Protein AF-0000000080472955 (afdb_homodimer)

Structure (mmCIF, N/CA/C/O backbone):
data_AF-0000000080472955-model_v1
#
loop_
_entity.id
_entity.type
_entity.pdbx_description
1 polymer 'At2g35280-like TPR domain-containing protein'
#
loop_
_atom_site.group_PDB
_atom_site.id
_atom_site.type_symbol
_atom_site.label_atom_id
_atom_site.label_alt_id
_atom_site.label_comp_id
_atom_site.label_asym_id
_atom_site.label_entity_id
_atom_site.label_seq_id
_atom_site.pdbx_PDB_ins_code
_atom_site.Cartn_x
_atom_site.Cartn_y
_atom_site.Cartn_z
_atom_site.occupancy
_atom_site.B_iso_or_equiv
_atom_site.auth_seq_id
_atom_site.auth_comp_id
_atom_site.auth_asym_id
_atom_site.auth_atom_id
_atom_site.pdbx_PDB_model_num
ATOM 1 N N . MET A 1 1 ? -59.938 2.602 -6.531 1 22.22 1 MET A N 1
ATOM 2 C CA . MET A 1 1 ? -59.25 1.801 -5.516 1 22.22 1 MET A CA 1
ATOM 3 C C . MET A 1 1 ? -57.75 1.883 -5.684 1 22.22 1 MET A C 1
ATOM 5 O O . MET A 1 1 ? -57.188 1.378 -6.664 1 22.22 1 MET A O 1
ATOM 9 N N . VAL A 1 2 ? -57.125 3.02 -5.195 1 25.3 2 VAL A N 1
ATOM 10 C CA . VAL A 1 2 ? -55.938 3.811 -5.48 1 25.3 2 VAL A CA 1
ATOM 11 C C . VAL A 1 2 ? -54.688 3.072 -4.992 1 25.3 2 VAL A C 1
ATOM 13 O O . VAL A 1 2 ? -54.688 2.561 -3.869 1 25.3 2 VAL A O 1
ATOM 16 N N . SER A 1 3 ? -53.812 2.537 -5.934 1 25.03 3 SER A N 1
ATOM 17 C CA . SER A 1 3 ? -52.625 1.684 -5.945 1 25.03 3 SER A CA 1
ATOM 18 C C . SER A 1 3 ? -51.5 2.299 -5.125 1 25.03 3 SER A C 1
ATOM 20 O O . SER A 1 3 ? -51.031 3.4 -5.426 1 25.03 3 SER A O 1
ATOM 22 N N . ASP A 1 4 ? -51.469 2.078 -3.82 1 21.84 4 ASP A N 1
ATOM 23 C CA . ASP A 1 4 ? -50.594 2.543 -2.766 1 21.84 4 ASP A CA 1
ATOM 24 C C . ASP A 1 4 ? -49.156 2.059 -3.004 1 21.84 4 ASP A C 1
ATOM 26 O O . ASP A 1 4 ? -48.875 0.86 -2.922 1 21.84 4 ASP A O 1
ATOM 30 N N . ILE A 1 5 ? -48.469 2.613 -4.02 1 27.52 5 ILE A N 1
ATOM 31 C CA . ILE A 1 5 ? -47.094 2.367 -4.359 1 27.52 5 ILE A CA 1
ATOM 32 C C . ILE A 1 5 ? -46.188 2.596 -3.129 1 27.52 5 ILE A C 1
ATOM 34 O O . ILE A 1 5 ? -46.188 3.697 -2.576 1 27.52 5 ILE A O 1
ATOM 38 N N . SER A 1 6 ? -46 1.542 -2.293 1 23.86 6 SER A N 1
ATOM 39 C CA . SER A 1 6 ? -45.188 1.556 -1.084 1 23.86 6 SER A CA 1
ATOM 40 C C . SER A 1 6 ? -43.781 2.02 -1.384 1 23.86 6 SER A C 1
ATOM 42 O O . SER A 1 6 ? -43.125 1.499 -2.291 1 23.86 6 SER A O 1
ATOM 44 N N . GLU A 1 7 ? -43.469 3.287 -1.11 1 24.2 7 GLU A N 1
ATOM 45 C CA . GLU A 1 7 ? -42.188 4.016 -1.17 1 24.2 7 GLU A CA 1
ATOM 46 C C . GLU A 1 7 ? -41.125 3.311 -0.354 1 24.2 7 GLU A C 1
ATOM 48 O O . GLU A 1 7 ? -41.25 3.193 0.867 1 24.2 7 GLU A O 1
ATOM 53 N N . HIS A 1 8 ? -40.594 2.188 -0.872 1 24.88 8 HIS A N 1
ATOM 54 C CA . HIS A 1 8 ? -39.438 1.525 -0.236 1 24.88 8 HIS A CA 1
ATOM 55 C C . HIS A 1 8 ? -38.344 2.52 0.077 1 24.88 8 HIS A C 1
ATOM 57 O O . HIS A 1 8 ? -37.844 3.219 -0.817 1 24.88 8 HIS A O 1
ATOM 63 N N . ASN A 1 9 ? -38.344 3.105 1.271 1 22.77 9 ASN A N 1
ATOM 64 C CA . ASN A 1 9 ? -37.344 3.943 1.899 1 22.77 9 ASN A CA 1
ATOM 65 C C . ASN A 1 9 ? -35.969 3.279 1.867 1 22.77 9 ASN A C 1
ATOM 67 O O . ASN A 1 9 ? -35.781 2.209 2.447 1 22.77 9 ASN A O 1
ATOM 71 N N . TYR A 1 10 ? -35.188 3.389 0.762 1 23.72 10 TYR A N 1
ATOM 72 C CA . TYR A 1 10 ? -33.781 3.096 0.653 1 23.72 10 TYR A CA 1
ATOM 73 C C . TYR A 1 10 ? -33 3.656 1.847 1 23.72 10 TYR A C 1
ATOM 75 O O . TYR A 1 10 ? -32.938 4.871 2.039 1 23.72 10 TYR A O 1
ATOM 83 N N . ASP A 1 11 ? -33.062 3.012 2.975 1 24.59 11 ASP A N 1
ATOM 84 C CA . ASP A 1 11 ? -32.188 3.33 4.086 1 24.59 11 ASP A CA 1
ATOM 85 C C . ASP A 1 11 ? -30.719 3.312 3.641 1 24.59 11 ASP A C 1
ATOM 87 O O . ASP A 1 11 ? -30.203 2.268 3.246 1 24.59 11 ASP A O 1
ATOM 91 N N . SER A 1 12 ? -30.266 4.316 2.936 1 26.75 12 SER A N 1
ATOM 92 C CA . SER A 1 12 ? -28.859 4.684 2.752 1 26.75 12 SER A CA 1
ATOM 93 C C . SER A 1 12 ? -28.062 4.48 4.035 1 26.75 12 SER A C 1
ATOM 95 O O . SER A 1 12 ? -28.281 5.184 5.023 1 26.75 12 SER A O 1
ATOM 97 N N . ASP A 1 13 ? -27.734 3.232 4.336 1 26.95 13 ASP A N 1
ATOM 98 C CA . ASP A 1 13 ? -26.828 2.994 5.453 1 26.95 13 ASP A CA 1
ATOM 99 C C . ASP A 1 13 ? -25.625 3.922 5.379 1 26.95 13 ASP A C 1
ATOM 101 O O . ASP A 1 13 ? -24.812 3.836 4.445 1 26.95 13 ASP A O 1
ATOM 105 N N . GLU A 1 14 ? -25.578 5.16 5.875 1 29.14 14 GLU A N 1
ATOM 106 C CA . GLU A 1 14 ? -24.656 6.223 6.27 1 29.14 14 GLU A CA 1
ATOM 107 C C . GLU A 1 14 ? -23.469 5.664 7.043 1 29.14 14 GLU A C 1
ATOM 109 O O . GLU A 1 14 ? -22.922 6.328 7.934 1 29.14 14 GLU A O 1
ATOM 114 N N . SER A 1 15 ? -23.266 4.305 7.137 1 29.3 15 SER A N 1
ATOM 115 C CA . SER A 1 15 ? -22.125 3.934 7.973 1 29.3 15 SER A CA 1
ATOM 116 C C . SER A 1 15 ? -20.812 4.422 7.367 1 29.3 15 SER A C 1
ATOM 118 O O . SER A 1 15 ? -19.75 3.879 7.66 1 29.3 15 SER A O 1
ATOM 120 N N . ILE A 1 16 ? -20.672 5.098 6.336 1 33.34 16 ILE A N 1
ATOM 121 C CA . ILE A 1 16 ? -19.359 5.527 5.836 1 33.34 16 ILE A CA 1
ATOM 122 C C . ILE A 1 16 ? -18.703 6.449 6.855 1 33.34 16 ILE A C 1
ATOM 124 O O . ILE A 1 16 ? -17.578 6.906 6.645 1 33.34 16 ILE A O 1
ATOM 128 N N . GLY A 1 17 ? -19.406 7.066 7.762 1 34.06 17 GLY A N 1
ATOM 129 C CA . GLY A 1 17 ? -18.812 8.078 8.633 1 34.06 17 GLY A CA 1
ATOM 130 C C . GLY A 1 17 ? -17.812 7.516 9.609 1 34.06 17 GLY A C 1
ATOM 131 O O . GLY A 1 17 ? -17.016 8.258 10.18 1 34.06 17 GLY A O 1
ATOM 132 N N . SER A 1 18 ? -18.109 6.469 10.438 1 35.78 18 SER A N 1
ATOM 133 C CA . SER A 1 18 ? -17.391 6.016 11.625 1 35.78 18 SER A CA 1
ATOM 134 C C . SER A 1 18 ? -16.047 5.402 11.258 1 35.78 18 SER A C 1
ATOM 136 O O . SER A 1 18 ? -15.312 4.945 12.133 1 35.78 18 SER A O 1
ATOM 138 N N . SER A 1 19 ? -15.727 5.016 10.133 1 39.69 19 SER A N 1
ATOM 139 C CA . SER A 1 19 ? -14.547 4.219 9.836 1 39.69 19 SER A CA 1
ATOM 140 C C . SER A 1 19 ? -13.273 5.051 9.969 1 39.69 19 SER A C 1
ATOM 142 O O . SER A 1 19 ? -12.164 4.504 9.977 1 39.69 19 SER A O 1
ATOM 144 N N . GLU A 1 20 ? -13.273 6.285 9.82 1 42.06 20 GLU A N 1
ATOM 145 C CA . GLU A 1 20 ? -12.047 7.066 9.867 1 42.06 20 GLU A CA 1
ATOM 146 C C . GLU A 1 20 ? -11.523 7.199 11.297 1 42.06 20 GLU A C 1
ATOM 148 O O . GLU A 1 20 ? -10.336 7.414 11.508 1 42.06 20 GLU A O 1
ATOM 153 N N . GLU A 1 21 ? -12.375 7.344 12.305 1 43.38 21 GLU A N 1
ATOM 154 C CA . GLU A 1 21 ? -11.953 7.574 13.688 1 43.38 21 GLU A CA 1
ATOM 155 C C . GLU A 1 21 ? -11.039 6.453 14.18 1 43.38 21 GLU A C 1
ATOM 157 O O . GLU A 1 21 ? -10.086 6.703 14.906 1 43.38 21 GLU A O 1
ATOM 162 N N . ASN A 1 22 ? -11.453 5.191 13.914 1 48.28 22 ASN A N 1
ATOM 163 C CA . ASN A 1 22 ? -10.742 4.035 14.445 1 48.28 22 ASN A CA 1
ATOM 164 C C . ASN A 1 22 ? -9.453 3.766 13.672 1 48.28 22 ASN A C 1
ATOM 166 O O . ASN A 1 22 ? -8.805 2.736 13.875 1 48.28 22 ASN A O 1
ATOM 170 N N . SER A 1 23 ? -9.172 4.547 12.805 1 54.56 23 SER A N 1
ATOM 171 C CA . SER A 1 23 ? -8.117 4.352 11.812 1 54.56 23 SER A CA 1
ATOM 172 C C . SER A 1 23 ? -6.754 4.742 12.375 1 54.56 23 SER A C 1
ATOM 174 O O . SER A 1 23 ? -5.719 4.34 11.844 1 54.56 23 SER A O 1
ATOM 176 N N . TYR A 1 24 ? -6.777 5.449 13.602 1 61.19 24 TYR A N 1
ATOM 177 C CA . TYR A 1 24 ? -5.516 6.02 14.055 1 61.19 24 TYR A CA 1
ATOM 178 C C . TYR A 1 24 ? -4.613 4.945 14.656 1 61.19 24 TYR A C 1
ATOM 180 O O . TYR A 1 24 ? -3.395 5.121 14.727 1 61.19 24 TYR A O 1
ATOM 188 N N . ASN A 1 25 ? -5.25 3.852 14.836 1 76.94 25 ASN A N 1
ATOM 189 C CA . ASN A 1 25 ? -4.391 2.879 15.5 1 76.94 25 ASN A CA 1
ATOM 190 C C . ASN A 1 25 ? -4.516 1.495 14.875 1 76.94 25 ASN A C 1
ATOM 192 O O . ASN A 1 25 ? -4.715 0.503 15.578 1 76.94 25 ASN A O 1
ATOM 196 N N . ILE A 1 26 ? -4.379 1.589 13.727 1 84.75 26 ILE A N 1
ATOM 197 C CA . ILE A 1 26 ? -4.398 0.276 13.086 1 84.75 26 ILE A CA 1
ATOM 198 C C . ILE A 1 26 ? -3.082 -0.448 13.352 1 84.75 26 ILE A C 1
ATOM 200 O O . ILE A 1 26 ? -2.006 0.079 13.055 1 84.75 26 ILE A O 1
ATOM 204 N N . PRO A 1 27 ? -3.203 -1.595 14.047 1 92.62 27 PRO A N 1
ATOM 205 C CA . PRO A 1 27 ? -1.973 -2.371 14.211 1 92.62 27 PRO A CA 1
ATOM 206 C C . PRO A 1 27 ? -1.264 -2.643 12.891 1 92.62 27 PRO A C 1
ATOM 208 O O . PRO A 1 27 ? -1.918 -2.891 11.875 1 92.62 27 PRO A O 1
ATOM 211 N N . PRO A 1 28 ? -0.036 -2.584 12.93 1 93.75 28 PRO A N 1
ATOM 212 C CA . PRO A 1 28 ? 0.725 -2.777 11.688 1 93.75 28 PRO A CA 1
ATOM 213 C C . PRO A 1 28 ? 0.425 -4.113 11.016 1 93.75 28 PRO A C 1
ATOM 215 O O . PRO A 1 28 ? 0.367 -4.191 9.789 1 93.75 28 PRO A O 1
ATOM 218 N N . THR A 1 29 ? 0.297 -5.141 11.805 1 96.12 29 THR A N 1
ATOM 219 C CA . THR A 1 29 ? 0.043 -6.461 11.242 1 96.12 29 THR A CA 1
ATOM 220 C C . THR A 1 29 ? -1.243 -6.461 10.422 1 96.12 29 THR A C 1
ATOM 222 O O . THR A 1 29 ? -1.298 -7.059 9.344 1 96.12 29 THR A O 1
ATOM 225 N N . ILE A 1 30 ? -2.207 -5.789 10.922 1 96.06 30 ILE A N 1
ATOM 226 C CA . ILE A 1 30 ? -3.482 -5.707 10.219 1 96.06 30 ILE A CA 1
ATOM 227 C C . ILE A 1 30 ? -3.332 -4.824 8.984 1 96.06 30 ILE A C 1
ATOM 229 O O . ILE A 1 30 ? -3.855 -5.148 7.914 1 96.06 30 ILE A O 1
ATOM 233 N N . PHE A 1 31 ? -2.707 -3.723 9.062 1 96.25 31 PHE A N 1
ATOM 234 C CA . PHE A 1 31 ? -2.48 -2.809 7.949 1 96.25 31 PHE A CA 1
ATOM 235 C C . PHE A 1 31 ? -1.788 -3.521 6.793 1 96.25 31 PHE A C 1
ATOM 237 O O . PHE A 1 31 ? -2.289 -3.521 5.668 1 96.25 31 PHE A O 1
ATOM 244 N N . PHE A 1 32 ? -0.744 -4.238 7.098 1 97.69 32 PHE A N 1
ATOM 245 C CA . PHE A 1 32 ? 0.062 -4.852 6.047 1 97.69 32 PHE A CA 1
ATOM 246 C C . PHE A 1 32 ? -0.627 -6.09 5.488 1 97.69 32 PHE A C 1
ATOM 248 O O . PHE A 1 32 ? -0.492 -6.402 4.305 1 97.69 32 PHE A O 1
ATOM 255 N N . LYS A 1 33 ? -1.335 -6.742 6.352 1 97.69 33 LYS A N 1
ATOM 256 C CA . LYS A 1 33 ? -2.096 -7.895 5.879 1 97.69 33 LYS A CA 1
ATOM 257 C C . LYS A 1 33 ? -3.1 -7.492 4.805 1 97.69 33 LYS A C 1
ATOM 259 O O . LYS A 1 33 ? -3.369 -8.258 3.881 1 97.69 33 LYS A O 1
ATOM 264 N N . ASN A 1 34 ? -3.547 -6.23 4.926 1 95.38 34 ASN A N 1
ATOM 265 C CA . ASN A 1 34 ? -4.66 -5.82 4.078 1 95.38 34 ASN A CA 1
ATOM 266 C C . ASN A 1 34 ? -4.207 -4.863 2.982 1 95.38 34 ASN A C 1
ATOM 268 O O . ASN A 1 34 ? -5.035 -4.324 2.242 1 95.38 34 ASN A O 1
ATOM 272 N N . GLN A 1 35 ? -3 -4.684 2.869 1 96.5 35 GLN A N 1
ATOM 273 C CA . GLN A 1 35 ? -2.496 -3.789 1.83 1 96.5 35 GLN A CA 1
ATOM 274 C C . GLN A 1 35 ? -2.863 -4.301 0.44 1 96.5 35 GLN A C 1
ATOM 276 O O . GLN A 1 35 ? -2.773 -5.5 0.171 1 96.5 35 GLN A O 1
ATOM 281 N N . ASN A 1 36 ? -3.332 -3.334 -0.323 1 94.81 36 ASN A N 1
ATOM 282 C CA . ASN A 1 36 ? -3.58 -3.652 -1.726 1 94.81 36 ASN A CA 1
ATOM 283 C C . ASN A 1 36 ? -2.277 -3.775 -2.512 1 94.81 36 ASN A C 1
ATOM 285 O O . ASN A 1 36 ? -1.5 -2.822 -2.586 1 94.81 36 ASN A O 1
ATOM 289 N N . LEU A 1 37 ? -2.102 -4.891 -3.139 1 97 37 LEU A N 1
ATOM 290 C CA . LEU A 1 37 ? -0.868 -5.133 -3.879 1 97 37 LEU A CA 1
ATOM 291 C C . LEU A 1 37 ? -1.167 -5.477 -5.336 1 97 37 LEU A C 1
ATOM 293 O O . LEU A 1 37 ? -0.352 -6.113 -6.008 1 97 37 LEU A O 1
ATOM 297 N N . SER A 1 38 ? -2.295 -5.039 -5.848 1 95.62 38 SER A N 1
ATOM 298 C CA . SER A 1 38 ? -2.775 -5.449 -7.164 1 95.62 38 SER A CA 1
ATOM 299 C C . SER A 1 38 ? -1.784 -5.066 -8.258 1 95.62 38 SER A C 1
ATOM 301 O O . SER A 1 38 ? -1.569 -5.828 -9.203 1 95.62 38 SER A O 1
ATOM 303 N N . TYR A 1 39 ? -1.241 -3.895 -8.141 1 95.81 39 TYR A N 1
ATOM 304 C CA . TYR A 1 39 ? -0.254 -3.455 -9.125 1 95.81 39 TYR A CA 1
ATOM 305 C C . TYR A 1 39 ? 0.936 -4.406 -9.164 1 95.81 39 TYR A C 1
ATOM 307 O O . TYR A 1 39 ? 1.429 -4.75 -10.242 1 95.81 39 TYR A O 1
ATOM 315 N N . PHE A 1 40 ? 1.362 -4.867 -8.016 1 97 40 PHE A N 1
ATOM 316 C CA . PHE A 1 40 ? 2.553 -5.703 -7.93 1 97 40 PHE A CA 1
ATOM 317 C C . PHE A 1 40 ? 2.238 -7.137 -8.328 1 97 40 PHE A C 1
ATOM 319 O O . PHE A 1 40 ? 3.129 -7.879 -8.758 1 97 40 PHE A O 1
ATOM 326 N N . VAL A 1 41 ? 1.03 -7.523 -8.148 1 97.56 41 VAL A N 1
ATOM 327 C CA . VAL A 1 41 ? 0.593 -8.82 -8.648 1 97.56 41 VAL A CA 1
ATOM 328 C C . VAL A 1 41 ? 0.802 -8.891 -10.156 1 97.56 41 VAL A C 1
ATOM 330 O O . VAL A 1 41 ? 1.25 -9.914 -10.68 1 97.56 41 VAL A O 1
ATOM 333 N N . ALA A 1 42 ? 0.556 -7.809 -10.773 1 96.62 42 ALA A N 1
ATOM 334 C CA . ALA A 1 42 ? 0.726 -7.734 -12.227 1 96.62 42 ALA A CA 1
ATOM 335 C C . ALA A 1 42 ? 2.193 -7.547 -12.594 1 96.62 42 ALA A C 1
ATOM 337 O O . ALA A 1 42 ? 2.623 -7.945 -13.68 1 96.62 42 ALA A O 1
ATOM 338 N N . GLU A 1 43 ? 2.951 -6.93 -11.672 1 95.62 43 GLU A N 1
ATOM 339 C CA . GLU A 1 43 ? 4.359 -6.621 -11.906 1 95.62 43 GLU A CA 1
ATOM 340 C C . GLU A 1 43 ? 5.227 -7.074 -10.742 1 95.62 43 GLU A C 1
ATOM 342 O O . GLU A 1 43 ? 5.879 -6.258 -10.086 1 95.62 43 GLU A O 1
ATOM 347 N N . PRO A 1 44 ? 5.383 -8.398 -10.609 1 97.25 44 PRO A N 1
ATOM 348 C CA . PRO A 1 44 ? 6.082 -8.914 -9.43 1 97.25 44 PRO A CA 1
ATOM 349 C C . PRO A 1 44 ? 7.531 -8.445 -9.344 1 97.25 44 PRO A C 1
ATOM 351 O O . PRO A 1 44 ? 8.047 -8.211 -8.25 1 97.25 44 PRO A O 1
ATOM 354 N N . LEU A 1 45 ? 8.156 -8.25 -10.43 1 96.88 45 LEU A N 1
ATOM 355 C CA . LEU A 1 45 ? 9.562 -7.859 -10.422 1 96.88 45 LEU A CA 1
ATOM 356 C C . LEU A 1 45 ? 9.742 -6.453 -9.867 1 96.88 45 LEU A C 1
ATOM 358 O O . LEU A 1 45 ? 10.766 -6.145 -9.25 1 96.88 45 LEU A O 1
ATOM 362 N N . ARG A 1 46 ? 8.789 -5.621 -10.039 1 95.06 46 ARG A N 1
ATOM 363 C CA . ARG A 1 46 ? 8.852 -4.277 -9.469 1 95.06 46 ARG A CA 1
ATOM 364 C C . ARG A 1 46 ? 8.883 -4.332 -7.945 1 95.06 46 ARG A C 1
ATOM 366 O O . ARG A 1 46 ? 9.578 -3.539 -7.305 1 95.06 46 ARG A O 1
ATOM 373 N N . MET A 1 47 ? 8.109 -5.219 -7.434 1 95.5 47 MET A N 1
ATOM 374 C CA . MET A 1 47 ? 8.117 -5.367 -5.98 1 95.5 47 MET A CA 1
ATOM 375 C C . MET A 1 47 ? 9.469 -5.891 -5.496 1 95.5 47 MET A C 1
ATOM 377 O O . MET A 1 47 ? 9.992 -5.414 -4.492 1 95.5 47 MET A O 1
ATOM 381 N N . LEU A 1 48 ? 9.961 -6.832 -6.195 1 94.38 48 LEU A N 1
ATOM 382 C CA . LEU A 1 48 ? 11.25 -7.426 -5.852 1 94.38 48 LEU A CA 1
ATOM 383 C C . LEU A 1 48 ? 12.344 -6.367 -5.832 1 94.38 48 LEU A C 1
ATOM 385 O O . LEU A 1 48 ? 13.133 -6.297 -4.887 1 94.38 48 LEU A O 1
ATOM 389 N N . TYR A 1 49 ? 12.375 -5.484 -6.785 1 94.19 49 TYR A N 1
ATOM 390 C CA . TYR A 1 49 ? 13.531 -4.613 -6.984 1 94.19 49 TYR A CA 1
ATOM 391 C C . TYR A 1 49 ? 13.367 -3.303 -6.227 1 94.19 49 TYR A C 1
ATOM 393 O O . TYR A 1 49 ? 14.344 -2.699 -5.789 1 94.19 49 TYR A O 1
ATOM 401 N N . ASN A 1 50 ? 12.164 -2.877 -6.02 1 93.75 50 ASN A N 1
ATOM 402 C CA . ASN A 1 50 ? 11.992 -1.505 -5.559 1 93.75 50 ASN A CA 1
ATOM 403 C C . ASN A 1 50 ? 11.258 -1.454 -4.219 1 93.75 50 ASN A C 1
ATOM 405 O O . ASN A 1 50 ? 11.344 -0.459 -3.498 1 93.75 50 ASN A O 1
ATOM 409 N N . PHE A 1 51 ? 10.594 -2.537 -3.879 1 96.38 51 PHE A N 1
ATOM 410 C CA . PHE A 1 51 ? 9.695 -2.436 -2.736 1 96.38 51 PHE A CA 1
ATOM 411 C C . PHE A 1 51 ? 9.852 -3.641 -1.815 1 96.38 51 PHE A C 1
ATOM 413 O O . PHE A 1 51 ? 8.859 -4.172 -1.305 1 96.38 51 PHE A O 1
ATOM 420 N N . ASN A 1 52 ? 11.039 -4.004 -1.651 1 95.19 52 ASN A N 1
ATOM 421 C CA . ASN A 1 52 ? 11.328 -5.227 -0.91 1 95.19 52 ASN A CA 1
ATOM 422 C C . ASN A 1 52 ? 10.891 -5.117 0.546 1 95.19 52 ASN A C 1
ATOM 424 O O . ASN A 1 52 ? 10.414 -6.094 1.13 1 95.19 52 ASN A O 1
ATOM 428 N N . ASP A 1 53 ? 11.047 -3.967 1.201 1 95.38 53 ASP A N 1
ATOM 429 C CA . ASP A 1 53 ? 10.633 -3.791 2.59 1 95.38 53 ASP A CA 1
ATOM 430 C C . ASP A 1 53 ? 9.125 -3.939 2.736 1 95.38 53 ASP A C 1
ATOM 432 O O . ASP A 1 53 ? 8.641 -4.57 3.68 1 95.38 53 ASP A O 1
ATOM 436 N N . LEU A 1 54 ? 8.461 -3.332 1.817 1 97.06 54 LEU A N 1
ATOM 437 C CA . LEU A 1 54 ? 7.012 -3.48 1.825 1 97.06 54 LEU A CA 1
ATOM 438 C C . LEU A 1 54 ? 6.613 -4.945 1.669 1 97.06 54 LEU A C 1
ATOM 440 O O . LEU A 1 54 ? 5.754 -5.438 2.4 1 97.06 54 LEU A O 1
ATOM 444 N N . LYS A 1 55 ? 7.207 -5.602 0.76 1 97.75 55 LYS A N 1
ATOM 445 C CA . LYS A 1 55 ? 6.938 -7.02 0.533 1 97.75 55 LYS A CA 1
ATOM 446 C C . LYS A 1 55 ? 7.148 -7.832 1.808 1 97.75 55 LYS A C 1
ATOM 448 O O . LYS A 1 55 ? 6.281 -8.617 2.203 1 97.75 55 LYS A O 1
ATOM 453 N N . ASN A 1 56 ? 8.242 -7.578 2.418 1 97.69 56 ASN A N 1
ATOM 454 C CA . ASN A 1 56 ? 8.602 -8.352 3.602 1 97.69 56 ASN A CA 1
ATOM 455 C C . ASN A 1 56 ? 7.613 -8.125 4.742 1 97.69 56 ASN A C 1
ATOM 457 O O . ASN A 1 56 ? 7.219 -9.07 5.43 1 97.69 56 ASN A O 1
ATOM 461 N N . GLU A 1 57 ? 7.246 -6.898 4.953 1 97.81 57 GLU A N 1
ATOM 462 C CA . GLU A 1 57 ? 6.258 -6.617 5.988 1 97.81 57 GLU A CA 1
ATOM 463 C C . GLU A 1 57 ? 4.926 -7.297 5.684 1 97.81 57 GLU A C 1
ATOM 465 O O . GLU A 1 57 ? 4.266 -7.816 6.586 1 97.81 57 GLU A O 1
ATOM 470 N N . CYS A 1 58 ? 4.562 -7.277 4.438 1 98.5 58 CYS A N 1
ATOM 471 C CA . CYS A 1 58 ? 3.316 -7.906 4.023 1 98.5 58 CYS A CA 1
ATOM 472 C C . CYS A 1 58 ? 3.389 -9.422 4.188 1 98.5 58 CYS A C 1
ATOM 474 O O . CYS A 1 58 ? 2.404 -10.055 4.57 1 98.5 58 CYS A O 1
ATOM 476 N N . LEU A 1 59 ? 4.523 -10 3.918 1 98.69 59 LEU A N 1
ATOM 477 C CA . LEU A 1 59 ? 4.707 -11.43 4.105 1 98.69 59 LEU A CA 1
ATOM 478 C C . LEU A 1 59 ? 4.582 -11.805 5.578 1 98.69 59 LEU A C 1
ATOM 480 O O . LEU A 1 59 ? 3.859 -12.75 5.926 1 98.69 59 LEU A O 1
ATOM 484 N N . VAL A 1 60 ? 5.254 -11.039 6.414 1 98.25 60 VAL A N 1
ATOM 485 C CA . VAL A 1 60 ? 5.227 -11.289 7.852 1 98.25 60 VAL A CA 1
ATOM 486 C C . VAL A 1 60 ? 3.793 -11.188 8.367 1 98.25 60 VAL A C 1
ATOM 488 O O . VAL A 1 60 ? 3.387 -11.953 9.242 1 98.25 60 VAL A O 1
ATOM 491 N N . ALA A 1 61 ? 3.027 -10.328 7.777 1 98.25 61 ALA A N 1
ATOM 492 C CA . ALA A 1 61 ? 1.651 -10.086 8.211 1 98.25 61 ALA A CA 1
ATOM 493 C C . ALA A 1 61 ? 0.706 -11.133 7.621 1 98.25 61 ALA A C 1
ATOM 495 O O . ALA A 1 61 ? -0.473 -11.18 7.98 1 98.25 61 ALA A O 1
ATOM 496 N N . GLY A 1 62 ? 1.173 -11.953 6.664 1 98.44 62 GLY A N 1
ATOM 497 C CA . GLY A 1 62 ? 0.355 -13.008 6.078 1 98.44 62 GLY A CA 1
ATOM 498 C C . GLY A 1 62 ? -0.521 -12.516 4.941 1 98.44 62 GLY A C 1
ATOM 499 O O . GLY A 1 62 ? -1.625 -13.016 4.738 1 98.44 62 GLY A O 1
ATOM 500 N N . ASN A 1 63 ? -0.125 -11.438 4.266 1 98.62 63 ASN A N 1
ATOM 501 C CA . ASN A 1 63 ? -0.851 -10.945 3.1 1 98.62 63 ASN A CA 1
ATOM 502 C C . ASN A 1 63 ? -0.847 -11.969 1.968 1 98.62 63 ASN A C 1
ATOM 504 O O . ASN A 1 63 ? 0.211 -12.305 1.432 1 98.62 63 ASN A O 1
ATOM 508 N N . PRO A 1 64 ? -1.97 -12.383 1.564 1 98.69 64 PRO A N 1
ATOM 509 C CA . PRO A 1 64 ? -1.993 -13.469 0.581 1 98.69 64 PRO A CA 1
ATOM 510 C C . PRO A 1 64 ? -1.441 -13.047 -0.779 1 98.69 64 PRO A C 1
ATOM 512 O O . PRO A 1 64 ? -0.851 -13.859 -1.491 1 98.69 64 PRO A O 1
ATOM 515 N N . ARG A 1 65 ? -1.622 -11.797 -1.13 1 98.44 65 ARG A N 1
ATOM 516 C CA . ARG A 1 65 ? -1.09 -11.305 -2.396 1 98.44 65 ARG A CA 1
ATOM 517 C C . ARG A 1 65 ? 0.434 -11.242 -2.361 1 98.44 65 ARG A C 1
ATOM 519 O O . ARG A 1 65 ? 1.096 -11.523 -3.361 1 98.44 65 ARG A O 1
ATOM 526 N N . ALA A 1 66 ? 0.907 -10.844 -1.214 1 98.75 66 ALA A N 1
ATOM 527 C CA . ALA A 1 66 ? 2.361 -10.844 -1.069 1 98.75 66 ALA A CA 1
ATOM 528 C C . ALA A 1 66 ? 2.926 -12.258 -1.208 1 98.75 66 ALA A C 1
ATOM 530 O O . ALA A 1 66 ? 3.957 -12.453 -1.852 1 98.75 66 ALA A O 1
ATOM 531 N N . HIS A 1 67 ? 2.281 -13.172 -0.629 1 98.94 67 HIS A N 1
ATOM 532 C CA . HIS A 1 67 ? 2.715 -14.555 -0.742 1 98.94 67 HIS A CA 1
ATOM 533 C C . HIS A 1 67 ? 2.602 -15.055 -2.18 1 98.94 67 HIS A C 1
ATOM 535 O O . HIS A 1 67 ? 3.455 -15.812 -2.646 1 98.94 67 HIS A O 1
ATOM 541 N N . TYR A 1 68 ? 1.58 -14.68 -2.871 1 98.88 68 TYR A N 1
ATOM 542 C CA . TYR A 1 68 ? 1.46 -15 -4.293 1 98.88 68 TYR A CA 1
ATOM 543 C C . TYR A 1 68 ? 2.654 -14.461 -5.07 1 98.88 68 TYR A C 1
ATOM 545 O O . TYR A 1 68 ? 3.281 -15.195 -5.84 1 98.88 68 TYR A O 1
ATOM 553 N N . ILE A 1 69 ? 2.98 -13.203 -4.863 1 98.81 69 ILE A N 1
ATOM 554 C CA . ILE A 1 69 ? 4.074 -12.539 -5.559 1 98.81 69 ILE A CA 1
ATOM 555 C C . ILE A 1 69 ? 5.395 -13.242 -5.242 1 98.81 69 ILE A C 1
ATOM 557 O O . ILE A 1 69 ? 6.133 -13.633 -6.148 1 98.81 69 ILE A O 1
ATOM 561 N N . GLU A 1 70 ? 5.656 -13.43 -3.959 1 98.81 70 GLU A N 1
ATOM 562 C CA . GLU A 1 70 ? 6.898 -14.062 -3.529 1 98.81 70 GLU A CA 1
ATOM 563 C C . GLU A 1 70 ? 6.984 -15.5 -4.043 1 98.81 70 GLU A C 1
ATOM 565 O O . GLU A 1 70 ? 8.07 -15.977 -4.395 1 98.81 70 GLU A O 1
ATOM 570 N N . GLY A 1 71 ? 5.883 -16.141 -4.047 1 98.81 71 GLY A N 1
ATOM 571 C CA . GLY A 1 71 ? 5.855 -17.5 -4.574 1 98.81 71 GLY A CA 1
ATOM 572 C C . GLY A 1 71 ? 6.273 -17.578 -6.031 1 98.81 71 GLY A C 1
ATOM 573 O O . GLY A 1 71 ? 7.082 -18.438 -6.402 1 98.81 71 GLY A O 1
ATOM 574 N N . LEU A 1 72 ? 5.738 -16.766 -6.828 1 98.56 72 LEU A N 1
ATOM 575 C CA . LEU A 1 72 ? 6.109 -16.734 -8.234 1 98.56 72 LEU A CA 1
ATOM 576 C C . LEU A 1 72 ? 7.59 -16.406 -8.398 1 98.56 72 LEU A C 1
ATOM 578 O O . LEU A 1 72 ? 8.281 -17.047 -9.203 1 98.56 72 LEU A O 1
ATOM 582 N N . LEU A 1 73 ? 8.039 -15.43 -7.652 1 98.44 73 LEU A N 1
ATOM 583 C CA . LEU A 1 73 ? 9.43 -15.008 -7.758 1 98.44 73 LEU A CA 1
ATOM 584 C C . LEU A 1 73 ? 10.375 -16.141 -7.363 1 98.44 73 LEU A C 1
ATOM 586 O O . LEU A 1 73 ? 11.336 -16.438 -8.078 1 98.44 73 LEU A O 1
ATOM 590 N N . GLN A 1 74 ? 10.055 -16.781 -6.27 1 98.31 74 GLN A N 1
ATOM 591 C CA . GLN A 1 74 ? 10.914 -17.859 -5.797 1 98.31 74 GLN A CA 1
ATOM 592 C C . GLN A 1 74 ? 10.844 -19.062 -6.738 1 98.31 74 GLN A C 1
ATOM 594 O O . GLN A 1 74 ? 11.875 -19.641 -7.086 1 98.31 74 GLN A O 1
ATOM 599 N N . TYR A 1 75 ? 9.727 -19.391 -7.215 1 97.94 75 TYR A N 1
ATOM 600 C CA . TYR A 1 75 ? 9.539 -20.609 -8.008 1 97.94 75 TYR A CA 1
ATOM 601 C C . TYR A 1 75 ? 10.102 -20.438 -9.414 1 97.94 75 TYR A C 1
ATOM 603 O O . TYR A 1 75 ? 10.875 -21.281 -9.883 1 97.94 75 TYR A O 1
ATOM 611 N N . PHE A 1 76 ? 9.781 -19.344 -10.008 1 97.06 76 PHE A N 1
ATOM 612 C CA . PHE A 1 76 ? 10.094 -19.203 -11.43 1 97.06 76 PHE A CA 1
ATOM 613 C C . PHE A 1 76 ? 11.359 -18.375 -11.633 1 97.06 76 PHE A C 1
ATOM 615 O O . PHE A 1 76 ? 12.219 -18.75 -12.43 1 97.06 76 PHE A O 1
ATOM 622 N N . GLN A 1 77 ? 11.414 -17.281 -10.953 1 94.69 77 GLN A N 1
ATOM 623 C CA . GLN A 1 77 ? 12.547 -16.391 -11.164 1 94.69 77 GLN A CA 1
ATOM 624 C C . GLN A 1 77 ? 13.812 -16.922 -10.5 1 94.69 77 GLN A C 1
ATOM 626 O O . GLN A 1 77 ? 14.883 -16.922 -11.109 1 94.69 77 GLN A O 1
ATOM 631 N N . CYS A 1 78 ? 13.711 -17.406 -9.305 1 95.5 78 CYS A N 1
ATOM 632 C CA . CYS A 1 78 ? 14.875 -17.844 -8.531 1 95.5 78 CYS A CA 1
ATOM 633 C C . CYS A 1 78 ? 15.078 -19.344 -8.664 1 95.5 78 CYS A C 1
ATOM 635 O O . CYS A 1 78 ? 16.109 -19.875 -8.242 1 95.5 78 CYS A O 1
ATOM 637 N N . ARG A 1 79 ? 14.109 -20.062 -9.133 1 95 79 ARG A N 1
ATOM 638 C CA . ARG A 1 79 ? 14.156 -21.516 -9.336 1 95 79 ARG A CA 1
ATOM 639 C C . ARG A 1 79 ? 14.289 -22.25 -8.008 1 95 79 ARG A C 1
ATOM 641 O O . ARG A 1 79 ? 15.031 -23.234 -7.91 1 95 79 ARG A O 1
ATOM 648 N N . LYS A 1 80 ? 13.695 -21.719 -7.035 1 97 80 LYS A N 1
ATOM 649 C CA . LYS A 1 80 ? 13.57 -22.359 -5.73 1 97 80 LYS A CA 1
ATOM 650 C C . LYS A 1 80 ? 12.172 -22.922 -5.531 1 97 80 LYS A C 1
ATOM 652 O O . LYS A 1 80 ? 11.328 -22.312 -4.871 1 97 80 LYS A O 1
ATOM 657 N N . SER A 1 81 ? 11.992 -24.141 -5.965 1 96.44 81 SER A N 1
ATOM 658 C CA . SER A 1 81 ? 10.664 -24.734 -6.098 1 96.44 81 SER A CA 1
ATOM 659 C C . SER A 1 81 ? 10.008 -24.922 -4.734 1 96.44 81 SER A C 1
ATOM 661 O O . SER A 1 81 ? 8.82 -24.625 -4.562 1 96.44 81 SER A O 1
ATOM 663 N N . ILE A 1 82 ? 10.781 -25.375 -3.693 1 98.06 82 ILE A N 1
ATOM 664 C CA . ILE A 1 82 ? 10.211 -25.672 -2.381 1 98.06 82 ILE A CA 1
ATOM 665 C C . ILE A 1 82 ? 9.742 -24.375 -1.725 1 98.06 82 ILE A C 1
ATOM 667 O O . ILE A 1 82 ? 8.602 -24.281 -1.257 1 98.06 82 ILE A O 1
ATOM 671 N N . LYS A 1 83 ? 10.562 -23.406 -1.774 1 98.44 83 LYS A N 1
ATOM 672 C CA . LYS A 1 83 ? 10.219 -22.109 -1.188 1 98.44 83 LYS A CA 1
ATOM 673 C C . LYS A 1 83 ? 9.062 -21.453 -1.935 1 98.44 83 LYS A C 1
ATOM 675 O O . LYS A 1 83 ? 8.156 -20.906 -1.315 1 98.44 83 LYS A O 1
ATOM 680 N N . GLY A 1 84 ? 9.125 -21.531 -3.215 1 98.75 84 GLY A N 1
ATOM 681 C CA . GLY A 1 84 ? 8.055 -20.969 -4.023 1 98.75 84 GLY A CA 1
ATOM 682 C C . GLY A 1 84 ? 6.707 -21.625 -3.758 1 98.75 84 GLY A C 1
ATOM 683 O O . GLY A 1 84 ? 5.707 -20.922 -3.559 1 98.75 84 GLY A O 1
ATOM 684 N N . LEU A 1 85 ? 6.703 -22.891 -3.691 1 98.75 85 LEU A N 1
ATOM 685 C CA . LEU A 1 85 ? 5.461 -23.609 -3.447 1 98.75 85 LEU A CA 1
ATOM 686 C C . LEU A 1 85 ? 4.926 -23.328 -2.051 1 98.75 85 LEU A C 1
ATOM 688 O O . LEU A 1 85 ? 3.711 -23.25 -1.85 1 98.75 85 LEU A O 1
ATOM 692 N N . ASP A 1 86 ? 5.793 -23.188 -1.104 1 98.81 86 ASP A N 1
ATOM 693 C CA . ASP A 1 86 ? 5.367 -22.859 0.252 1 98.81 86 ASP A CA 1
ATOM 694 C C . ASP A 1 86 ? 4.629 -21.516 0.288 1 98.81 86 ASP A C 1
ATOM 696 O O . ASP A 1 86 ? 3.57 -21.406 0.911 1 98.81 86 ASP A O 1
ATOM 700 N N . HIS A 1 87 ? 5.176 -20.531 -0.354 1 98.88 87 HIS A N 1
ATOM 701 C CA . HIS A 1 87 ? 4.52 -19.234 -0.416 1 98.88 87 HIS A CA 1
ATOM 702 C C . HIS A 1 87 ? 3.205 -19.312 -1.186 1 98.88 87 HIS A C 1
ATOM 704 O O . HIS A 1 87 ? 2.207 -18.703 -0.784 1 98.88 87 HIS A O 1
ATOM 710 N N . LEU A 1 88 ? 3.188 -20.031 -2.262 1 98.94 88 LEU A N 1
ATOM 711 C CA . LEU A 1 88 ? 1.96 -20.156 -3.039 1 98.94 88 LEU A CA 1
ATOM 712 C C . LEU A 1 88 ? 0.882 -20.875 -2.236 1 98.94 88 LEU A C 1
ATOM 714 O O . LEU A 1 88 ? -0.301 -20.547 -2.34 1 98.94 88 LEU A O 1
ATOM 718 N N . ARG A 1 89 ? 1.309 -21.812 -1.478 1 98.81 89 ARG A N 1
ATOM 719 C CA . ARG A 1 89 ? 0.355 -22.484 -0.603 1 98.81 89 ARG A CA 1
ATOM 720 C C . ARG A 1 89 ? -0.229 -21.516 0.42 1 98.81 89 ARG A C 1
ATOM 722 O O . ARG A 1 89 ? -1.436 -21.531 0.674 1 98.81 89 ARG A O 1
ATOM 729 N N . GLN A 1 90 ? 0.609 -20.734 0.994 1 98.75 90 GLN A N 1
ATOM 730 C CA . GLN A 1 90 ? 0.137 -19.75 1.957 1 98.75 90 GLN A CA 1
ATOM 731 C C . GLN A 1 90 ? -0.839 -18.766 1.31 1 98.75 90 GLN A C 1
ATOM 733 O O . GLN A 1 90 ? -1.81 -18.344 1.938 1 98.75 90 GLN A O 1
ATOM 738 N N . SER A 1 91 ? -0.581 -18.359 0.127 1 98.81 91 SER A N 1
ATOM 739 C CA . SER A 1 91 ? -1.5 -17.516 -0.62 1 98.81 91 SER A CA 1
ATOM 740 C C . SER A 1 91 ? -2.854 -18.188 -0.808 1 98.81 91 SER A C 1
ATOM 742 O O . SER A 1 91 ? -3.898 -17.562 -0.611 1 98.81 91 SER A O 1
ATOM 744 N N . ALA A 1 92 ? -2.816 -19.453 -1.181 1 98.69 92 ALA A N 1
ATOM 745 C CA . ALA A 1 92 ? -4.039 -20.234 -1.366 1 98.69 92 ALA A CA 1
ATOM 746 C C . ALA A 1 92 ? -4.812 -20.359 -0.056 1 98.69 92 ALA A C 1
ATOM 748 O O . ALA A 1 92 ? -6.027 -20.172 -0.026 1 98.69 92 ALA A O 1
ATOM 749 N N . ASP A 1 93 ? -4.07 -20.672 0.983 1 97.88 93 ASP A N 1
ATOM 750 C CA . ASP A 1 93 ? -4.688 -20.828 2.299 1 97.88 93 ASP A CA 1
ATOM 751 C C . ASP A 1 93 ? -5.305 -19.516 2.768 1 97.88 93 ASP A C 1
ATOM 753 O O . ASP A 1 93 ? -6.219 -19.5 3.596 1 97.88 93 ASP A O 1
ATOM 757 N N . GLY A 1 94 ? -4.773 -18.453 2.258 1 97.44 94 GLY A N 1
ATOM 758 C CA . GLY A 1 94 ? -5.34 -17.141 2.539 1 97.44 94 GLY A CA 1
ATOM 759 C C . GLY A 1 94 ? -6.504 -16.797 1.635 1 97.44 94 GLY A C 1
ATOM 760 O O . GLY A 1 94 ? -6.945 -15.641 1.601 1 97.44 94 GLY A O 1
ATOM 761 N N . ASN A 1 95 ? -6.953 -17.688 0.83 1 96.06 95 ASN A N 1
ATOM 762 C CA . ASN A 1 95 ? -8.133 -17.578 -0.023 1 96.06 95 ASN A CA 1
ATOM 763 C C . ASN A 1 95 ? -7.926 -16.594 -1.158 1 96.06 95 ASN A C 1
ATOM 765 O O . ASN A 1 95 ? -8.828 -15.82 -1.486 1 96.06 95 ASN A O 1
ATOM 769 N N . TYR A 1 96 ? -6.777 -16.469 -1.587 1 98 96 TYR A N 1
ATOM 770 C CA . TYR A 1 96 ? -6.523 -15.688 -2.791 1 98 96 TYR A CA 1
ATOM 771 C C . TYR A 1 96 ? -6.637 -16.562 -4.039 1 98 96 TYR A C 1
ATOM 773 O O . TYR A 1 96 ? -5.836 -17.469 -4.242 1 98 96 TYR A O 1
ATOM 781 N N . ASP A 1 97 ? -7.512 -16.234 -4.871 1 97.75 97 ASP A N 1
ATOM 782 C CA . ASP A 1 97 ? -7.883 -17.078 -6.004 1 97.75 97 ASP A CA 1
ATOM 783 C C . ASP A 1 97 ? -6.676 -17.359 -6.895 1 97.75 97 ASP A C 1
ATOM 785 O O . ASP A 1 97 ? -6.449 -18.5 -7.301 1 97.75 97 ASP A O 1
ATOM 789 N N . ASN A 1 98 ? -5.93 -16.328 -7.176 1 98.19 98 ASN A N 1
ATOM 790 C CA . ASN A 1 98 ? -4.789 -16.516 -8.07 1 98.19 98 ASN A CA 1
ATOM 791 C C . ASN A 1 98 ? -3.754 -17.453 -7.469 1 98.19 98 ASN A C 1
ATOM 793 O O . ASN A 1 98 ? -3.154 -18.266 -8.18 1 98.19 98 ASN A O 1
ATOM 797 N N . GLY A 1 99 ? -3.559 -17.297 -6.152 1 98.75 99 GLY A N 1
ATOM 798 C CA . GLY A 1 99 ? -2.68 -18.219 -5.453 1 98.75 99 GLY A CA 1
ATOM 799 C C . GLY A 1 99 ? -3.189 -19.656 -5.461 1 98.75 99 GLY A C 1
ATOM 800 O O . GLY A 1 99 ? -2.424 -20.578 -5.699 1 98.75 99 GLY A O 1
ATOM 801 N N . THR A 1 100 ? -4.418 -19.812 -5.23 1 98.75 100 THR A N 1
ATOM 802 C CA . THR A 1 100 ? -5.066 -21.125 -5.242 1 98.75 100 THR A CA 1
ATOM 803 C C . THR A 1 100 ? -4.918 -21.781 -6.605 1 98.75 100 THR A C 1
ATOM 805 O O . THR A 1 100 ? -4.559 -22.969 -6.695 1 98.75 100 THR A O 1
ATOM 808 N N . TYR A 1 101 ? -5.148 -21.047 -7.598 1 98.38 101 TYR A N 1
ATOM 809 C CA . TYR A 1 101 ? -5.086 -21.547 -8.969 1 98.38 101 TYR A CA 1
ATOM 810 C C . TYR A 1 101 ? -3.684 -22.047 -9.297 1 98.38 101 TYR A C 1
ATOM 812 O O . TYR A 1 101 ? -3.51 -23.203 -9.695 1 98.38 101 TYR A O 1
ATOM 820 N N . ILE A 1 102 ? -2.715 -21.234 -9.109 1 98.81 102 ILE A N 1
ATOM 821 C CA . ILE A 1 102 ? -1.379 -21.578 -9.578 1 98.81 102 ILE A CA 1
ATOM 822 C C . ILE A 1 102 ? -0.798 -22.688 -8.703 1 98.81 102 ILE A C 1
ATOM 824 O O . ILE A 1 102 ? -0.071 -23.562 -9.188 1 98.81 102 ILE A O 1
ATOM 828 N N . TYR A 1 103 ? -1.135 -22.625 -7.438 1 98.81 103 TYR A N 1
ATOM 829 C CA . TYR A 1 103 ? -0.695 -23.719 -6.59 1 98.81 103 TYR A CA 1
ATOM 830 C C . TYR A 1 103 ? -1.293 -25.047 -7.059 1 98.81 103 TYR A C 1
ATOM 832 O O . TYR A 1 103 ? -0.579 -26.047 -7.203 1 98.81 103 TYR A O 1
ATOM 840 N N . GLY A 1 104 ? -2.543 -25.062 -7.336 1 98.56 104 GLY A N 1
ATOM 841 C CA . GLY A 1 104 ? -3.197 -26.266 -7.844 1 98.56 104 GLY A CA 1
ATOM 842 C C . GLY A 1 104 ? -2.605 -26.766 -9.148 1 98.56 104 GLY A C 1
ATOM 843 O O . GLY A 1 104 ? -2.316 -27.953 -9.297 1 98.56 104 GLY A O 1
ATOM 844 N N . ILE A 1 105 ? -2.402 -25.859 -10.023 1 98.31 105 ILE A N 1
ATOM 845 C CA . ILE A 1 105 ? -1.879 -26.203 -11.344 1 98.31 105 ILE A CA 1
ATOM 846 C C . ILE A 1 105 ? -0.48 -26.797 -11.203 1 98.31 105 ILE A C 1
ATOM 848 O O . ILE A 1 105 ? -0.162 -27.812 -11.836 1 98.31 105 ILE A O 1
ATOM 852 N N . LEU A 1 106 ? 0.303 -26.188 -10.406 1 98.56 106 LEU A N 1
ATOM 853 C CA . LEU A 1 106 ? 1.672 -26.672 -10.234 1 98.56 106 LEU A CA 1
ATOM 854 C C . LEU A 1 106 ? 1.691 -28.047 -9.578 1 98.56 106 LEU A C 1
ATOM 856 O O . LEU A 1 106 ? 2.512 -28.891 -9.93 1 98.56 106 LEU A O 1
ATOM 860 N N . MET A 1 107 ? 0.817 -28.219 -8.625 1 98.56 107 MET A N 1
ATOM 861 C CA . MET A 1 107 ? 0.72 -29.531 -8.016 1 98.56 107 MET A CA 1
ATOM 862 C C . MET A 1 107 ? 0.375 -30.594 -9.055 1 98.56 107 MET A C 1
ATOM 864 O O . MET A 1 107 ? 1.01 -31.641 -9.109 1 98.56 107 MET A O 1
ATOM 868 N N . LEU A 1 108 ? -0.553 -30.312 -9.883 1 97.75 108 LEU A N 1
ATOM 869 C CA . LEU A 1 108 ? -0.902 -31.25 -10.953 1 97.75 108 LEU A CA 1
ATOM 870 C C . LEU A 1 108 ? 0.292 -31.5 -11.867 1 97.75 108 LEU A C 1
ATOM 872 O O . LEU A 1 108 ? 0.628 -32.656 -12.156 1 97.75 108 LEU A O 1
ATOM 876 N N . CYS A 1 109 ? 0.908 -30.453 -12.25 1 97.88 109 CYS A N 1
ATOM 877 C CA . CYS A 1 109 ? 2.023 -30.547 -13.188 1 97.88 109 CYS A CA 1
ATOM 878 C C . CYS A 1 109 ? 3.18 -31.328 -12.586 1 97.88 109 CYS A C 1
ATOM 880 O O . CYS A 1 109 ? 3.967 -31.953 -13.305 1 97.88 109 CYS A O 1
ATOM 882 N N . ARG A 1 110 ? 3.258 -31.344 -11.336 1 97.69 110 ARG A N 1
ATOM 883 C CA . ARG A 1 110 ? 4.34 -32.031 -10.641 1 97.69 110 ARG A CA 1
ATOM 884 C C . ARG A 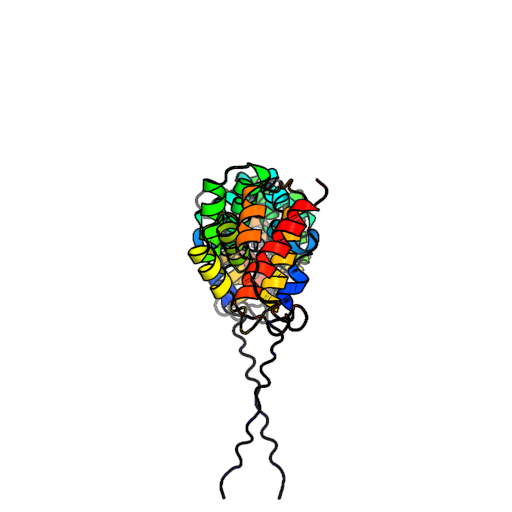1 110 ? 3.955 -33.469 -10.312 1 97.69 110 ARG A C 1
ATOM 886 O O . ARG A 1 110 ? 4.77 -34.25 -9.781 1 97.69 110 ARG A O 1
ATOM 893 N N . GLY A 1 111 ? 2.705 -33.812 -10.555 1 97.5 111 GLY A N 1
ATOM 894 C CA . GLY A 1 111 ? 2.273 -35.188 -10.383 1 97.5 111 GLY A CA 1
ATOM 895 C C . GLY A 1 111 ? 1.521 -35.406 -9.086 1 97.5 111 GLY A C 1
ATOM 896 O O . GLY A 1 111 ? 1.133 -36.562 -8.781 1 97.5 111 GLY A O 1
ATOM 897 N N . ASN A 1 112 ? 1.404 -34.375 -8.289 1 98 112 ASN A N 1
ATOM 898 C CA . ASN A 1 112 ? 0.556 -34.469 -7.105 1 98 112 ASN A CA 1
ATOM 899 C C . ASN A 1 112 ? -0.909 -34.188 -7.445 1 98 112 ASN A C 1
ATOM 901 O O . ASN A 1 112 ? -1.481 -33.188 -7.023 1 98 112 ASN A O 1
ATOM 905 N N . PHE A 1 113 ? -1.536 -35.125 -8.039 1 96.38 113 PHE A N 1
ATOM 906 C CA . PHE A 1 113 ? -2.826 -34.938 -8.695 1 96.38 113 PHE A CA 1
ATOM 907 C C . PHE A 1 113 ? -3.922 -34.688 -7.664 1 96.38 113 PHE A C 1
ATOM 909 O O . PHE A 1 113 ? -4.75 -33.781 -7.836 1 96.38 113 PHE A O 1
ATOM 916 N N . ALA A 1 114 ? -3.922 -35.438 -6.574 1 96.88 114 ALA A N 1
ATOM 917 C CA . ALA A 1 114 ? -4.961 -35.281 -5.562 1 96.88 114 ALA A CA 1
ATOM 918 C C . ALA A 1 114 ? -4.953 -33.875 -4.977 1 96.88 114 ALA A C 1
ATOM 920 O O . ALA A 1 114 ? -6 -33.219 -4.879 1 96.88 114 ALA A O 1
ATOM 921 N N . ASP A 1 115 ? -3.75 -33.406 -4.621 1 97.56 115 ASP A N 1
ATOM 922 C CA . ASP A 1 115 ? -3.615 -32.062 -4.074 1 97.56 115 ASP A CA 1
ATOM 923 C C . ASP A 1 115 ? -4.02 -31 -5.102 1 97.56 115 ASP A C 1
ATOM 925 O O . ASP A 1 115 ? -4.734 -30.047 -4.773 1 97.56 115 ASP A O 1
ATOM 929 N N . GLY A 1 116 ? -3.529 -31.172 -6.285 1 97.88 116 GLY A N 1
ATOM 930 C CA . GLY A 1 116 ? -3.854 -30.234 -7.34 1 97.88 116 GLY A CA 1
ATOM 931 C C . GLY A 1 116 ? -5.344 -30.109 -7.598 1 97.88 116 GLY A C 1
ATOM 932 O O . GLY A 1 116 ? -5.875 -29 -7.707 1 97.88 116 GLY A O 1
ATOM 933 N N . GLN A 1 117 ? -5.984 -31.234 -7.652 1 95.5 117 GLN A N 1
ATOM 934 C CA . GLN A 1 117 ? -7.43 -31.25 -7.871 1 95.5 117 GLN A CA 1
ATOM 935 C C . GLN A 1 117 ? -8.164 -30.594 -6.707 1 95.5 117 GLN A C 1
ATOM 937 O O . GLN A 1 117 ? -9.117 -29.844 -6.91 1 95.5 117 GLN A O 1
ATOM 942 N N . TYR A 1 118 ? -7.723 -30.906 -5.582 1 97.06 118 TYR A N 1
ATOM 943 C CA . TYR A 1 118 ? -8.328 -30.344 -4.383 1 97.06 118 TYR A CA 1
ATOM 944 C C . TYR A 1 118 ? -8.344 -28.812 -4.441 1 97.06 118 TYR A C 1
ATOM 946 O O . TYR A 1 118 ? -9.383 -28.188 -4.238 1 97.06 118 TYR A O 1
ATOM 954 N N . TYR A 1 119 ? -7.254 -28.188 -4.785 1 97.62 119 TYR A N 1
ATOM 955 C CA . TYR A 1 119 ? -7.141 -26.734 -4.785 1 97.62 119 TYR A CA 1
ATOM 956 C C . TYR A 1 119 ? -7.918 -26.125 -5.945 1 97.62 119 TYR A C 1
ATOM 958 O O . TYR A 1 119 ? -8.547 -25.078 -5.797 1 97.62 119 TYR A O 1
ATOM 966 N N . LEU A 1 120 ? -7.891 -26.75 -7.059 1 96.31 120 LEU A N 1
ATOM 967 C CA . LEU A 1 120 ? -8.672 -26.234 -8.172 1 96.31 120 LEU A CA 1
ATOM 968 C C . LEU A 1 120 ? -10.164 -26.312 -7.879 1 96.31 120 LEU A C 1
ATOM 970 O O . LEU A 1 120 ? -10.93 -25.438 -8.297 1 96.31 120 LEU A O 1
ATOM 974 N N . ASP A 1 121 ? -10.562 -27.328 -7.148 1 94.75 121 ASP A N 1
ATOM 975 C CA . ASP A 1 121 ? -11.969 -27.469 -6.777 1 94.75 121 ASP A CA 1
ATOM 976 C C . ASP A 1 121 ? -12.406 -26.328 -5.852 1 94.75 121 ASP A C 1
ATOM 978 O O . ASP A 1 121 ? -13.57 -25.938 -5.855 1 94.75 121 ASP A O 1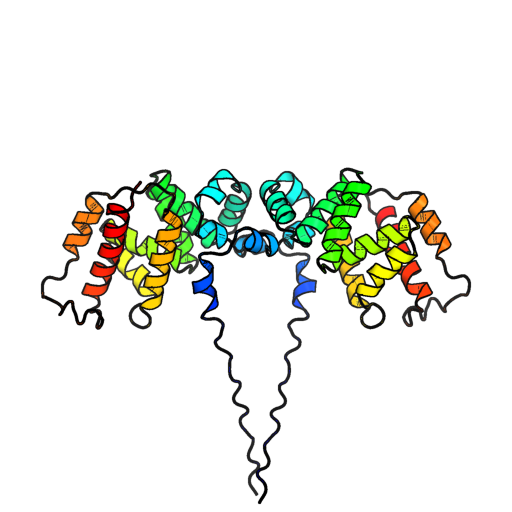
ATOM 982 N N . MET A 1 122 ? -11.492 -25.828 -5.117 1 96.06 122 MET A N 1
ATOM 983 C CA . MET A 1 122 ? -11.805 -24.719 -4.215 1 96.06 122 MET A CA 1
ATOM 984 C C . MET A 1 122 ? -12.266 -23.5 -4.992 1 96.06 122 MET A C 1
ATOM 986 O O . MET A 1 122 ? -12.914 -22.609 -4.434 1 96.06 122 MET A O 1
ATOM 990 N N . LEU A 1 123 ? -12 -23.469 -6.25 1 95.81 123 LEU A N 1
ATOM 991 C CA . LEU A 1 123 ? -12.367 -22.312 -7.074 1 95.81 123 LEU A CA 1
ATOM 992 C C . LEU A 1 123 ? -13.758 -22.5 -7.664 1 95.81 123 LEU A C 1
ATOM 994 O O . LEU A 1 123 ? -14.219 -21.672 -8.461 1 95.81 123 LEU A O 1
ATOM 998 N N . SER A 1 124 ? -14.398 -23.547 -7.293 1 90.88 124 SER A N 1
ATOM 999 C CA . SER A 1 124 ? -15.789 -23.828 -7.641 1 90.88 124 SER A CA 1
ATOM 1000 C C . SER A 1 124 ? -16 -23.766 -9.148 1 90.88 124 SER A C 1
ATOM 1002 O O . SER A 1 124 ? -16.922 -23.109 -9.633 1 90.88 124 SER A O 1
ATOM 1004 N N . TRP A 1 125 ? -15.133 -24.438 -9.812 1 85.75 125 TRP A N 1
ATOM 1005 C CA . TRP A 1 125 ? -15.141 -24.359 -11.273 1 85.75 125 TRP A CA 1
ATOM 1006 C C . TRP A 1 125 ? -16.375 -25.031 -11.844 1 85.75 125 TRP A C 1
ATOM 1008 O O . TRP A 1 125 ? -16.812 -24.719 -12.953 1 85.75 125 TRP A O 1
ATOM 1018 N N . LYS A 1 126 ? -16.984 -25.859 -11.156 1 81 126 LYS A N 1
ATOM 1019 C CA . LYS A 1 126 ? -18.188 -26.547 -11.617 1 81 126 LYS A CA 1
ATOM 1020 C C . LYS A 1 126 ? -19.359 -25.578 -11.758 1 81 126 LYS A C 1
ATOM 1022 O O . LYS A 1 126 ? -20.234 -25.766 -12.609 1 81 126 LYS A O 1
ATOM 1027 N N . THR A 1 127 ? -19.297 -24.516 -10.945 1 83.69 127 THR A N 1
ATOM 1028 C CA . THR A 1 127 ? -20.406 -23.562 -10.969 1 83.69 127 THR A CA 1
ATOM 1029 C C . THR A 1 127 ? -19.984 -22.266 -11.664 1 83.69 127 THR A C 1
ATOM 1031 O O . THR A 1 127 ? -20.828 -21.531 -12.172 1 83.69 127 THR A O 1
ATOM 1034 N N . ASN A 1 128 ? -18.703 -22 -11.664 1 82.38 128 ASN A N 1
ATOM 1035 C CA . ASN A 1 128 ? -18.188 -20.766 -12.266 1 82.38 128 ASN A CA 1
ATOM 1036 C C . ASN A 1 128 ? -16.828 -21 -12.914 1 82.38 128 ASN A C 1
ATOM 1038 O O . ASN A 1 128 ? -15.789 -20.875 -12.258 1 82.38 128 ASN A O 1
ATOM 1042 N N . GLN A 1 129 ? -16.812 -21.141 -14.172 1 79.81 129 GLN A N 1
ATOM 1043 C CA . GLN A 1 129 ? -15.578 -21.453 -14.883 1 79.81 129 GLN A CA 1
ATOM 1044 C C . GLN A 1 129 ? -14.789 -20.172 -15.188 1 79.81 129 GLN A C 1
ATOM 1046 O O . GLN A 1 129 ? -13.602 -20.234 -15.5 1 79.81 129 GLN A O 1
ATOM 1051 N N . ASP A 1 130 ? -15.43 -19.094 -15.133 1 86.88 130 ASP A N 1
ATOM 1052 C CA . ASP A 1 130 ? -14.789 -17.812 -15.438 1 86.88 130 ASP A CA 1
ATOM 1053 C C . ASP A 1 130 ? -13.711 -17.484 -14.406 1 86.88 130 ASP A C 1
ATOM 1055 O O . ASP A 1 130 ? -12.734 -16.797 -14.719 1 86.88 130 ASP A O 1
ATOM 1059 N N . ARG A 1 131 ? -13.922 -18 -13.266 1 91.06 131 ARG A N 1
ATOM 1060 C CA . ARG A 1 131 ? -13 -17.719 -12.172 1 91.06 131 ARG A CA 1
ATOM 1061 C C . ARG A 1 131 ? -11.594 -18.219 -12.5 1 91.06 131 ARG A C 1
ATOM 1063 O O . ARG A 1 131 ? -10.617 -17.484 -12.336 1 91.06 131 ARG A O 1
ATOM 1070 N N . THR A 1 132 ? -11.477 -19.438 -12.977 1 93.06 132 THR A N 1
ATOM 1071 C CA . THR A 1 132 ? -10.172 -19.984 -13.305 1 93.06 132 THR A CA 1
ATOM 1072 C C . THR A 1 132 ? -9.578 -19.297 -14.531 1 93.06 132 THR A C 1
ATOM 1074 O O . THR A 1 132 ? -8.367 -19.125 -14.633 1 93.06 132 THR A O 1
ATOM 1077 N N . THR A 1 133 ? -10.445 -18.906 -15.414 1 92.44 133 THR A N 1
ATOM 1078 C CA . THR A 1 133 ? -9.969 -18.172 -16.594 1 92.44 133 THR A CA 1
ATOM 1079 C C . THR A 1 133 ? -9.352 -16.844 -16.188 1 92.44 133 THR A C 1
ATOM 1081 O O . THR A 1 133 ? -8.312 -16.453 -16.703 1 92.44 133 THR A O 1
ATOM 1084 N N . ARG A 1 134 ? -9.961 -16.219 -15.242 1 93.88 134 ARG A N 1
ATOM 1085 C CA . ARG A 1 134 ? -9.438 -14.961 -14.719 1 93.88 134 ARG A CA 1
ATOM 1086 C C . ARG A 1 134 ? -8.094 -15.164 -14.031 1 93.88 134 ARG A C 1
ATOM 1088 O O . ARG A 1 134 ? -7.184 -14.352 -14.18 1 93.88 134 ARG A O 1
ATOM 1095 N N . CYS A 1 135 ? -8 -16.266 -13.383 1 96.81 135 CYS A N 1
ATOM 1096 C CA . CYS A 1 135 ? -6.754 -16.562 -12.695 1 96.81 135 CYS A CA 1
ATOM 1097 C C . CYS A 1 135 ? -5.625 -16.797 -13.695 1 96.81 135 CYS A C 1
ATOM 1099 O O . CYS A 1 135 ? -4.512 -16.312 -13.508 1 96.81 135 CYS A O 1
ATOM 1101 N N . LEU A 1 136 ? -5.934 -17.516 -14.711 1 96.62 136 LEU A N 1
ATOM 1102 C CA . LEU A 1 136 ? -4.922 -17.75 -15.734 1 96.62 136 LEU A CA 1
ATOM 1103 C C . LEU A 1 136 ? -4.504 -16.438 -16.406 1 96.62 136 LEU A C 1
ATOM 1105 O O . LEU A 1 136 ? -3.314 -16.219 -16.641 1 96.62 136 LEU A O 1
ATOM 1109 N N . THR A 1 137 ? -5.441 -15.625 -16.656 1 95.56 137 THR A N 1
ATOM 1110 C CA . THR A 1 137 ? -5.145 -14.336 -17.266 1 95.56 137 THR A CA 1
ATOM 1111 C C . THR A 1 137 ? -4.211 -13.516 -16.391 1 95.56 137 THR A C 1
ATOM 1113 O O . THR A 1 137 ? -3.227 -12.953 -16.859 1 95.56 137 THR A O 1
ATOM 1116 N N . MET 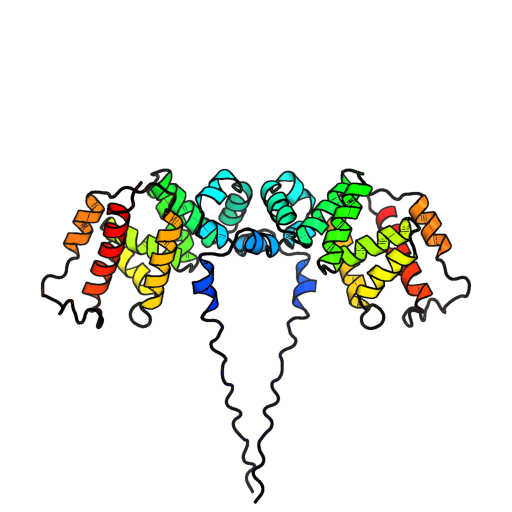A 1 138 ? -4.516 -13.531 -15.125 1 96.56 138 MET A N 1
ATOM 1117 C CA . MET A 1 138 ? -3.664 -12.797 -14.195 1 96.56 138 MET A CA 1
ATOM 1118 C C . MET A 1 138 ? -2.281 -13.438 -14.102 1 96.56 138 MET A C 1
ATOM 1120 O O . MET A 1 138 ? -1.272 -12.734 -14.031 1 96.56 138 MET A O 1
ATOM 1124 N N . LEU A 1 139 ? -2.27 -14.711 -14.117 1 97.88 139 LEU A N 1
ATOM 1125 C CA . LEU A 1 139 ? -0.991 -15.414 -14.055 1 97.88 139 LEU A CA 1
ATOM 1126 C C . LEU A 1 139 ? -0.112 -15.047 -15.242 1 97.88 139 LEU A C 1
ATOM 1128 O O . LEU A 1 139 ? 1.085 -14.797 -15.086 1 97.88 139 LEU A O 1
ATOM 1132 N N . LYS A 1 140 ? -0.722 -14.992 -16.344 1 96.56 140 LYS A N 1
ATOM 1133 C CA . LYS A 1 140 ? 0.02 -14.625 -17.547 1 96.56 140 LYS A CA 1
ATOM 1134 C C . LYS A 1 140 ? 0.596 -13.219 -17.422 1 96.56 140 LYS A C 1
ATOM 1136 O O . LYS A 1 140 ? 1.742 -12.969 -17.812 1 96.56 140 LYS A O 1
ATOM 1141 N N . GLN A 1 141 ? -0.19 -12.375 -16.906 1 95.81 141 GLN A N 1
ATOM 1142 C CA . GLN A 1 141 ? 0.277 -11.016 -16.672 1 95.81 141 GLN A CA 1
ATOM 1143 C C . GLN A 1 141 ? 1.422 -10.984 -15.664 1 95.81 141 GLN A C 1
ATOM 1145 O O . GLN A 1 141 ? 2.42 -10.289 -15.875 1 95.81 141 GLN A O 1
ATOM 1150 N N . SER A 1 142 ? 1.3 -11.711 -14.617 1 97.25 142 SER A N 1
ATOM 1151 C CA . SER A 1 142 ? 2.312 -11.758 -13.57 1 97.25 142 SER A CA 1
ATOM 1152 C C . SER A 1 142 ? 3.637 -12.297 -14.102 1 97.25 142 SER A C 1
ATOM 1154 O O . SER A 1 142 ? 4.707 -11.844 -13.688 1 97.25 142 SER A O 1
ATOM 1156 N N . LEU A 1 143 ? 3.557 -13.211 -15.008 1 97.5 143 LEU A N 1
ATOM 1157 C CA . LEU A 1 143 ? 4.754 -13.914 -15.453 1 97.5 143 LEU A CA 1
ATOM 1158 C C . LEU A 1 143 ? 5.328 -13.258 -16.703 1 97.5 143 LEU A C 1
ATOM 1160 O O . LEU A 1 143 ? 6.375 -13.68 -17.203 1 97.5 143 LEU A O 1
ATOM 1164 N N . LYS A 1 144 ? 4.699 -12.25 -17.141 1 94.94 144 LYS A N 1
ATOM 1165 C CA . LYS A 1 144 ? 5.047 -11.648 -18.422 1 94.94 144 LYS A CA 1
ATOM 1166 C C . LYS A 1 144 ? 6.535 -11.305 -18.484 1 94.94 144 LYS A C 1
ATOM 1168 O O . LYS A 1 144 ? 7.203 -11.578 -19.469 1 94.94 144 LYS A O 1
ATOM 1173 N N . ALA A 1 145 ? 7.07 -10.766 -17.438 1 94.19 145 ALA A N 1
ATOM 1174 C CA . ALA A 1 145 ? 8.453 -10.305 -17.453 1 94.19 145 ALA A CA 1
ATOM 1175 C C . ALA A 1 145 ? 9.375 -11.312 -16.766 1 94.19 145 ALA A C 1
ATOM 1177 O O . ALA A 1 145 ? 10.578 -11.078 -16.641 1 94.19 145 ALA A O 1
ATOM 1178 N N . ILE A 1 146 ? 8.828 -12.383 -16.344 1 95.81 146 ILE A N 1
ATOM 1179 C CA . ILE A 1 146 ? 9.609 -13.406 -15.656 1 95.81 146 ILE A CA 1
ATOM 1180 C C . ILE A 1 146 ? 9.945 -14.539 -16.641 1 95.81 146 ILE A C 1
ATOM 1182 O O . ILE A 1 146 ? 9.07 -15 -17.375 1 95.81 146 ILE A O 1
ATOM 1186 N N . ARG A 1 147 ? 11.156 -14.914 -16.625 1 91.69 147 ARG A N 1
ATOM 1187 C CA . ARG A 1 147 ? 11.555 -16.047 -17.453 1 91.69 147 ARG A CA 1
ATOM 1188 C C . ARG A 1 147 ? 11.07 -17.359 -16.875 1 91.69 147 ARG A C 1
ATOM 1190 O O . ARG A 1 147 ? 11.352 -17.672 -15.711 1 91.69 147 ARG A O 1
ATOM 1197 N N . VAL A 1 148 ? 10.336 -18.031 -17.672 1 93.31 148 VAL A N 1
ATOM 1198 C CA . VAL A 1 148 ? 9.773 -19.312 -17.234 1 93.31 148 VAL A CA 1
ATOM 1199 C C . VAL A 1 148 ? 10.172 -20.406 -18.203 1 93.31 148 VAL A C 1
ATOM 1201 O O . VAL A 1 148 ? 10.172 -20.219 -19.422 1 93.31 148 VAL A O 1
ATOM 1204 N N . SER A 1 149 ? 10.555 -21.516 -17.641 1 89.5 149 SER A N 1
ATOM 1205 C CA . SER A 1 149 ? 10.891 -22.672 -18.453 1 89.5 149 SER A CA 1
ATOM 1206 C C . SER A 1 149 ? 9.953 -23.844 -18.156 1 89.5 149 SER A C 1
ATOM 1208 O O . SER A 1 149 ? 9.578 -24.078 -17.016 1 89.5 149 SER A O 1
ATOM 1210 N N . VAL A 1 150 ? 9.695 -24.484 -19.25 1 89.81 150 VAL A N 1
ATOM 1211 C CA . VAL A 1 150 ? 8.852 -25.656 -19.094 1 89.81 150 VAL A CA 1
ATOM 1212 C C . VAL A 1 150 ? 9.703 -26.844 -18.641 1 89.81 150 VAL A C 1
ATOM 1214 O O . VAL A 1 150 ? 10.797 -27.062 -19.172 1 89.81 150 VAL A O 1
ATOM 1217 N N . LYS A 1 151 ? 9.227 -27.547 -17.688 1 93.31 151 LYS A N 1
ATOM 1218 C CA . LYS A 1 151 ? 9.891 -28.75 -17.219 1 93.31 151 LYS A CA 1
ATOM 1219 C C . LYS A 1 151 ? 9.32 -29.984 -17.922 1 93.31 151 LYS A C 1
ATOM 1221 O O . LYS A 1 151 ? 8.117 -30.078 -18.172 1 93.31 151 LYS A O 1
ATOM 1226 N N . ALA A 1 152 ? 10.156 -30.906 -18.156 1 95.31 152 ALA A N 1
ATOM 1227 C CA . ALA A 1 152 ? 9.742 -32.125 -18.828 1 95.31 152 ALA A CA 1
ATOM 1228 C C . ALA A 1 152 ? 8.648 -32.844 -18.047 1 95.31 152 ALA A C 1
ATOM 1230 O O . ALA A 1 152 ? 7.699 -33.375 -18.641 1 95.31 152 ALA A O 1
ATOM 1231 N N . LYS A 1 153 ? 8.797 -32.812 -16.797 1 96.5 153 LYS A N 1
ATOM 1232 C CA . LYS A 1 153 ? 7.824 -33.5 -15.938 1 96.5 153 LYS A CA 1
ATOM 1233 C C . LYS A 1 153 ? 6.438 -32.875 -16.062 1 96.5 153 LYS A C 1
ATOM 1235 O O . LYS A 1 153 ? 5.426 -33.531 -15.914 1 96.5 153 LYS A O 1
ATOM 1240 N N . TYR A 1 154 ? 6.332 -31.562 -16.312 1 97.12 154 TYR A N 1
ATOM 1241 C CA . TYR A 1 154 ? 5.051 -30.906 -16.516 1 97.12 154 TYR A CA 1
ATOM 1242 C C . TYR A 1 154 ? 4.332 -31.469 -17.734 1 97.12 154 TYR A C 1
ATOM 1244 O O . TYR A 1 154 ? 3.137 -31.75 -17.688 1 97.12 154 TYR A O 1
ATOM 1252 N N . VAL A 1 155 ? 5.105 -31.625 -18.75 1 96.38 155 VAL A N 1
ATOM 1253 C CA . VAL A 1 155 ? 4.559 -32.125 -20 1 96.38 155 VAL A CA 1
ATOM 1254 C C . VAL A 1 155 ? 4.094 -33.594 -19.812 1 96.38 155 VAL A C 1
ATOM 1256 O O . VAL A 1 155 ? 2.967 -33.938 -20.156 1 96.38 155 VAL A O 1
ATOM 1259 N N . ALA A 1 156 ? 4.93 -34.375 -19.219 1 97.44 156 ALA A N 1
ATOM 1260 C CA . ALA A 1 156 ? 4.637 -35.781 -19 1 97.44 156 ALA A CA 1
ATOM 1261 C C . ALA A 1 156 ? 3.385 -35.969 -18.156 1 97.44 156 ALA A C 1
ATOM 1263 O O . ALA A 1 156 ? 2.52 -36.781 -18.469 1 97.44 156 ALA A O 1
ATOM 1264 N N . ASN A 1 157 ? 3.318 -35.219 -17.062 1 97.44 157 ASN A N 1
ATOM 1265 C CA . ASN A 1 157 ? 2.188 -35.344 -16.141 1 97.44 157 ASN A CA 1
ATOM 1266 C C . ASN A 1 157 ? 0.899 -34.812 -16.766 1 97.44 157 ASN A C 1
ATOM 1268 O O . ASN A 1 157 ? -0.188 -35.312 -16.484 1 97.44 157 ASN A O 1
ATOM 1272 N N . THR A 1 158 ? 1.01 -33.812 -17.609 1 95.81 158 THR A N 1
ATOM 1273 C CA . THR A 1 158 ? -0.158 -33.344 -18.344 1 95.81 158 THR A CA 1
ATOM 1274 C C . THR A 1 158 ? -0.681 -34.438 -19.281 1 95.81 158 THR A C 1
ATOM 1276 O O . THR A 1 158 ? -1.887 -34.688 -19.344 1 95.81 158 THR A O 1
ATOM 1279 N N . ASP A 1 159 ? 0.179 -35.094 -19.938 1 93.06 159 ASP A N 1
ATOM 1280 C CA . ASP A 1 159 ? -0.198 -36.188 -20.859 1 93.06 159 ASP A CA 1
ATOM 1281 C C . ASP A 1 159 ? -0.889 -37.312 -20.109 1 93.06 159 ASP A C 1
ATOM 1283 O O . ASP A 1 159 ? -1.827 -37.938 -20.625 1 93.06 159 ASP A O 1
ATOM 1287 N N . THR A 1 160 ? -0.364 -37.562 -19 1 91.81 160 THR A N 1
ATOM 1288 C CA . THR A 1 160 ? -0.923 -38.656 -18.172 1 91.81 160 THR A CA 1
ATOM 1289 C C . THR A 1 160 ? -2.381 -38.344 -17.828 1 91.81 160 THR A C 1
ATOM 1291 O O . THR A 1 160 ? -3.174 -39.281 -17.625 1 91.81 160 THR A O 1
ATOM 1294 N N . MET A 1 161 ? -2.766 -37.062 -17.75 1 90.25 161 MET A N 1
ATOM 1295 C CA . MET A 1 161 ? -4.105 -36.656 -17.344 1 90.25 161 MET A CA 1
ATOM 1296 C C . MET A 1 161 ? -5.039 -36.562 -18.547 1 90.25 161 MET A C 1
ATOM 1298 O O . MET A 1 161 ? -6.238 -36.344 -18.391 1 90.25 161 MET A O 1
ATOM 1302 N N . GLU A 1 162 ? -4.453 -36.812 -19.688 1 87.5 162 GLU A N 1
ATOM 1303 C CA . GLU A 1 162 ? -5.281 -36.719 -20.891 1 87.5 162 GLU A CA 1
ATOM 1304 C C . GLU A 1 162 ? -6.367 -37.812 -20.875 1 87.5 162 GLU A C 1
ATOM 1306 O O . GLU A 1 162 ? -6.074 -38.969 -20.688 1 87.5 162 GLU A O 1
ATOM 1311 N N . PRO A 1 163 ? -7.645 -37.312 -20.922 1 82 163 PRO A N 1
ATOM 1312 C CA . PRO A 1 163 ? -8.719 -38.312 -20.922 1 82 163 PRO A CA 1
ATOM 1313 C C . PRO A 1 163 ? -8.648 -39.25 -22.109 1 82 163 PRO A C 1
ATOM 1315 O O . PRO A 1 163 ? -8.242 -38.844 -23.203 1 82 163 PRO A O 1
ATOM 1318 N N . LEU A 1 164 ? -8.828 -40.562 -21.906 1 71.69 164 LEU A N 1
ATOM 1319 C CA . LEU A 1 164 ? -8.812 -41.562 -22.938 1 71.69 164 LEU A CA 1
ATOM 1320 C C . LEU A 1 164 ? -9.914 -41.312 -23.969 1 71.69 164 LEU A C 1
ATOM 1322 O O . LEU A 1 164 ? -9.703 -41.5 -25.172 1 71.69 164 LEU A O 1
ATOM 1326 N N . ALA A 1 165 ? -11.266 -41.406 -23.578 1 61.59 165 ALA A N 1
ATOM 1327 C CA . ALA A 1 165 ? -12.383 -41.344 -24.516 1 61.59 165 ALA A CA 1
ATOM 1328 C C . ALA A 1 165 ? -12.695 -39.906 -24.906 1 61.59 165 ALA A C 1
ATOM 1330 O O . ALA A 1 165 ? -12.461 -38.969 -24.125 1 61.59 165 ALA A O 1
ATOM 1331 N N . ASP A 1 166 ? -12.758 -39.594 -26.25 1 54 166 ASP A N 1
ATOM 1332 C CA . ASP A 1 166 ? -13.094 -38.312 -26.859 1 54 166 ASP A CA 1
ATOM 1333 C C . ASP A 1 166 ? -14.195 -37.594 -26.078 1 54 166 ASP A C 1
ATOM 1335 O O . ASP A 1 166 ? -15.375 -37.938 -26.234 1 54 166 ASP A O 1
ATOM 1339 N N . CYS A 1 167 ? -14.062 -37.375 -24.781 1 57.34 167 CYS A N 1
ATOM 1340 C CA . CYS A 1 167 ? -15.047 -36.406 -24.328 1 57.34 167 CYS A CA 1
ATOM 1341 C C . CYS A 1 167 ? -15.367 -35.375 -25.422 1 57.34 167 CYS A C 1
ATOM 1343 O O . CYS A 1 167 ? -14.484 -35 -26.188 1 57.34 167 CYS A O 1
ATOM 1345 N N . ASN A 1 168 ? -16.422 -35.562 -26.203 1 49.59 168 ASN A N 1
ATOM 1346 C CA . ASN A 1 168 ? -16.688 -34.562 -27.234 1 49.59 168 ASN A CA 1
ATOM 1347 C C . ASN A 1 168 ? -15.969 -33.25 -26.922 1 49.59 168 ASN A C 1
ATOM 1349 O O . ASN A 1 168 ? -16.297 -32.562 -25.953 1 49.59 168 ASN A O 1
ATOM 1353 N N . THR A 1 169 ? -14.766 -33.25 -27.188 1 47.06 169 THR A N 1
ATOM 1354 C CA . THR A 1 169 ? -13.867 -32.125 -27 1 47.06 169 THR A CA 1
ATOM 1355 C C . THR A 1 169 ? -14.625 -30.797 -27.156 1 47.06 169 THR A C 1
ATOM 1357 O O . THR A 1 169 ? -14.18 -29.766 -26.656 1 47.06 169 THR A O 1
ATOM 1360 N N . HIS A 1 170 ? -15.594 -30.891 -28.172 1 45.81 170 HIS A N 1
ATOM 1361 C CA . HIS A 1 170 ? -16.375 -29.688 -28.422 1 45.81 170 HIS A CA 1
ATOM 1362 C C . HIS A 1 170 ? -17.344 -29.406 -27.266 1 45.81 170 HIS A C 1
ATOM 1364 O O . HIS A 1 170 ? -18 -28.359 -27.234 1 45.81 170 HIS A O 1
ATOM 1370 N N . ALA A 1 171 ? -17.938 -30.422 -26.734 1 46.06 171 ALA A N 1
ATOM 1371 C CA . ALA A 1 171 ? -18.812 -30.172 -25.594 1 46.06 171 ALA A CA 1
ATOM 1372 C C . ALA A 1 171 ? -18.016 -29.797 -24.359 1 46.06 171 ALA A C 1
ATOM 1374 O O . ALA A 1 171 ? -18.422 -30.109 -23.234 1 46.06 171 ALA A O 1
ATOM 1375 N N . MET A 1 172 ? -16.812 -29.562 -24.531 1 44.31 172 MET A N 1
ATOM 1376 C CA . MET A 1 172 ? -15.922 -29.094 -23.469 1 44.31 172 MET A CA 1
ATOM 1377 C C . MET A 1 172 ? -16.578 -28 -22.641 1 44.31 172 MET A C 1
ATOM 1379 O O . MET A 1 172 ? -15.977 -27.5 -21.688 1 44.31 172 MET A O 1
ATOM 1383 N N . ASP A 1 173 ? -17.469 -27.516 -23.344 1 46.03 173 ASP A N 1
ATOM 1384 C CA . ASP A 1 173 ? -18.203 -26.562 -22.5 1 46.03 173 ASP A CA 1
ATOM 1385 C C . ASP A 1 173 ? -18.906 -27.281 -21.344 1 46.03 173 ASP A C 1
ATOM 1387 O O . ASP A 1 173 ? -19.391 -26.641 -20.406 1 46.03 173 ASP A O 1
ATOM 1391 N N . SER A 1 174 ? -19.375 -28.469 -21.688 1 48.22 174 SER A N 1
ATOM 1392 C CA . SER A 1 174 ? -19.891 -29.297 -20.609 1 48.22 174 SER A CA 1
ATOM 1393 C C . SER A 1 174 ? -18.766 -30 -19.844 1 48.22 174 SER A C 1
ATOM 1395 O O . SER A 1 174 ? -18.25 -31.016 -20.312 1 48.22 174 SER A O 1
ATOM 1397 N N . ALA A 1 175 ? -17.828 -29.359 -19.391 1 52.34 175 ALA A N 1
ATOM 1398 C CA . ALA A 1 175 ? -16.547 -29.734 -18.797 1 52.34 175 ALA A CA 1
ATOM 1399 C C . ALA A 1 175 ? -16.688 -30.984 -17.938 1 52.34 175 ALA A C 1
ATOM 1401 O O . ALA A 1 175 ? -17.391 -30.969 -16.906 1 52.34 175 ALA A O 1
ATOM 1402 N N . CYS A 1 176 ? -16.75 -32.156 -18.516 1 65.94 176 CYS A N 1
ATOM 1403 C CA . CYS A 1 176 ? -16.531 -33.25 -17.594 1 65.94 176 CYS A CA 1
ATOM 1404 C C . CYS A 1 176 ? -15.336 -33 -16.703 1 65.94 176 CYS A C 1
ATOM 1406 O O . CYS A 1 176 ? -14.438 -32.219 -17.062 1 65.94 176 CYS A O 1
ATOM 1408 N N . GLU A 1 177 ? -15.523 -33.281 -15.438 1 65.44 177 GLU A N 1
ATOM 1409 C CA . GLU A 1 177 ? -14.531 -33.094 -14.383 1 65.44 177 GLU A CA 1
ATOM 1410 C C . GLU A 1 177 ? -13.133 -33.469 -14.859 1 65.44 177 GLU A C 1
ATOM 1412 O O . GLU A 1 177 ? -12.164 -32.75 -14.617 1 65.44 177 GLU A O 1
ATOM 1417 N N . ASP A 1 178 ? -13.062 -34.625 -15.594 1 64.75 178 ASP A N 1
ATOM 1418 C CA . ASP A 1 178 ? -11.742 -35.094 -16 1 64.75 178 ASP A CA 1
ATOM 1419 C C . ASP A 1 178 ? -11.148 -34.188 -17.078 1 64.75 178 ASP A C 1
ATOM 1421 O O . ASP A 1 178 ? -9.945 -33.906 -17.078 1 64.75 178 ASP A O 1
ATOM 1425 N N . CYS A 1 179 ? -11.992 -33.719 -17.828 1 83.25 179 CYS A N 1
ATOM 1426 C CA . CYS A 1 179 ? -11.508 -32.875 -18.906 1 83.25 179 CYS A CA 1
ATOM 1427 C C . CYS A 1 179 ? -11.078 -31.5 -18.375 1 83.25 179 CYS A C 1
ATOM 1429 O O . CYS A 1 179 ? -10.203 -30.859 -18.953 1 83.25 179 CYS A O 1
ATOM 1431 N N . TYR A 1 180 ? -11.609 -31.281 -17.25 1 89.31 180 TYR A N 1
ATOM 1432 C CA . TYR A 1 180 ? -11.352 -29.938 -16.734 1 89.31 180 TYR A CA 1
ATOM 1433 C C . TYR A 1 180 ? -9.891 -29.781 -16.312 1 89.31 180 TYR A C 1
ATOM 1435 O O . TYR A 1 180 ? -9.211 -28.844 -16.734 1 89.31 180 TYR A O 1
ATOM 1443 N N . TYR A 1 181 ? -9.422 -30.719 -15.5 1 93.81 181 TYR A N 1
ATOM 1444 C CA . TYR A 1 181 ? -8.062 -30.609 -14.977 1 93.81 181 TYR A CA 1
ATOM 1445 C C . TYR A 1 181 ? -7.031 -30.703 -16.094 1 93.81 181 TYR A C 1
ATOM 1447 O O . TYR A 1 181 ? -6.066 -29.938 -16.125 1 93.81 181 TYR A O 1
ATOM 1455 N N . PHE A 1 182 ? -7.27 -31.625 -16.969 1 93.56 182 PHE A N 1
ATOM 1456 C CA . PHE A 1 182 ? -6.379 -31.75 -18.109 1 93.56 182 PHE A CA 1
ATOM 1457 C C . PHE A 1 182 ? -6.328 -30.453 -18.906 1 93.56 182 PHE A C 1
ATOM 1459 O O . PHE A 1 182 ? -5.246 -30 -19.281 1 93.56 182 PHE A O 1
ATOM 1466 N N . LYS A 1 183 ? -7.43 -29.891 -19.141 1 92.56 183 LYS A N 1
ATOM 1467 C CA . LYS A 1 183 ? -7.52 -28.656 -19.922 1 92.56 183 LYS A CA 1
ATOM 1468 C C . LYS A 1 183 ? -6.75 -27.531 -19.25 1 92.56 183 LYS A C 1
ATOM 1470 O O . LYS A 1 183 ? -6.023 -26.781 -19.906 1 92.56 183 LYS A O 1
ATOM 1475 N N . LYS A 1 184 ? -6.969 -27.406 -17.969 1 94.94 184 LYS A N 1
ATOM 1476 C CA . LYS A 1 184 ? -6.305 -26.328 -17.219 1 94.94 184 LYS A CA 1
ATOM 1477 C C . LYS A 1 184 ? -4.793 -26.516 -17.203 1 94.94 184 LYS A C 1
ATOM 1479 O O . LYS A 1 184 ? -4.035 -25.562 -17.359 1 94.94 184 LYS A O 1
ATOM 1484 N N . MET A 1 185 ? -4.344 -27.766 -17.016 1 96.06 185 MET A N 1
ATOM 1485 C CA . MET A 1 185 ? -2.916 -28.062 -17.094 1 96.06 185 MET A CA 1
ATOM 1486 C C . MET A 1 185 ? -2.355 -27.703 -18.469 1 96.06 185 MET A C 1
ATOM 1488 O O . MET A 1 185 ? -1.312 -27.047 -18.562 1 96.06 185 MET A O 1
ATOM 1492 N N . LYS A 1 186 ? -3.047 -28.109 -19.453 1 95.62 186 LYS A N 1
ATOM 1493 C CA . LYS A 1 186 ? -2.611 -27.891 -20.828 1 95.62 186 LYS A CA 1
ATOM 1494 C C . LYS A 1 186 ? -2.512 -26.391 -21.141 1 95.62 186 LYS A C 1
ATOM 1496 O O . LYS A 1 186 ? -1.567 -25.953 -21.797 1 95.62 186 LYS A O 1
ATOM 1501 N N . GLU A 1 187 ? -3.449 -25.641 -20.734 1 95.94 187 GLU A N 1
ATOM 1502 C CA . GLU A 1 187 ? -3.422 -24.203 -20.938 1 95.94 187 GLU A CA 1
ATOM 1503 C C . GLU A 1 187 ? -2.176 -23.578 -20.312 1 95.94 187 GLU A C 1
ATOM 1505 O O . GLU A 1 187 ? -1.529 -22.719 -20.906 1 95.94 187 GLU A O 1
ATOM 1510 N N . PHE A 1 188 ? -1.926 -23.984 -19.141 1 97.25 188 PHE A N 1
ATOM 1511 C CA . PHE A 1 188 ? -0.759 -23.453 -18.453 1 97.25 188 PHE A CA 1
ATOM 1512 C C . PHE A 1 188 ? 0.528 -23.891 -19.141 1 97.25 188 PHE A C 1
ATOM 1514 O O . PHE A 1 188 ? 1.402 -23.062 -19.406 1 97.25 188 PHE A O 1
ATOM 1521 N N . VAL A 1 189 ? 0.727 -25.141 -19.406 1 97.25 189 VAL A N 1
ATOM 1522 C CA . VAL A 1 189 ? 1.938 -25.703 -20 1 97.25 189 VAL A CA 1
ATOM 1523 C C . VAL A 1 189 ? 2.15 -25.078 -21.391 1 97.25 189 VAL A C 1
ATOM 1525 O O . VAL A 1 189 ? 3.275 -24.734 -21.75 1 97.25 189 VAL A O 1
ATOM 1528 N N . ASP A 1 190 ? 1.099 -24.984 -22.141 1 95.75 190 ASP A N 1
ATOM 1529 C CA . ASP A 1 190 ? 1.202 -24.359 -23.453 1 95.75 190 ASP A CA 1
ATOM 1530 C C . ASP A 1 190 ? 1.673 -22.906 -23.344 1 95.75 190 ASP A C 1
ATOM 1532 O O . ASP A 1 190 ? 2.475 -22.438 -24.156 1 95.75 190 ASP A O 1
ATOM 1536 N N . TYR A 1 191 ? 1.111 -22.266 -22.359 1 96.38 191 TYR A N 1
ATOM 1537 C CA . TYR A 1 191 ? 1.525 -20.891 -22.156 1 96.38 191 TYR A CA 1
ATOM 1538 C C . TYR A 1 191 ? 3.02 -20.797 -21.859 1 96.38 191 TYR A C 1
ATOM 1540 O O . TYR A 1 191 ? 3.732 -20 -22.484 1 96.38 191 TYR A O 1
ATOM 1548 N N . ILE A 1 192 ? 3.52 -21.562 -20.891 1 94.88 192 ILE A N 1
ATOM 1549 C CA . ILE A 1 192 ? 4.918 -21.469 -20.484 1 94.88 192 ILE A CA 1
ATOM 1550 C C . ILE A 1 192 ? 5.82 -21.922 -21.641 1 94.88 192 ILE A C 1
ATOM 1552 O O . ILE A 1 192 ? 6.926 -21.391 -21.797 1 94.88 192 ILE A O 1
ATOM 1556 N N . ARG A 1 193 ? 5.371 -22.812 -22.438 1 92.44 193 ARG A N 1
ATOM 1557 C CA . ARG A 1 193 ? 6.125 -23.312 -23.578 1 92.44 193 ARG A CA 1
ATOM 1558 C C . ARG A 1 193 ? 6.27 -22.219 -24.641 1 92.44 193 ARG A C 1
ATOM 1560 O O . ARG A 1 193 ? 7.312 -22.109 -25.297 1 92.44 193 ARG A O 1
ATOM 1567 N N . ASN A 1 194 ? 5.312 -21.469 -24.828 1 91.44 194 ASN A N 1
ATOM 1568 C CA . ASN A 1 194 ? 5.273 -20.5 -25.922 1 91.44 194 ASN A CA 1
ATOM 1569 C C . ASN A 1 194 ? 5.723 -19.125 -25.469 1 91.44 194 ASN A C 1
ATOM 1571 O O . ASN A 1 194 ? 5.906 -18.219 -26.297 1 91.44 194 ASN A O 1
ATOM 1575 N N . LYS A 1 195 ? 5.695 -18.984 -24.188 1 88.5 195 LYS A N 1
ATOM 1576 C CA . LYS A 1 195 ? 6.098 -17.672 -23.672 1 88.5 195 LYS A CA 1
ATOM 1577 C C . LYS A 1 195 ? 7.523 -17.328 -24.109 1 88.5 195 LYS A C 1
ATOM 1579 O O . LYS A 1 195 ? 8.43 -18.156 -23.969 1 88.5 195 LYS A O 1
ATOM 1584 N N . LYS A 1 196 ? 7.578 -16.391 -25.156 1 67.69 196 LYS A N 1
ATOM 1585 C CA . LYS A 1 196 ? 8.867 -15.883 -25.609 1 67.69 196 LYS A CA 1
ATOM 1586 C C . LYS A 1 196 ? 9.664 -15.281 -24.469 1 67.69 196 LYS A C 1
ATOM 1588 O O . LYS A 1 196 ? 9.125 -14.547 -23.641 1 67.69 196 LYS A O 1
ATOM 1593 N N . GLN A 1 197 ? 10.781 -15.852 -24.062 1 65.88 197 GLN A N 1
ATOM 1594 C CA . GLN A 1 197 ? 11.664 -15.414 -22.984 1 65.88 197 GLN A CA 1
ATOM 1595 C C . GLN A 1 197 ? 12.227 -14.023 -23.25 1 65.88 197 GLN A C 1
ATOM 1597 O O . GLN A 1 197 ? 12.352 -13.617 -24.406 1 65.88 197 GLN A O 1
ATOM 1602 N N . MET B 1 1 ? -59.469 -5.531 6.191 1 21.92 1 MET B N 1
ATOM 1603 C CA . MET B 1 1 ? -59.125 -4.742 5.008 1 21.92 1 MET B CA 1
ATOM 1604 C C . MET B 1 1 ? -57.625 -4.531 4.898 1 21.92 1 MET B C 1
ATOM 1606 O O . MET B 1 1 ? -57.062 -3.754 5.66 1 21.92 1 MET B O 1
ATOM 1610 N N . VAL B 1 2 ? -56.906 -5.652 4.645 1 25.84 2 VAL B N 1
ATOM 1611 C CA . VAL B 1 2 ? -55.594 -6.219 4.852 1 25.84 2 VAL B CA 1
ATOM 1612 C C . VAL B 1 2 ? -54.594 -5.52 3.941 1 25.84 2 VAL B C 1
ATOM 1614 O O . VAL B 1 2 ? -54.781 -5.453 2.727 1 25.84 2 VAL B O 1
ATOM 1617 N N . SER B 1 3 ? -53.781 -4.508 4.547 1 25.12 3 SER B N 1
ATOM 1618 C CA . SER B 1 3 ? -52.875 -3.537 3.969 1 25.12 3 SER B CA 1
ATOM 1619 C C . SER B 1 3 ? -51.781 -4.227 3.15 1 25.12 3 SER B C 1
ATOM 1621 O O . SER B 1 3 ? -51.25 -5.262 3.559 1 25.12 3 SER B O 1
ATOM 1623 N N . ASP B 1 4 ? -51.781 -4.094 1.884 1 22.02 4 ASP B N 1
ATOM 1624 C CA . ASP B 1 4 ? -51 -4.547 0.735 1 22.02 4 ASP B CA 1
ATOM 1625 C C . ASP B 1 4 ? -49.562 -4.082 0.838 1 22.02 4 ASP B C 1
ATOM 1627 O O . ASP B 1 4 ? -49.25 -2.895 0.681 1 22.02 4 ASP B O 1
ATOM 1631 N N . ILE B 1 5 ? -48.844 -4.559 1.843 1 29.14 5 ILE B N 1
ATOM 1632 C CA . ILE B 1 5 ? -47.438 -4.246 2.066 1 29.14 5 ILE B CA 1
ATOM 1633 C C . ILE B 1 5 ? -46.625 -4.523 0.793 1 29.14 5 ILE B C 1
ATOM 1635 O O . ILE B 1 5 ? -46.594 -5.656 0.309 1 29.14 5 ILE B O 1
ATOM 1639 N N . SER B 1 6 ? -46.531 -3.486 -0.078 1 24.75 6 SER B N 1
ATOM 1640 C CA . SER B 1 6 ? -45.781 -3.535 -1.335 1 24.75 6 SER B CA 1
ATOM 1641 C C . SER B 1 6 ? -44.344 -3.959 -1.107 1 24.75 6 SER B C 1
ATOM 1643 O O . SER B 1 6 ? -43.656 -3.408 -0.243 1 24.75 6 SER B O 1
ATOM 1645 N N . GLU B 1 7 ? -43.969 -5.191 -1.425 1 24.55 7 GLU B N 1
ATOM 1646 C CA . GLU B 1 7 ? -42.688 -5.914 -1.408 1 24.55 7 GLU B CA 1
ATOM 1647 C C . GLU B 1 7 ? -41.625 -5.191 -2.236 1 24.55 7 GLU B C 1
ATOM 1649 O O . GLU B 1 7 ? -41.781 -5.078 -3.457 1 24.55 7 GLU B O 1
ATOM 1654 N N . HIS B 1 8 ? -41.156 -4.016 -1.722 1 26 8 HIS B N 1
ATOM 1655 C CA . HIS B 1 8 ? -40.031 -3.342 -2.393 1 26 8 HIS B CA 1
ATOM 1656 C C . HIS B 1 8 ? -38.906 -4.316 -2.693 1 26 8 HIS B C 1
ATOM 1658 O O . HIS B 1 8 ? -38.438 -5.008 -1.795 1 26 8 HIS B O 1
ATOM 1664 N N . ASN B 1 9 ? -38.875 -4.859 -3.873 1 24.27 9 ASN B N 1
ATOM 1665 C CA . ASN B 1 9 ? -37.844 -5.688 -4.504 1 24.27 9 ASN B CA 1
ATOM 1666 C C . ASN B 1 9 ? -36.469 -5.035 -4.422 1 24.27 9 ASN B C 1
ATOM 1668 O O . ASN B 1 9 ? -36.25 -3.947 -4.961 1 24.27 9 ASN B O 1
ATOM 1672 N N . TYR B 1 10 ? -35.719 -5.207 -3.293 1 24.12 10 TYR B N 1
ATOM 1673 C CA . TYR B 1 10 ? -34.281 -4.941 -3.137 1 24.12 10 TYR B CA 1
ATOM 1674 C C . TYR B 1 10 ? -33.5 -5.453 -4.34 1 24.12 10 TYR B C 1
ATOM 1676 O O . TYR B 1 10 ? -33.438 -6.664 -4.574 1 24.12 10 TYR B O 1
ATOM 1684 N N . ASP B 1 11 ? -33.594 -4.754 -5.441 1 25.25 11 ASP B N 1
ATOM 1685 C CA . ASP B 1 11 ? -32.656 -5.035 -6.504 1 25.25 11 ASP B CA 1
ATOM 1686 C C . ASP B 1 11 ? -31.219 -4.949 -5.984 1 25.25 11 ASP B C 1
ATOM 1688 O O . ASP B 1 11 ? -30.766 -3.893 -5.535 1 25.25 11 ASP B O 1
ATOM 1692 N N . SER B 1 12 ? -30.703 -5.98 -5.301 1 27.31 12 SER B N 1
ATOM 1693 C CA . SER B 1 12 ? -29.312 -6.305 -5.023 1 27.31 12 SER B CA 1
ATOM 1694 C C . SER B 1 12 ? -28.422 -5.957 -6.207 1 27.31 12 SER B C 1
ATOM 1696 O O . SER B 1 12 ? -28.5 -6.586 -7.262 1 27.31 12 SER B O 1
ATOM 1698 N N . ASP B 1 13 ? -28.109 -4.676 -6.332 1 26.31 13 ASP B N 1
ATOM 1699 C CA . ASP B 1 13 ? -27.141 -4.281 -7.336 1 26.31 13 ASP B CA 1
ATOM 1700 C C . ASP B 1 13 ? -25.875 -5.133 -7.23 1 26.31 13 ASP B C 1
ATOM 1702 O O . ASP B 1 13 ? -25.172 -5.086 -6.223 1 26.31 13 ASP B O 1
ATOM 1706 N N . GLU B 1 14 ? -25.688 -6.309 -7.852 1 29.38 14 GLU B N 1
ATOM 1707 C CA . GLU B 1 14 ? -24.672 -7.258 -8.273 1 29.38 14 GLU B CA 1
ATOM 1708 C C . GLU B 1 14 ? -23.438 -6.539 -8.82 1 29.38 14 GLU B C 1
ATOM 1710 O O . GLU B 1 14 ? -22.578 -7.164 -9.445 1 29.38 14 GLU B O 1
ATOM 1715 N N . SER B 1 15 ? -23.344 -5.184 -8.781 1 28.88 15 SER B N 1
ATOM 1716 C CA . SER B 1 15 ? -22.188 -4.609 -9.461 1 28.88 15 SER B CA 1
ATOM 1717 C C . SER B 1 15 ? -20.891 -4.945 -8.734 1 28.88 15 SER B C 1
ATOM 1719 O O . SER B 1 15 ? -19.844 -4.367 -9.016 1 28.88 15 SER B O 1
ATOM 1721 N N . ILE B 1 16 ? -20.859 -5.445 -7.617 1 33.03 16 ILE B N 1
ATOM 1722 C CA . ILE B 1 16 ? -19.578 -5.68 -6.961 1 33.03 16 ILE B CA 1
ATOM 1723 C C . ILE B 1 16 ? -18.75 -6.676 -7.773 1 33.03 16 ILE B C 1
ATOM 1725 O O . ILE B 1 16 ? -17.641 -7.043 -7.383 1 33.03 16 ILE B O 1
ATOM 1729 N N . GLY B 1 17 ? -19.281 -7.453 -8.625 1 32.81 17 GLY B N 1
ATOM 1730 C CA . GLY B 1 17 ? -18.609 -8.492 -9.375 1 32.81 17 GLY B CA 1
ATOM 1731 C C . GLY B 1 17 ? -17.547 -7.957 -10.32 1 32.81 17 GLY B C 1
ATOM 1732 O O . GLY B 1 17 ? -16.812 -8.727 -10.945 1 32.81 17 GLY B O 1
ATOM 1733 N N . SER B 1 18 ? -17.75 -6.875 -11.148 1 35.94 18 SER B N 1
ATOM 1734 C CA . SER B 1 18 ? -16.984 -6.375 -12.281 1 35.94 18 SER B CA 1
ATOM 1735 C C . SER B 1 18 ? -15.664 -5.773 -11.836 1 35.94 18 SER B C 1
ATOM 1737 O O . SER B 1 18 ? -14.883 -5.289 -12.656 1 35.94 18 SER B O 1
ATOM 1739 N N . SER B 1 19 ? -15.414 -5.387 -10.664 1 39.91 19 SER B N 1
ATOM 1740 C CA . SER B 1 19 ? -14.25 -4.59 -10.289 1 39.91 19 SER B CA 1
ATOM 1741 C C . SER B 1 19 ? -12.969 -5.414 -10.375 1 39.91 19 SER B C 1
ATOM 1743 O O . SER B 1 19 ? -11.867 -4.863 -10.336 1 39.91 19 SER B O 1
ATOM 1745 N N . GLU B 1 20 ? -12.969 -6.656 -10.227 1 42.03 20 GLU B N 1
ATOM 1746 C CA . GLU B 1 20 ? -11.734 -7.438 -10.219 1 42.03 20 GLU B CA 1
ATOM 1747 C C . GLU B 1 20 ? -11.148 -7.559 -11.625 1 42.03 20 GLU B C 1
ATOM 1749 O O . GLU B 1 20 ? -9.945 -7.793 -11.781 1 42.03 20 GLU B O 1
ATOM 1754 N N . GLU B 1 21 ? -11.938 -7.688 -12.656 1 43.47 21 GLU B N 1
ATOM 1755 C CA . GLU B 1 21 ? -11.461 -7.906 -14.016 1 43.47 21 GLU B CA 1
ATOM 1756 C C . GLU B 1 21 ? -10.531 -6.781 -14.469 1 43.47 21 GLU B C 1
ATOM 1758 O O . GLU B 1 21 ? -9.547 -7.023 -15.164 1 43.47 21 GLU B O 1
ATOM 1763 N N . ASN B 1 22 ? -10.953 -5.527 -14.188 1 48.19 22 ASN B N 1
ATOM 1764 C CA . ASN B 1 22 ? -10.242 -4.352 -14.688 1 48.19 22 ASN B CA 1
ATOM 1765 C C . ASN B 1 22 ? -8.992 -4.062 -13.859 1 48.19 22 ASN B C 1
ATOM 1767 O O . ASN B 1 22 ? -8.344 -3.027 -14.039 1 48.19 22 ASN B O 1
ATOM 1771 N N . SER B 1 23 ? -8.766 -4.832 -12.969 1 54.91 23 SER B N 1
ATOM 1772 C CA . SER B 1 23 ? -7.742 -4.625 -11.945 1 54.91 23 SER B CA 1
ATOM 1773 C C . SER B 1 23 ? -6.355 -4.984 -12.469 1 54.91 23 SER B C 1
ATOM 1775 O O . SER B 1 23 ? -5.344 -4.559 -11.898 1 54.91 23 SER B O 1
ATOM 1777 N N . TYR B 1 24 ? -6.344 -5.68 -13.703 1 61.62 24 TYR B N 1
ATOM 1778 C CA . TYR B 1 24 ? -5.059 -6.215 -14.141 1 61.62 24 TYR B CA 1
ATOM 1779 C C . TYR B 1 24 ? -4.172 -5.113 -14.703 1 61.62 24 TYR B C 1
ATOM 1781 O O . TYR B 1 24 ? -2.949 -5.258 -14.758 1 61.62 24 TYR B O 1
ATOM 1789 N N . ASN B 1 25 ? -4.852 -4.027 -14.898 1 77.5 25 ASN B N 1
ATOM 1790 C CA . ASN B 1 25 ? -4.016 -3.027 -15.547 1 77.5 25 ASN B CA 1
ATOM 1791 C C . ASN B 1 25 ? -4.195 -1.648 -14.922 1 77.5 25 ASN B C 1
ATOM 1793 O O . ASN B 1 25 ? -4.375 -0.656 -15.625 1 77.5 25 ASN B O 1
ATOM 1797 N N . ILE B 1 26 ? -4.102 -1.755 -13.758 1 85.31 26 ILE B N 1
ATOM 1798 C CA . ILE B 1 26 ? -4.18 -0.443 -13.125 1 85.31 26 ILE B CA 1
ATOM 1799 C C . ILE B 1 26 ? -2.879 0.323 -13.359 1 85.31 26 ILE B C 1
ATOM 1801 O O . ILE B 1 26 ? -1.796 -0.171 -13.039 1 85.31 26 ILE B O 1
ATOM 1805 N N . PRO B 1 27 ? -3.029 1.469 -14.062 1 92.69 27 PRO B N 1
ATOM 1806 C CA . PRO B 1 27 ? -1.819 2.281 -14.203 1 92.69 27 PRO B CA 1
ATOM 1807 C C . PRO B 1 27 ? -1.143 2.578 -12.867 1 92.69 27 PRO B C 1
ATOM 1809 O O . PRO B 1 27 ? -1.824 2.803 -11.867 1 92.69 27 PRO B O 1
ATOM 1812 N N . PRO B 1 28 ? 0.083 2.572 -12.867 1 93.81 28 PRO B N 1
ATOM 1813 C CA . PRO B 1 28 ? 0.813 2.791 -11.617 1 93.81 28 PRO B CA 1
ATOM 1814 C C . PRO B 1 28 ? 0.455 4.113 -10.945 1 93.81 28 PRO B C 1
ATOM 1816 O O . PRO B 1 28 ? 0.374 4.188 -9.719 1 93.81 28 PRO B O 1
ATOM 1819 N N . THR B 1 29 ? 0.296 5.145 -11.742 1 96.19 29 THR B N 1
ATOM 1820 C CA . THR B 1 29 ? -0.012 6.453 -11.18 1 96.19 29 THR B CA 1
ATOM 1821 C C . THR B 1 29 ? -1.312 6.406 -10.375 1 96.19 29 THR B C 1
ATOM 1823 O O . THR B 1 29 ? -1.405 7 -9.297 1 96.19 29 THR B O 1
ATOM 1826 N N . ILE B 1 30 ? -2.238 5.688 -10.891 1 96.12 30 ILE B N 1
ATOM 1827 C CA . ILE B 1 30 ? -3.521 5.555 -10.211 1 96.12 30 ILE B CA 1
ATOM 1828 C C . ILE B 1 30 ? -3.359 4.684 -8.969 1 96.12 30 ILE B C 1
ATOM 1830 O O . ILE B 1 30 ? -3.91 4.988 -7.906 1 96.12 30 ILE B O 1
ATOM 1834 N N . PHE B 1 31 ? -2.686 3.609 -9.039 1 96.31 31 PHE B N 1
ATOM 1835 C CA . PHE B 1 31 ? -2.445 2.701 -7.926 1 96.31 31 PHE B CA 1
ATOM 1836 C C . PHE B 1 31 ? -1.797 3.436 -6.758 1 96.31 31 PHE B C 1
ATOM 1838 O O . PHE B 1 31 ? -2.318 3.42 -5.641 1 96.31 31 PHE B O 1
ATOM 1845 N N . PHE B 1 32 ? -0.776 4.199 -7.051 1 97.69 32 PHE B N 1
ATOM 1846 C CA . PHE B 1 32 ? -0.009 4.836 -5.984 1 97.69 32 PHE B CA 1
ATOM 1847 C C . PHE B 1 32 ? -0.747 6.051 -5.441 1 97.69 32 PHE B C 1
ATOM 1849 O O . PHE B 1 32 ? -0.64 6.371 -4.254 1 97.69 32 PHE B O 1
ATOM 1856 N N . LYS B 1 33 ? -1.461 6.672 -6.316 1 97.69 33 LYS B N 1
ATOM 1857 C CA . LYS B 1 33 ? -2.27 7.801 -5.859 1 97.69 33 LYS B CA 1
ATOM 1858 C C . LYS B 1 33 ? -3.279 7.359 -4.805 1 97.69 33 LYS B C 1
ATOM 1860 O O . LYS B 1 33 ? -3.588 8.117 -3.879 1 97.69 33 LYS B O 1
ATOM 1865 N N . ASN B 1 34 ? -3.686 6.09 -4.934 1 95.38 34 ASN B N 1
ATOM 1866 C CA . ASN B 1 34 ? -4.801 5.641 -4.105 1 95.38 34 ASN B CA 1
ATOM 1867 C C . ASN B 1 34 ? -4.332 4.695 -3.002 1 95.38 34 ASN B C 1
ATOM 1869 O O . ASN B 1 34 ? -5.152 4.133 -2.271 1 95.38 34 ASN B O 1
ATOM 1873 N N . GLN B 1 35 ? -3.121 4.543 -2.861 1 96.5 35 GLN B N 1
ATOM 1874 C CA . GLN B 1 35 ? -2.604 3.664 -1.816 1 96.5 35 GLN B CA 1
ATOM 1875 C C . GLN B 1 35 ? -3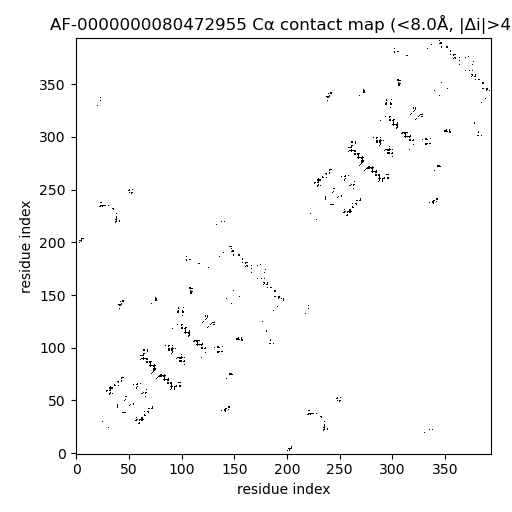.006 4.16 -0.431 1 96.5 35 GLN B C 1
ATOM 1877 O O . GLN B 1 35 ? -2.953 5.363 -0.157 1 96.5 35 GLN B O 1
ATOM 1882 N N . ASN B 1 36 ? -3.449 3.189 0.321 1 94.88 36 ASN B N 1
ATOM 1883 C CA . ASN B 1 36 ? -3.729 3.498 1.719 1 94.88 36 ASN B CA 1
ATOM 1884 C C . ASN B 1 36 ? -2.441 3.664 2.523 1 94.88 36 ASN B C 1
ATOM 1886 O O . ASN B 1 36 ? -1.635 2.736 2.609 1 94.88 36 ASN B O 1
ATOM 1890 N N . LEU B 1 37 ? -2.328 4.781 3.158 1 97 37 LEU B N 1
ATOM 1891 C CA . LEU B 1 37 ? -1.115 5.062 3.918 1 97 37 LEU B CA 1
ATOM 1892 C C . LEU B 1 37 ? -1.447 5.395 5.367 1 97 37 LEU B C 1
ATOM 1894 O O . LEU B 1 37 ? -0.663 6.059 6.051 1 97 37 LEU B O 1
ATOM 1898 N N . SER B 1 38 ? -2.562 4.93 5.859 1 95.56 38 SER B N 1
ATOM 1899 C CA . SER B 1 38 ? -3.078 5.324 7.168 1 95.56 38 SER B CA 1
ATOM 1900 C C . SER B 1 38 ? -2.094 4.969 8.281 1 95.56 38 SER B C 1
ATOM 1902 O O . SER B 1 38 ? -1.914 5.742 9.227 1 95.56 38 SER B O 1
ATOM 1904 N N . TYR B 1 39 ? -1.515 3.822 8.18 1 95.81 39 TYR B N 1
ATOM 1905 C CA . TYR B 1 39 ? -0.53 3.414 9.18 1 95.81 39 TYR B CA 1
ATOM 1906 C C . TYR B 1 39 ? 0.627 4.402 9.234 1 95.81 39 TYR B C 1
ATOM 1908 O O . TYR B 1 39 ? 1.092 4.762 10.32 1 95.81 39 TYR B O 1
ATOM 1916 N N . PHE B 1 40 ? 1.062 4.879 8.102 1 96.94 40 PHE B N 1
ATOM 1917 C CA . PHE B 1 40 ? 2.229 5.75 8.031 1 96.94 40 PHE B CA 1
ATOM 1918 C C . PHE B 1 40 ? 1.863 7.176 8.43 1 96.94 40 PHE B C 1
ATOM 1920 O O . PHE B 1 40 ? 2.723 7.941 8.867 1 96.94 40 PHE B O 1
ATOM 1927 N N . VAL B 1 41 ? 0.637 7.52 8.227 1 97.44 41 VAL B N 1
ATOM 1928 C CA . VAL B 1 41 ? 0.151 8.805 8.727 1 97.44 41 VAL B CA 1
ATOM 1929 C C . VAL B 1 41 ? 0.339 8.875 10.234 1 97.44 41 VAL B C 1
ATOM 1931 O O . VAL B 1 41 ? 0.746 9.914 10.766 1 97.44 41 VAL B O 1
ATOM 1934 N N .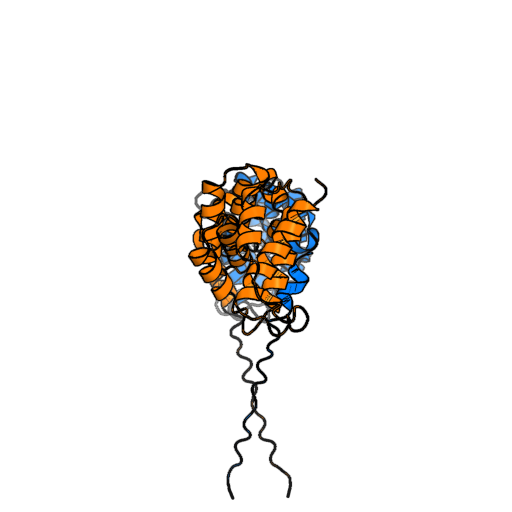 ALA B 1 42 ? 0.115 7.785 10.852 1 96.5 42 ALA B N 1
ATOM 1935 C CA . ALA B 1 42 ? 0.271 7.711 12.297 1 96.5 42 ALA B CA 1
ATOM 1936 C C . ALA B 1 42 ? 1.74 7.566 12.688 1 96.5 42 ALA B C 1
ATOM 1938 O O . ALA B 1 42 ? 2.145 7.977 13.781 1 96.5 42 ALA B O 1
ATOM 1939 N N . GLU B 1 43 ? 2.531 6.988 11.781 1 95.5 43 GLU B N 1
ATOM 1940 C CA . GLU B 1 43 ? 3.943 6.719 12.031 1 95.5 43 GLU B CA 1
ATOM 1941 C C . GLU B 1 43 ? 4.816 7.203 10.875 1 95.5 43 GLU B C 1
ATOM 1943 O O . GLU B 1 43 ? 5.504 6.406 10.234 1 95.5 43 GLU B O 1
ATOM 1948 N N . PRO B 1 44 ? 4.918 8.523 10.742 1 97.25 44 PRO B N 1
ATOM 1949 C CA . PRO B 1 44 ? 5.613 9.07 9.57 1 97.25 44 PRO B CA 1
ATOM 1950 C C . PRO B 1 44 ? 7.082 8.648 9.508 1 97.25 44 PRO B C 1
ATOM 1952 O O . PRO B 1 44 ? 7.617 8.438 8.414 1 97.25 44 PRO B O 1
ATOM 1955 N N . LEU B 1 45 ? 7.711 8.477 10.594 1 96.81 45 LEU B N 1
ATOM 1956 C CA . LEU B 1 45 ? 9.133 8.133 10.602 1 96.81 45 LEU B CA 1
ATOM 1957 C C . LEU B 1 45 ? 9.359 6.73 10.055 1 96.81 45 LEU B C 1
ATOM 1959 O O . LEU B 1 45 ? 10.398 6.461 9.445 1 96.81 45 LEU B O 1
ATOM 1963 N N . ARG B 1 46 ? 8.43 5.875 10.227 1 95.12 46 ARG B N 1
ATOM 1964 C CA . ARG B 1 46 ? 8.539 4.535 9.656 1 95.12 46 ARG B CA 1
ATOM 1965 C C . ARG B 1 46 ? 8.586 4.59 8.133 1 95.12 46 ARG B C 1
ATOM 1967 O O . ARG B 1 46 ? 9.305 3.814 7.5 1 95.12 46 ARG B O 1
ATOM 1974 N N . MET B 1 47 ? 7.801 5.457 7.605 1 95.5 47 MET B N 1
ATOM 1975 C CA . MET B 1 47 ? 7.828 5.609 6.152 1 95.5 47 MET B CA 1
ATOM 1976 C C . MET B 1 47 ? 9.164 6.168 5.688 1 95.5 47 MET B C 1
ATOM 1978 O O . MET B 1 47 ? 9.727 5.711 4.688 1 95.5 47 MET B O 1
ATOM 1982 N N . LEU B 1 48 ? 9.617 7.129 6.395 1 94.38 48 LEU B N 1
ATOM 1983 C CA . LEU B 1 48 ? 10.883 7.766 6.066 1 94.38 48 LEU B CA 1
ATOM 1984 C C . LEU B 1 48 ? 12.023 6.746 6.066 1 94.38 48 LEU B C 1
ATOM 1986 O O . LEU B 1 48 ? 12.82 6.699 5.125 1 94.38 48 LEU B O 1
ATOM 1990 N N . TYR B 1 49 ? 12.078 5.867 7.023 1 94.25 49 TYR B N 1
ATOM 1991 C CA . TYR B 1 49 ? 13.258 5.039 7.242 1 94.25 49 TYR B CA 1
ATOM 1992 C C . TYR B 1 49 ? 13.148 3.717 6.492 1 94.25 49 TYR B C 1
ATOM 1994 O O . TYR B 1 49 ? 14.156 3.145 6.078 1 94.25 49 TYR B O 1
ATOM 2002 N N . ASN B 1 50 ? 11.969 3.256 6.27 1 93.88 50 ASN B N 1
ATOM 2003 C CA . ASN B 1 50 ? 11.844 1.876 5.812 1 93.88 50 ASN B CA 1
ATOM 2004 C C . ASN B 1 50 ? 11.133 1.795 4.461 1 93.88 50 ASN B C 1
ATOM 2006 O O . ASN B 1 50 ? 11.266 0.798 3.748 1 93.88 50 ASN B O 1
ATOM 2010 N N . PHE B 1 51 ? 10.43 2.852 4.109 1 96.44 51 PHE B N 1
ATOM 2011 C CA . PHE B 1 51 ? 9.555 2.717 2.951 1 96.44 51 PHE B CA 1
ATOM 2012 C C . PHE B 1 51 ? 9.688 3.926 2.033 1 96.44 51 PHE B C 1
ATOM 2014 O O . PHE B 1 51 ? 8.688 4.422 1.507 1 96.44 51 PHE B O 1
ATOM 2021 N N . ASN B 1 52 ? 10.867 4.336 1.895 1 95.12 52 ASN B N 1
ATOM 2022 C CA . ASN B 1 52 ? 11.125 5.57 1.158 1 95.12 52 ASN B CA 1
ATOM 2023 C C . ASN B 1 52 ? 10.711 5.445 -0.306 1 95.12 52 ASN B C 1
ATOM 2025 O O . ASN B 1 52 ? 10.227 6.406 -0.902 1 95.12 52 ASN B O 1
ATOM 2029 N N . ASP B 1 53 ? 10.922 4.305 -0.962 1 95.31 53 ASP B N 1
ATOM 2030 C CA . ASP B 1 53 ? 10.539 4.113 -2.355 1 95.31 53 ASP B CA 1
ATOM 2031 C C . ASP B 1 53 ? 9.023 4.215 -2.523 1 95.31 53 ASP B C 1
ATOM 2033 O O . ASP B 1 53 ? 8.531 4.824 -3.477 1 95.31 53 ASP B O 1
ATOM 2037 N N . LEU B 1 54 ? 8.367 3.592 -1.62 1 97.06 54 LEU B N 1
ATOM 2038 C CA . LEU B 1 54 ? 6.914 3.693 -1.648 1 97.06 54 LEU B CA 1
ATOM 2039 C C . LEU B 1 54 ? 6.465 5.145 -1.502 1 97.06 54 LEU B C 1
ATOM 2041 O O . LEU B 1 54 ? 5.602 5.609 -2.246 1 97.06 54 LEU B O 1
ATOM 2045 N N . LYS B 1 55 ? 7.023 5.816 -0.578 1 97.75 55 LYS B N 1
ATOM 2046 C CA . LYS B 1 55 ? 6.707 7.227 -0.357 1 97.75 55 LYS B CA 1
ATOM 2047 C C . LYS B 1 55 ? 6.91 8.039 -1.631 1 97.75 55 LYS B C 1
ATOM 2049 O O . LYS B 1 55 ? 6.023 8.797 -2.041 1 97.75 55 LYS B O 1
ATOM 2054 N N . ASN B 1 56 ? 8.008 7.824 -2.225 1 97.69 56 ASN B N 1
ATOM 2055 C CA . ASN B 1 56 ? 8.359 8.609 -3.402 1 97.69 56 ASN B CA 1
ATOM 2056 C C . ASN B 1 56 ? 7.398 8.344 -4.559 1 97.69 56 ASN B C 1
ATOM 2058 O O . ASN B 1 56 ? 6.984 9.273 -5.25 1 97.69 56 ASN B O 1
ATOM 2062 N N . GLU B 1 57 ? 7.082 7.105 -4.77 1 97.81 57 GLU B N 1
ATOM 2063 C CA . GLU B 1 57 ? 6.117 6.789 -5.824 1 97.81 57 GLU B CA 1
ATOM 2064 C C . GLU B 1 57 ? 4.762 7.43 -5.539 1 97.81 57 GLU B C 1
ATOM 2066 O O . GLU B 1 57 ? 4.102 7.926 -6.453 1 97.81 57 GLU B O 1
ATOM 2071 N N . CYS B 1 58 ? 4.387 7.398 -4.301 1 98.5 58 CYS B N 1
ATOM 2072 C CA . CYS B 1 58 ? 3.109 7.984 -3.91 1 98.5 58 CYS B CA 1
ATOM 2073 C C . CYS B 1 58 ? 3.135 9.5 -4.074 1 98.5 58 CYS B C 1
ATOM 2075 O O . CYS B 1 58 ? 2.137 10.102 -4.473 1 98.5 58 CYS B O 1
ATOM 2077 N N . LEU B 1 59 ? 4.238 10.102 -3.795 1 98.69 59 LEU B N 1
ATOM 2078 C CA . LEU B 1 59 ? 4.379 11.547 -3.98 1 98.69 59 LEU B CA 1
ATOM 2079 C C . LEU B 1 59 ? 4.266 11.914 -5.453 1 98.69 59 LEU B C 1
ATOM 2081 O O . LEU B 1 59 ? 3.518 12.828 -5.812 1 98.69 59 LEU B O 1
ATOM 2085 N N . VAL B 1 60 ? 4.973 11.18 -6.277 1 98.25 60 VAL B N 1
ATOM 2086 C CA . VAL B 1 60 ? 4.961 11.43 -7.715 1 98.25 60 VAL B CA 1
ATOM 2087 C C . VAL B 1 60 ? 3.541 11.273 -8.25 1 98.25 60 VAL B C 1
ATOM 2089 O O . VAL B 1 60 ? 3.121 12.023 -9.141 1 98.25 60 VAL B O 1
ATOM 2092 N N . ALA B 1 61 ? 2.801 10.398 -7.676 1 98.31 61 ALA B N 1
ATOM 2093 C CA . ALA B 1 61 ? 1.44 10.109 -8.125 1 98.31 61 ALA B CA 1
ATOM 2094 C C . ALA B 1 61 ? 0.45 11.125 -7.559 1 98.31 61 ALA B C 1
ATOM 2096 O O . ALA B 1 61 ? -0.722 11.141 -7.941 1 98.31 61 ALA B O 1
ATOM 2097 N N . GLY B 1 62 ? 0.868 11.953 -6.582 1 98.44 62 GLY B N 1
ATOM 2098 C CA . GLY B 1 62 ? 0.006 12.977 -6.012 1 98.44 62 GLY B CA 1
ATOM 2099 C C . GLY B 1 62 ? -0.867 12.461 -4.883 1 98.44 62 GLY B C 1
ATOM 2100 O O . GLY B 1 62 ? -1.988 12.93 -4.691 1 98.44 62 GLY B O 1
ATOM 2101 N N . ASN B 1 63 ? -0.452 11.391 -4.207 1 98.62 63 ASN B N 1
ATOM 2102 C CA . ASN B 1 63 ? -1.178 10.875 -3.049 1 98.62 63 ASN B CA 1
ATOM 2103 C C . ASN B 1 63 ? -1.223 11.898 -1.918 1 98.62 63 ASN B C 1
ATOM 2105 O O . ASN B 1 63 ? -0.184 12.266 -1.363 1 98.62 63 ASN B O 1
ATOM 2109 N N . PRO B 1 64 ? -2.359 12.281 -1.533 1 98.69 64 PRO B N 1
ATOM 2110 C CA . PRO B 1 64 ? -2.432 13.367 -0.551 1 98.69 64 PRO B CA 1
ATOM 2111 C C . PRO B 1 64 ? -1.89 12.961 0.817 1 98.69 64 PRO B C 1
ATOM 2113 O O . PRO B 1 64 ? -1.335 13.797 1.538 1 98.69 64 PRO B O 1
ATOM 2116 N N . ARG B 1 65 ? -2.041 11.703 1.168 1 98.44 65 ARG B N 1
ATOM 2117 C CA . ARG B 1 65 ? -1.514 11.227 2.443 1 98.44 65 ARG B CA 1
ATOM 2118 C C . ARG B 1 65 ? 0.011 11.211 2.434 1 98.44 65 ARG B C 1
ATOM 2120 O O . ARG B 1 65 ? 0.646 11.516 3.445 1 98.44 65 ARG B O 1
ATOM 2127 N N . ALA B 1 66 ? 0.515 10.836 1.298 1 98.75 66 ALA B N 1
ATOM 2128 C CA . ALA B 1 66 ? 1.97 10.883 1.177 1 98.75 66 ALA B CA 1
ATOM 2129 C C . ALA B 1 66 ? 2.486 12.312 1.321 1 98.75 66 ALA B C 1
ATOM 2131 O O . ALA B 1 66 ? 3.504 12.547 1.978 1 98.75 66 ALA B O 1
ATOM 2132 N N . HIS B 1 67 ? 1.818 13.203 0.725 1 98.94 67 HIS B N 1
ATOM 2133 C CA . HIS B 1 67 ? 2.205 14.609 0.844 1 98.94 67 HIS B CA 1
ATOM 2134 C C . HIS B 1 67 ? 2.055 15.102 2.279 1 98.94 67 HIS B C 1
ATOM 2136 O O . HIS B 1 67 ? 2.873 15.891 2.758 1 98.94 67 HIS B O 1
ATOM 2142 N N . TYR B 1 68 ? 1.037 14.68 2.959 1 98.88 68 TYR B N 1
ATOM 2143 C CA . TYR B 1 68 ? 0.884 14.992 4.375 1 98.88 68 TYR B CA 1
ATOM 2144 C C . TYR B 1 68 ? 2.084 14.492 5.176 1 98.88 68 TYR B C 1
ATOM 2146 O O . TYR B 1 68 ? 2.672 15.25 5.953 1 98.88 68 TYR B O 1
ATOM 2154 N N . ILE B 1 69 ? 2.457 13.258 4.969 1 98.81 69 ILE B N 1
ATOM 2155 C CA . ILE B 1 69 ? 3.562 12.633 5.684 1 98.81 69 ILE B CA 1
ATOM 2156 C C . ILE B 1 69 ? 4.863 13.375 5.383 1 98.81 69 ILE B C 1
ATOM 2158 O O . ILE B 1 69 ? 5.578 13.781 6.301 1 98.81 69 ILE B O 1
ATOM 2162 N N . GLU B 1 70 ? 5.133 13.57 4.102 1 98.81 70 GLU B N 1
ATOM 2163 C CA . GLU B 1 70 ? 6.355 14.25 3.689 1 98.81 70 GLU B CA 1
ATOM 2164 C C . GLU B 1 70 ? 6.391 15.688 4.207 1 98.81 70 GLU B C 1
ATOM 2166 O O . GLU B 1 70 ? 7.453 16.203 4.57 1 98.81 70 GLU B O 1
ATOM 2171 N N . GLY B 1 71 ? 5.262 16.297 4.203 1 98.81 71 GLY B N 1
ATOM 2172 C CA . GLY B 1 71 ? 5.184 17.641 4.727 1 98.81 71 GLY B CA 1
ATOM 2173 C C . GLY B 1 71 ? 5.574 17.734 6.188 1 98.81 71 GLY B C 1
ATOM 2174 O O . GLY B 1 71 ? 6.348 18.625 6.574 1 98.81 71 GLY B O 1
ATOM 2175 N N . LEU B 1 72 ? 5.059 16.891 6.973 1 98.56 72 LEU B N 1
ATOM 2176 C CA . LEU B 1 72 ? 5.41 16.875 8.383 1 98.56 72 LEU B CA 1
ATOM 2177 C C . LEU B 1 72 ? 6.898 16.609 8.57 1 98.56 72 LEU B C 1
ATOM 2179 O O . LEU B 1 72 ? 7.555 17.25 9.383 1 98.56 72 LEU B O 1
ATOM 2183 N N . LEU B 1 73 ? 7.398 15.641 7.84 1 98.38 73 LEU B N 1
ATOM 2184 C CA . LEU B 1 73 ? 8.805 15.266 7.965 1 98.38 73 LEU B CA 1
ATOM 2185 C C . LEU B 1 73 ? 9.711 16.422 7.586 1 98.38 73 LEU B C 1
ATOM 2187 O O . LEU B 1 73 ? 10.648 16.75 8.312 1 98.38 73 LEU B O 1
ATOM 2191 N N . GLN B 1 74 ? 9.391 17.062 6.48 1 98.31 74 GLN B N 1
ATOM 2192 C CA . GLN B 1 74 ? 10.219 18.172 6.023 1 98.31 74 GLN B CA 1
ATOM 2193 C C . GLN B 1 74 ? 10.094 19.375 6.965 1 98.31 74 GLN B C 1
ATOM 2195 O O . GLN B 1 74 ? 11.102 19.984 7.328 1 98.31 74 G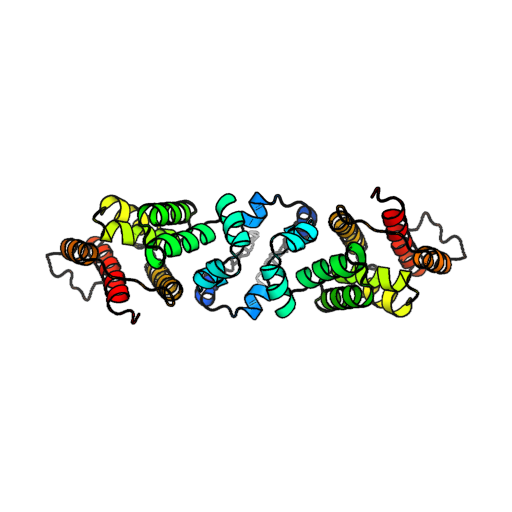LN B O 1
ATOM 2200 N N . TYR B 1 75 ? 8.945 19.656 7.426 1 97.94 75 TYR B N 1
ATOM 2201 C CA . TYR B 1 75 ? 8.703 20.859 8.219 1 97.94 75 TYR B CA 1
ATOM 2202 C C . TYR B 1 75 ? 9.266 20.703 9.625 1 97.94 75 TYR B C 1
ATOM 2204 O O . TYR B 1 75 ? 9.992 21.578 10.117 1 97.94 75 TYR B O 1
ATOM 2212 N N . PHE B 1 76 ? 8.992 19.594 10.219 1 97.06 76 PHE B N 1
ATOM 2213 C CA . PHE B 1 76 ? 9.289 19.469 11.641 1 97.06 76 PHE B CA 1
ATOM 2214 C C . PHE B 1 76 ? 10.578 18.688 11.859 1 97.06 76 PHE B C 1
ATOM 2216 O O . PHE B 1 76 ? 11.414 19.078 12.664 1 97.06 76 PHE B O 1
ATOM 2223 N N . GLN B 1 77 ? 10.68 17.594 11.18 1 94.5 77 GLN B N 1
ATOM 2224 C CA . GLN B 1 77 ? 11.836 16.734 11.406 1 94.5 77 GLN B CA 1
ATOM 2225 C C . GLN B 1 77 ? 13.086 17.312 10.766 1 94.5 77 GLN B C 1
ATOM 2227 O O . GLN B 1 77 ? 14.148 17.359 11.383 1 94.5 77 GLN B O 1
ATOM 2232 N N . CYS B 1 78 ? 12.977 17.797 9.555 1 95.38 78 CYS B N 1
ATOM 2233 C CA . CYS B 1 78 ? 14.133 18.266 8.805 1 95.38 78 CYS B CA 1
ATOM 2234 C C . CYS B 1 78 ? 14.281 19.781 8.945 1 95.38 78 CYS B C 1
ATOM 2236 O O . CYS B 1 78 ? 15.297 20.344 8.539 1 95.38 78 CYS B O 1
ATOM 2238 N N . ARG B 1 79 ? 13.289 20.469 9.406 1 94.94 79 ARG B N 1
ATOM 2239 C CA . ARG B 1 79 ? 13.281 21.922 9.617 1 94.94 79 ARG B CA 1
ATOM 2240 C C . ARG B 1 79 ? 13.406 22.672 8.289 1 94.94 79 ARG B C 1
ATOM 2242 O O . ARG B 1 79 ? 14.117 23.672 8.203 1 94.94 79 ARG B O 1
ATOM 2249 N N . LYS B 1 80 ? 12.844 22.109 7.293 1 96.94 80 LYS B N 1
ATOM 2250 C CA . LYS B 1 80 ? 12.719 22.75 5.984 1 96.94 80 LYS B CA 1
ATOM 2251 C C . LYS B 1 80 ? 11.297 23.281 5.77 1 96.94 80 LYS B C 1
ATOM 2253 O O . LYS B 1 80 ? 10.492 22.641 5.102 1 96.94 80 LYS B O 1
ATOM 2258 N N . SER B 1 81 ? 11.078 24.484 6.211 1 96.5 81 SER B N 1
ATOM 2259 C CA . SER B 1 81 ? 9.734 25.031 6.316 1 96.5 81 SER B CA 1
ATOM 2260 C C . SER B 1 81 ? 9.086 25.188 4.945 1 96.5 81 SER B C 1
ATOM 2262 O O . SER B 1 81 ? 7.918 24.859 4.758 1 96.5 81 SER B O 1
ATOM 2264 N N . ILE B 1 82 ? 9.859 25.672 3.918 1 98.06 82 ILE B N 1
ATOM 2265 C CA . ILE B 1 82 ? 9.305 25.953 2.598 1 98.06 82 ILE B CA 1
ATOM 2266 C C . ILE B 1 82 ? 8.883 24.641 1.935 1 98.06 82 ILE B C 1
ATOM 2268 O O . ILE B 1 82 ? 7.762 24.516 1.445 1 98.06 82 ILE B O 1
ATOM 2272 N N . LYS B 1 83 ? 9.734 23.688 1.999 1 98.44 83 LYS B N 1
ATOM 2273 C CA . LYS B 1 83 ? 9.445 22.375 1.41 1 98.44 83 LYS B CA 1
ATOM 2274 C C . LYS B 1 83 ? 8.297 21.688 2.141 1 98.44 83 LYS B C 1
ATOM 2276 O O . LYS B 1 83 ? 7.418 21.094 1.511 1 98.44 83 LYS B O 1
ATOM 2281 N N . GLY B 1 84 ? 8.336 21.781 3.432 1 98.75 84 GLY B N 1
ATOM 2282 C CA . GLY B 1 84 ? 7.277 21.188 4.227 1 98.75 84 GLY B CA 1
ATOM 2283 C C . GLY B 1 84 ? 5.91 21.781 3.938 1 98.75 84 GLY B C 1
ATOM 2284 O O . GLY B 1 84 ? 4.941 21.062 3.723 1 98.75 84 GLY B O 1
ATOM 2285 N N . LEU B 1 85 ? 5.867 23.062 3.857 1 98.75 85 LEU B N 1
ATOM 2286 C CA . LEU B 1 85 ? 4.609 23.734 3.594 1 98.75 85 LEU B CA 1
ATOM 2287 C C . LEU B 1 85 ? 4.105 23.438 2.188 1 98.75 85 LEU B C 1
ATOM 2289 O O . LEU B 1 85 ? 2.898 23.312 1.965 1 98.75 85 LEU B O 1
ATOM 2293 N N . ASP B 1 86 ? 4.996 23.312 1.258 1 98.81 86 ASP B N 1
ATOM 2294 C CA . ASP B 1 86 ? 4.605 22.969 -0.106 1 98.81 86 ASP B CA 1
ATOM 2295 C C . ASP B 1 86 ? 3.908 21.625 -0.152 1 98.81 86 ASP B C 1
ATOM 2297 O O . ASP B 1 86 ? 2.867 21.469 -0.795 1 98.81 86 ASP B O 1
ATOM 2301 N N . HIS B 1 87 ? 4.473 20.641 0.501 1 98.88 87 HIS B N 1
ATOM 2302 C CA . HIS B 1 87 ? 3.861 19.328 0.552 1 98.88 87 HIS B CA 1
ATOM 2303 C C . HIS B 1 87 ? 2.533 19.359 1.301 1 98.88 87 HIS B C 1
ATOM 2305 O O . HIS B 1 87 ? 1.563 18.719 0.884 1 98.88 87 HIS B O 1
ATOM 2311 N N . LEU B 1 88 ? 2.465 20.078 2.371 1 98.94 88 LEU B N 1
ATOM 2312 C CA . LEU B 1 88 ? 1.222 20.172 3.131 1 98.94 88 LEU B CA 1
ATOM 2313 C C . LEU B 1 88 ? 0.133 20.859 2.312 1 98.94 88 LEU B C 1
ATOM 2315 O O . LEU B 1 88 ? -1.039 20.484 2.396 1 98.94 88 LEU B O 1
ATOM 2319 N N . ARG B 1 89 ? 0.549 21.812 1.561 1 98.81 89 ARG B N 1
ATOM 2320 C CA . ARG B 1 89 ? -0.413 22.453 0.672 1 98.81 89 ARG B CA 1
ATOM 2321 C C . ARG B 1 89 ? -0.948 21.469 -0.362 1 98.81 89 ARG B C 1
ATOM 2323 O O . ARG B 1 89 ? -2.148 21.438 -0.638 1 98.81 89 ARG B O 1
ATOM 2330 N N . GLN B 1 90 ? -0.083 20.703 -0.917 1 98.75 90 GLN B N 1
ATOM 2331 C CA . GLN B 1 90 ? -0.509 19.703 -1.89 1 98.75 90 GLN B CA 1
ATOM 2332 C C . GLN B 1 90 ? -1.464 18.688 -1.258 1 98.75 90 GLN B C 1
ATOM 2334 O O . GLN B 1 90 ? -2.41 18.234 -1.904 1 98.75 90 GLN B O 1
ATOM 2339 N N . SER B 1 91 ? -1.209 18.297 -0.067 1 98.81 91 SER B N 1
ATOM 2340 C CA . SER B 1 91 ? -2.115 17.422 0.663 1 98.81 91 SER B CA 1
ATOM 2341 C C . SER B 1 91 ? -3.49 18.062 0.829 1 98.81 91 SER B C 1
ATOM 2343 O O . SER B 1 91 ? -4.512 17.406 0.614 1 98.81 91 SER B O 1
ATOM 2345 N N . ALA B 1 92 ? -3.496 19.312 1.202 1 98.69 92 ALA B N 1
ATOM 2346 C CA . ALA B 1 92 ? -4.746 20.062 1.368 1 98.69 92 ALA B CA 1
ATOM 2347 C C . ALA B 1 92 ? -5.5 20.172 0.047 1 98.69 92 ALA B C 1
ATOM 2349 O O . ALA B 1 92 ? -6.711 19.938 -0.003 1 98.69 92 ALA B O 1
ATOM 2350 N N . ASP B 1 93 ? -4.742 20.5 -0.991 1 97.94 93 ASP B N 1
ATOM 2351 C CA . ASP B 1 93 ? -5.34 20.641 -2.316 1 97.94 93 ASP B CA 1
ATOM 2352 C C . ASP B 1 93 ? -5.906 19.297 -2.797 1 97.94 93 ASP B C 1
ATOM 2354 O O . ASP B 1 93 ? -6.805 19.266 -3.641 1 97.94 93 ASP B O 1
ATOM 2358 N N . GLY B 1 94 ? -5.359 18.266 -2.27 1 97.5 94 GLY B N 1
ATOM 2359 C CA . GLY B 1 94 ? -5.875 16.953 -2.557 1 97.5 94 GLY B CA 1
ATOM 2360 C C . GLY B 1 94 ? -7.047 16.562 -1.672 1 97.5 94 GLY B C 1
ATOM 2361 O O . GLY B 1 94 ? -7.453 15.391 -1.647 1 97.5 94 GLY B O 1
ATOM 2362 N N . ASN B 1 95 ? -7.535 17.438 -0.873 1 96.06 95 ASN B N 1
ATOM 2363 C CA . ASN B 1 95 ? -8.727 17.297 -0.036 1 96.06 95 ASN B CA 1
ATOM 2364 C C . ASN B 1 95 ? -8.5 16.312 1.102 1 96.06 95 ASN B C 1
ATOM 2366 O O . ASN B 1 95 ? -9.391 15.508 1.42 1 96.06 95 ASN B O 1
ATOM 2370 N N . TYR B 1 96 ? -7.355 16.219 1.537 1 98 96 TYR B N 1
ATOM 2371 C CA . TYR B 1 96 ? -7.09 15.438 2.746 1 98 96 TYR B CA 1
ATOM 2372 C C . TYR B 1 96 ? -7.258 16.297 3.992 1 98 96 TYR B C 1
ATOM 2374 O O . TYR B 1 96 ? -6.504 17.25 4.199 1 98 96 TYR B O 1
ATOM 2382 N N . ASP B 1 97 ? -8.133 15.945 4.809 1 97.69 97 ASP B N 1
ATOM 2383 C CA . ASP B 1 97 ? -8.547 16.781 5.938 1 97.69 97 ASP B CA 1
ATOM 2384 C C . ASP B 1 97 ? -7.363 17.094 6.844 1 97.69 97 ASP B C 1
ATOM 2386 O O . ASP B 1 97 ? -7.184 18.25 7.254 1 97.69 97 ASP B O 1
ATOM 2390 N N . ASN B 1 98 ? -6.59 16.078 7.133 1 98.19 98 ASN B N 1
ATOM 2391 C CA . ASN B 1 98 ? -5.469 16.297 8.039 1 98.19 98 ASN B CA 1
ATOM 2392 C C . ASN B 1 98 ? -4.453 17.281 7.453 1 98.19 98 ASN B C 1
ATOM 2394 O O . ASN B 1 98 ? -3.891 18.109 8.172 1 98.19 98 ASN B O 1
ATOM 2398 N N . GLY B 1 99 ? -4.238 17.125 6.152 1 98.75 99 GLY B N 1
ATOM 2399 C CA . GLY B 1 99 ? -3.381 18.078 5.465 1 98.75 99 GLY B CA 1
ATOM 2400 C C . GLY B 1 99 ? -3.936 19.5 5.469 1 98.75 99 GLY B C 1
ATOM 2401 O O . GLY B 1 99 ? -3.203 20.453 5.715 1 98.75 99 GLY B O 1
ATOM 2402 N N . THR B 1 100 ? -5.168 19.609 5.23 1 98.69 100 THR B N 1
ATOM 2403 C CA . THR B 1 100 ? -5.855 20.906 5.23 1 98.69 100 THR B CA 1
ATOM 2404 C C . THR B 1 100 ? -5.754 21.562 6.598 1 98.69 100 THR B C 1
ATOM 2406 O O . THR B 1 100 ? -5.438 22.75 6.691 1 98.69 100 THR B O 1
ATOM 2409 N N . TYR B 1 101 ? -5.977 20.812 7.586 1 98.38 101 TYR B N 1
ATOM 2410 C CA . TYR B 1 101 ? -5.949 21.312 8.953 1 98.38 101 TYR B CA 1
ATOM 2411 C C . TYR B 1 101 ? -4.574 21.859 9.305 1 98.38 101 TYR B C 1
ATOM 2413 O O . TYR B 1 101 ? -4.445 23.016 9.711 1 98.38 101 TYR B O 1
ATOM 2421 N N . ILE B 1 102 ? -3.578 21.078 9.117 1 98.81 102 ILE B N 1
ATOM 2422 C CA . ILE B 1 102 ? -2.26 21.469 9.609 1 98.81 102 ILE B CA 1
ATOM 2423 C C . ILE B 1 102 ? -1.703 22.609 8.742 1 98.81 102 ILE B C 1
ATOM 2425 O O . ILE B 1 102 ? -1.011 23.5 9.242 1 98.81 102 ILE B O 1
ATOM 2429 N N . TYR B 1 103 ? -2.01 22.531 7.48 1 98.81 103 TYR B N 1
ATOM 2430 C CA . TYR B 1 103 ? -1.595 23.656 6.641 1 98.81 103 TYR B CA 1
ATOM 2431 C C . TYR B 1 103 ? -2.24 24.953 7.102 1 98.81 103 TYR B C 1
ATOM 2433 O O . TYR B 1 103 ? -1.561 25.969 7.262 1 98.81 103 TYR B O 1
ATOM 2441 N N . GLY B 1 104 ? -3.492 24.922 7.352 1 98.56 104 GLY B N 1
ATOM 2442 C CA . GLY B 1 104 ? -4.195 26.094 7.852 1 98.56 104 GLY B CA 1
ATOM 2443 C C . GLY B 1 104 ? -3.641 26.609 9.164 1 98.56 104 GLY B C 1
ATOM 2444 O O . GLY B 1 104 ? -3.395 27.812 9.32 1 98.56 104 GLY B O 1
ATOM 2445 N N . ILE B 1 105 ? -3.416 25.719 10.039 1 98.31 105 ILE B N 1
ATOM 2446 C CA . ILE B 1 105 ? -2.926 26.078 11.367 1 98.31 105 ILE B CA 1
ATOM 2447 C C . ILE B 1 105 ? -1.544 26.719 11.25 1 98.31 105 ILE B C 1
ATOM 2449 O O . ILE B 1 105 ? -1.266 27.734 11.891 1 98.31 105 ILE B O 1
ATOM 2453 N N . LEU B 1 106 ? -0.735 26.141 10.461 1 98.5 106 LEU B N 1
ATOM 2454 C CA . LEU B 1 106 ? 0.621 26.656 10.312 1 98.5 106 LEU B CA 1
ATOM 2455 C C . LEU B 1 106 ? 0.61 28.031 9.656 1 98.5 106 LEU B C 1
ATOM 2457 O O . LEU B 1 106 ? 1.4 28.906 10.023 1 98.5 106 LEU B O 1
ATOM 2461 N N . MET B 1 107 ? -0.257 28.172 8.703 1 98.56 107 MET B N 1
ATOM 2462 C CA . MET B 1 107 ? -0.385 29.484 8.086 1 98.56 107 MET B CA 1
ATOM 2463 C C . MET B 1 107 ? -0.78 30.531 9.125 1 98.56 107 MET B C 1
ATOM 2465 O O . MET B 1 107 ? -0.178 31.609 9.188 1 98.56 107 MET B O 1
ATOM 2469 N N . LEU B 1 108 ? -1.713 30.234 9.945 1 97.81 108 LEU B N 1
ATOM 2470 C CA . LEU B 1 108 ? -2.111 31.156 11.008 1 97.81 108 LEU B CA 1
ATOM 2471 C C . LEU B 1 108 ? -0.942 31.438 11.945 1 97.81 108 LEU B C 1
ATOM 2473 O O . LEU B 1 108 ? -0.651 32.594 12.242 1 97.81 108 LEU B O 1
ATOM 2477 N N . CYS B 1 109 ? -0.302 30.422 12.328 1 97.81 109 CYS B N 1
ATOM 2478 C CA . CYS B 1 109 ? 0.796 30.547 13.281 1 97.81 109 CYS B CA 1
ATOM 2479 C C . CYS B 1 109 ? 1.936 31.375 12.688 1 97.81 109 CYS B C 1
ATOM 2481 O O . CYS B 1 109 ? 2.695 32 13.43 1 97.81 109 CYS B O 1
ATOM 2483 N N . ARG B 1 110 ? 2.039 31.391 11.445 1 97.69 110 ARG B N 1
ATOM 2484 C CA . ARG B 1 110 ? 3.107 32.125 10.766 1 97.69 110 ARG B CA 1
ATOM 2485 C C . ARG B 1 110 ? 2.678 33.531 10.43 1 97.69 110 ARG B C 1
ATOM 2487 O O . ARG B 1 110 ? 3.471 34.312 9.898 1 97.69 110 ARG B O 1
ATOM 2494 N N . GLY B 1 111 ? 1.411 33.844 10.664 1 97.5 111 GLY B N 1
ATOM 2495 C CA . GLY B 1 111 ? 0.935 35.188 10.484 1 97.5 111 GLY B CA 1
ATOM 2496 C C . GLY B 1 111 ? 0.198 35.406 9.172 1 97.5 111 GLY B C 1
ATOM 2497 O O . GLY B 1 111 ? -0.226 36.5 8.867 1 97.5 111 GLY B O 1
ATOM 2498 N N . ASN B 1 112 ? 0.137 34.344 8.367 1 98 112 ASN B N 1
ATOM 2499 C CA . ASN B 1 112 ? -0.693 34.406 7.172 1 98 112 ASN B CA 1
ATOM 2500 C C . ASN B 1 112 ? -2.154 34.094 7.484 1 98 112 ASN B C 1
ATOM 2502 O O . ASN B 1 112 ? -2.682 33.062 7.062 1 98 112 ASN B O 1
ATOM 2506 N N . PHE B 1 113 ? -2.826 35 8.07 1 96.44 113 PHE B N 1
ATOM 2507 C CA . PHE B 1 113 ? -4.121 34.75 8.695 1 96.44 113 PHE B CA 1
ATOM 2508 C C . PHE B 1 113 ? -5.191 34.469 7.648 1 96.44 113 PHE B C 1
ATOM 2510 O O . PHE B 1 113 ? -5.992 33.562 7.801 1 96.44 113 PHE B O 1
ATOM 2517 N N . ALA B 1 114 ? -5.203 35.219 6.559 1 96.94 114 ALA B N 1
ATOM 2518 C CA . ALA B 1 114 ? -6.215 35.031 5.523 1 96.94 114 ALA B CA 1
ATOM 2519 C C . ALA B 1 114 ? -6.152 33.625 4.941 1 96.94 114 ALA B C 1
ATOM 2521 O O . ALA B 1 114 ? -7.176 32.969 4.82 1 96.94 114 ALA B O 1
ATOM 2522 N N . ASP B 1 115 ? -4.934 33.188 4.617 1 97.62 115 ASP B N 1
ATOM 2523 C CA . ASP B 1 115 ? -4.746 31.844 4.07 1 97.62 115 ASP B CA 1
ATOM 2524 C C . ASP B 1 115 ? -5.133 30.781 5.09 1 97.62 115 ASP B C 1
ATOM 2526 O O . ASP B 1 115 ? -5.812 29.812 4.75 1 97.62 115 ASP B O 1
ATOM 2530 N N . GLY B 1 116 ? -4.668 30.984 6.277 1 97.88 116 GLY B N 1
ATOM 2531 C CA . GLY B 1 116 ? -4.98 30.031 7.324 1 97.88 116 GLY B CA 1
ATOM 2532 C C . GLY B 1 116 ? -6.469 29.859 7.562 1 97.88 116 GLY B C 1
ATOM 2533 O O . GLY B 1 116 ? -6.969 28.734 7.66 1 97.88 116 GLY B O 1
ATOM 2534 N N . GLN B 1 117 ? -7.148 30.984 7.625 1 95.62 117 GLN B N 1
ATOM 2535 C CA . GLN B 1 117 ? -8.594 30.938 7.816 1 95.62 117 GLN B CA 1
ATOM 2536 C C . GLN B 1 117 ? -9.289 30.266 6.641 1 95.62 117 GLN B C 1
ATOM 2538 O O . GLN B 1 117 ? -10.227 29.484 6.832 1 95.62 117 GLN B O 1
ATOM 2543 N N . TYR B 1 118 ? -8.836 30.578 5.512 1 97.12 118 TYR B N 1
ATOM 2544 C CA . TYR B 1 118 ? -9.406 30 4.301 1 97.12 118 TYR B CA 1
ATOM 2545 C C . TYR B 1 118 ? -9.367 28.484 4.359 1 97.12 118 TYR B C 1
ATOM 2547 O O . TYR B 1 118 ? -10.383 27.812 4.141 1 97.12 118 TYR B O 1
ATOM 2555 N N . TYR B 1 119 ? -8.273 27.891 4.723 1 97.56 119 TYR B N 1
ATOM 2556 C CA . TYR B 1 119 ? -8.109 26.438 4.723 1 97.56 119 TYR B CA 1
ATOM 2557 C C . TYR B 1 119 ? -8.883 25.797 5.871 1 97.56 119 TYR B C 1
ATOM 2559 O O . TYR B 1 119 ? -9.484 24.734 5.707 1 97.56 119 TYR B O 1
ATOM 2567 N N . LEU B 1 120 ? -8.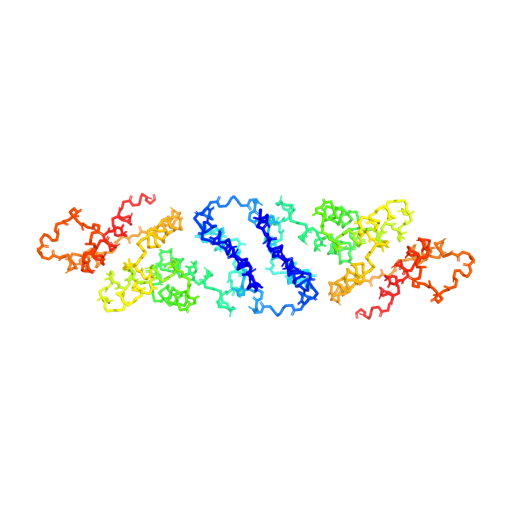898 26.422 6.98 1 96.25 120 LEU B N 1
ATOM 2568 C CA . LEU B 1 120 ? -9.672 25.859 8.086 1 96.25 120 LEU B CA 1
ATOM 2569 C C . LEU B 1 120 ? -11.164 25.891 7.766 1 96.25 120 LEU B C 1
ATOM 2571 O O . LEU B 1 120 ? -11.906 25 8.164 1 96.25 120 LEU B O 1
ATOM 2575 N N . ASP B 1 121 ? -11.586 26.906 7.031 1 94.69 121 ASP B N 1
ATOM 2576 C CA . ASP B 1 121 ? -12.992 27 6.637 1 94.69 121 ASP B CA 1
ATOM 2577 C C . ASP B 1 121 ? -13.375 25.859 5.699 1 94.69 121 ASP B C 1
ATOM 2579 O O . ASP B 1 121 ? -14.523 25.422 5.68 1 94.69 121 ASP B O 1
ATOM 2583 N N . MET B 1 122 ? -12.422 25.375 4.977 1 96 122 MET B N 1
ATOM 2584 C CA . MET B 1 122 ? -12.688 24.266 4.066 1 96 122 MET B CA 1
ATOM 2585 C C . MET B 1 122 ? -13.117 23.031 4.832 1 96 122 MET B C 1
ATOM 2587 O O . MET B 1 122 ? -13.727 22.125 4.262 1 96 122 MET B O 1
ATOM 2591 N N . LEU B 1 123 ? -12.875 23 6.102 1 95.62 123 LEU B N 1
ATOM 2592 C CA . LEU B 1 123 ? -13.219 21.844 6.918 1 95.62 123 LEU B CA 1
ATOM 2593 C C . LEU B 1 123 ? -14.625 21.984 7.488 1 95.62 123 LEU B C 1
ATOM 2595 O O . LEU B 1 123 ? -15.07 21.141 8.273 1 95.62 123 LEU B O 1
ATOM 2599 N N . SER B 1 124 ? -15.289 23.016 7.105 1 90.62 124 SER B N 1
ATOM 2600 C CA . SER B 1 124 ? -16.688 23.234 7.438 1 90.62 124 SER B CA 1
ATOM 2601 C C . SER B 1 124 ? -16.922 23.172 8.945 1 90.62 124 SER B C 1
ATOM 2603 O O . SER B 1 124 ? -17.828 22.484 9.414 1 90.62 124 SER B O 1
ATOM 2605 N N . TRP B 1 125 ? -16.094 23.844 9.602 1 85.25 125 TRP B N 1
ATOM 2606 C CA . TRP B 1 125 ? -16.125 23.766 11.062 1 85.25 125 TRP B CA 1
ATOM 2607 C C . TRP B 1 125 ? -17.391 24.422 11.617 1 85.25 125 TRP B C 1
ATOM 2609 O O . TRP B 1 125 ? -17.828 24.078 12.719 1 85.25 125 TRP B O 1
ATOM 2619 N N . LYS B 1 126 ? -18.016 25.234 10.914 1 80.81 126 LYS B N 1
ATOM 2620 C CA . LYS B 1 126 ? -19.234 25.891 11.359 1 80.81 126 LYS B CA 1
ATOM 2621 C C . LYS B 1 126 ? -20.375 24.891 11.5 1 80.81 126 LYS B C 1
ATOM 2623 O O . LYS B 1 126 ? -21.266 25.062 12.336 1 80.81 126 LYS B O 1
ATOM 2628 N N . THR B 1 127 ? -20.266 23.828 10.719 1 83.31 127 THR B N 1
ATOM 2629 C CA . THR B 1 127 ? -21.344 22.844 10.727 1 83.31 127 THR B CA 1
ATOM 2630 C C . THR B 1 127 ? -20.891 21.547 11.414 1 83.31 127 THR B C 1
ATOM 2632 O O . THR B 1 127 ? -21.703 20.766 11.883 1 83.31 127 THR B O 1
ATOM 2635 N N . ASN B 1 128 ? -19.609 21.328 11.445 1 82.31 128 ASN B N 1
ATOM 2636 C CA . ASN B 1 128 ? -19.062 20.109 12.039 1 82.31 128 ASN B CA 1
ATOM 2637 C C . ASN B 1 128 ? -17.719 20.375 12.711 1 82.31 128 ASN B C 1
ATOM 2639 O O . ASN B 1 128 ? -16.672 20.25 12.078 1 82.31 128 ASN B O 1
ATOM 2643 N N . GLN B 1 129 ? -17.734 20.547 13.961 1 79.38 129 GLN B N 1
ATOM 2644 C CA . GLN B 1 129 ? -16.531 20.891 14.695 1 79.38 129 GLN B CA 1
ATOM 2645 C C . GLN B 1 129 ? -15.703 19.641 15.016 1 79.38 129 GLN B C 1
ATOM 2647 O O . GLN B 1 129 ? -14.516 19.734 15.344 1 79.38 129 GLN B O 1
ATOM 2652 N N . ASP B 1 130 ? -16.297 18.547 14.93 1 86.62 130 ASP B N 1
ATOM 2653 C CA . ASP B 1 130 ? -15.617 17.281 15.242 1 86.62 130 ASP B CA 1
ATOM 2654 C C . ASP B 1 130 ? -14.523 16.984 14.227 1 86.62 130 ASP B C 1
ATOM 2656 O O . ASP B 1 130 ? -13.531 16.328 14.547 1 86.62 130 ASP B O 1
ATOM 2660 N N . ARG B 1 131 ? -14.734 17.516 13.102 1 90.69 131 ARG B N 1
ATOM 2661 C CA . ARG B 1 131 ? -13.781 17.266 12.016 1 90.69 131 ARG B CA 1
ATOM 2662 C C . ARG B 1 131 ? -12.398 17.797 12.367 1 90.69 131 ARG B C 1
ATOM 2664 O O . ARG B 1 131 ? -11.398 17.094 12.203 1 90.69 131 ARG B O 1
ATOM 2671 N N . THR B 1 132 ? -12.336 19.016 12.859 1 92.81 132 THR B N 1
ATOM 2672 C CA . THR B 1 132 ? -11.055 19.609 13.211 1 92.81 132 THR B CA 1
ATOM 2673 C C . THR B 1 132 ? -10.461 18.938 14.438 1 92.81 132 THR B C 1
ATOM 2675 O O . THR B 1 132 ? -9.234 18.797 14.547 1 92.81 132 THR B O 1
ATOM 2678 N N . THR B 1 133 ? -11.312 18.516 15.305 1 92.06 133 THR B N 1
ATOM 2679 C CA . THR B 1 133 ? -10.836 17.797 16.484 1 92.06 133 THR B CA 1
ATOM 2680 C C . THR B 1 133 ? -10.164 16.484 16.078 1 92.06 133 THR B C 1
ATOM 2682 O O . THR B 1 133 ? -9.125 16.125 16.625 1 92.06 133 THR B O 1
ATOM 2685 N N . ARG B 1 134 ? -10.742 15.836 15.125 1 93.94 134 ARG B N 1
ATOM 2686 C CA . ARG B 1 134 ? -10.172 14.594 14.609 1 93.94 134 ARG B CA 1
ATOM 2687 C C . ARG B 1 134 ? -8.828 14.852 13.938 1 93.94 134 ARG B C 1
ATOM 2689 O O . ARG B 1 134 ? -7.895 14.055 14.094 1 93.94 134 ARG B O 1
ATOM 2696 N N . CYS B 1 135 ? -8.758 15.93 13.305 1 96.69 135 CYS B N 1
ATOM 2697 C CA . CYS B 1 135 ? -7.508 16.281 12.641 1 96.69 135 CYS B CA 1
ATOM 2698 C C . CYS B 1 135 ? -6.406 16.547 13.656 1 96.69 135 CYS B C 1
ATOM 2700 O O . CYS B 1 135 ? -5.273 16.109 13.484 1 96.69 135 CYS B O 1
ATOM 2702 N N . LEU B 1 136 ? -6.754 17.25 14.672 1 96.5 136 LEU B N 1
ATOM 2703 C CA . LEU B 1 136 ? -5.766 17.516 15.719 1 96.5 136 LEU B CA 1
ATOM 2704 C C . LEU B 1 136 ? -5.312 16.219 16.391 1 96.5 136 LEU B C 1
ATOM 2706 O O . LEU B 1 136 ? -4.125 16.047 16.656 1 96.5 136 LEU B O 1
ATOM 2710 N N . THR B 1 137 ? -6.215 15.383 16.609 1 95.38 137 THR B N 1
ATOM 2711 C CA . THR B 1 137 ? -5.887 14.102 17.234 1 95.38 137 THR B CA 1
ATOM 2712 C C . THR B 1 137 ? -4.91 13.312 16.359 1 95.38 137 THR B C 1
ATOM 2714 O O . THR B 1 137 ? -3.92 12.781 16.859 1 95.38 137 THR B O 1
ATOM 2717 N N . MET B 1 138 ? -5.207 13.328 15.102 1 96.44 138 MET B N 1
ATOM 2718 C CA . MET B 1 138 ? -4.312 12.625 14.188 1 96.44 138 MET B CA 1
ATOM 2719 C C . MET B 1 138 ? -2.951 13.312 14.125 1 96.44 138 MET B C 1
ATOM 2721 O O . MET B 1 138 ? -1.917 12.648 14.062 1 96.44 138 MET B O 1
ATOM 2725 N N . LEU B 1 139 ? -2.992 14.578 14.133 1 97.75 139 LEU B N 1
ATOM 2726 C CA . LEU B 1 139 ? -1.737 15.328 14.094 1 97.75 139 LEU B CA 1
ATOM 2727 C C . LEU B 1 139 ? -0.868 14.984 15.297 1 97.75 139 LEU B C 1
ATOM 2729 O O . LEU B 1 139 ? 0.34 14.781 15.164 1 97.75 139 LEU B O 1
ATOM 2733 N N . LYS B 1 140 ? -1.483 14.914 16.391 1 96.38 140 LYS B N 1
ATOM 2734 C CA . LYS B 1 140 ? -0.75 14.562 17.609 1 96.38 140 LYS B CA 1
ATOM 2735 C C . LYS B 1 140 ? -0.126 13.18 17.5 1 96.38 140 LYS B C 1
ATOM 2737 O O . LYS B 1 140 ? 1.021 12.969 17.891 1 96.38 140 LYS B O 1
ATOM 2742 N N . GLN B 1 141 ? -0.882 12.305 16.953 1 95.62 141 GLN B N 1
ATOM 2743 C CA . GLN B 1 141 ? -0.365 10.961 16.734 1 95.62 141 GLN B CA 1
ATOM 2744 C C . GLN B 1 141 ? 0.796 10.969 15.742 1 95.62 141 GLN B C 1
ATOM 2746 O O . GLN B 1 141 ? 1.813 10.312 15.961 1 95.62 141 GLN B O 1
ATOM 2751 N N . SER B 1 142 ? 0.667 11.695 14.695 1 97.19 142 SER B N 1
ATOM 2752 C CA . SER B 1 142 ? 1.692 11.781 13.664 1 97.19 142 SER B CA 1
ATOM 2753 C C . SER B 1 142 ? 2.99 12.359 14.211 1 97.19 142 SER B C 1
ATOM 2755 O O . SER B 1 142 ? 4.082 11.945 13.812 1 97.19 142 SER B O 1
ATOM 2757 N N . LEU B 1 143 ? 2.881 13.273 15.117 1 97.44 143 LEU B N 1
ATOM 2758 C CA . LEU B 1 143 ? 4.047 14.016 15.586 1 97.44 143 LEU B CA 1
ATOM 2759 C C . LEU B 1 143 ? 4.621 13.383 16.844 1 97.44 143 LEU B C 1
ATOM 2761 O O . LEU B 1 143 ? 5.641 13.836 17.375 1 97.44 143 LEU B O 1
ATOM 2765 N N . LYS B 1 144 ? 4.016 12.344 17.266 1 94.75 144 LYS B N 1
ATOM 2766 C CA . LYS B 1 144 ? 4.363 11.75 18.562 1 94.75 144 LYS B CA 1
ATOM 2767 C C . LYS B 1 144 ? 5.859 11.445 18.641 1 94.75 144 LYS B C 1
ATOM 2769 O O . LYS B 1 144 ? 6.504 11.734 19.641 1 94.75 144 LYS B O 1
ATOM 2774 N N . ALA B 1 145 ? 6.43 10.938 17.609 1 93.94 145 ALA B N 1
ATOM 2775 C CA . ALA B 1 145 ? 7.828 10.523 17.641 1 93.94 145 ALA B CA 1
ATOM 2776 C C . ALA B 1 145 ? 8.727 11.562 16.969 1 93.94 145 ALA B C 1
ATOM 2778 O O . ALA B 1 145 ? 9.938 11.359 16.859 1 93.94 145 ALA B O 1
ATOM 2779 N N . ILE B 1 146 ? 8.148 12.609 16.547 1 95.69 146 ILE B N 1
ATOM 2780 C CA . ILE B 1 146 ? 8.906 13.656 15.875 1 95.69 146 ILE B CA 1
ATOM 2781 C C . ILE B 1 146 ? 9.188 14.797 16.859 1 95.69 146 ILE B C 1
ATOM 2783 O O . ILE B 1 146 ? 8.297 15.234 17.578 1 95.69 146 ILE B O 1
ATOM 2787 N N . ARG B 1 147 ? 10.391 15.203 16.844 1 91.75 147 ARG B N 1
ATOM 2788 C CA . ARG B 1 147 ? 10.742 16.344 17.688 1 91.75 147 ARG B CA 1
ATOM 2789 C C . ARG B 1 147 ? 10.227 17.641 17.094 1 91.75 147 ARG B C 1
ATOM 2791 O O . ARG B 1 147 ? 10.516 17.969 15.93 1 91.75 147 ARG B O 1
ATOM 2798 N N . VAL B 1 148 ? 9.461 18.312 17.875 1 93.06 148 VAL B N 1
ATOM 2799 C CA . VAL B 1 148 ? 8.859 19.562 17.422 1 93.06 148 VAL B CA 1
ATOM 2800 C C . VAL B 1 148 ? 9.219 20.688 18.406 1 93.06 148 VAL B C 1
ATOM 2802 O O . VAL B 1 148 ? 9.211 20.484 19.625 1 93.06 148 VAL B O 1
ATOM 2805 N N . SER B 1 149 ? 9.57 21.797 17.844 1 89.19 149 SER B N 1
ATOM 2806 C CA . SER B 1 149 ? 9.859 22.969 18.656 1 89.19 149 SER B CA 1
ATOM 2807 C C . SER B 1 149 ? 8.891 24.094 18.359 1 89.19 149 SER B C 1
ATOM 2809 O O . SER B 1 149 ? 8.523 24.328 17.203 1 89.19 149 SER B O 1
ATOM 2811 N N . VAL B 1 150 ? 8.586 24.734 19.422 1 89.62 150 VAL B N 1
ATOM 2812 C CA . VAL B 1 150 ? 7.699 25.875 19.266 1 89.62 150 VAL B CA 1
ATOM 2813 C C . VAL B 1 150 ? 8.516 27.094 18.844 1 89.62 150 VAL B C 1
ATOM 2815 O O . VAL B 1 150 ? 9.578 27.359 19.406 1 89.62 150 VAL B O 1
ATOM 2818 N N . LYS B 1 151 ? 8.055 27.766 17.859 1 93.06 151 LYS B N 1
ATOM 2819 C CA . LYS B 1 151 ? 8.68 29 17.422 1 93.06 151 LYS B CA 1
ATOM 2820 C C . LYS B 1 151 ? 8.055 30.219 18.109 1 93.06 151 LYS B C 1
ATOM 2822 O O . LYS B 1 151 ? 6.844 30.25 18.328 1 93.06 151 LYS B O 1
ATOM 2827 N N . ALA B 1 152 ? 8.836 31.172 18.359 1 95.25 152 ALA B N 1
ATOM 2828 C CA . ALA B 1 152 ? 8.367 32.375 19.031 1 95.25 152 ALA B CA 1
ATOM 2829 C C . ALA B 1 152 ? 7.262 33.062 18.234 1 95.25 152 ALA B C 1
ATOM 2831 O O . ALA B 1 152 ? 6.293 33.562 18.812 1 95.25 152 ALA B O 1
ATOM 2832 N N . LYS B 1 153 ? 7.43 33.031 16.984 1 96.44 153 LYS B N 1
ATOM 2833 C CA . LYS B 1 153 ? 6.449 33.656 16.125 1 96.44 153 LYS B CA 1
ATOM 2834 C C . LYS B 1 153 ? 5.086 33 16.234 1 96.44 153 LYS B C 1
ATOM 2836 O O . LYS B 1 153 ? 4.051 33.656 16.078 1 96.44 153 LYS B O 1
ATOM 2841 N N . TYR B 1 154 ? 5.027 31.703 16.469 1 97.06 154 TYR B N 1
ATOM 2842 C CA . TYR B 1 154 ? 3.766 30.984 16.656 1 97.06 154 TYR B CA 1
ATOM 2843 C C . TYR B 1 154 ? 3.012 31.531 17.875 1 97.06 154 TYR B C 1
ATOM 2845 O O . TYR B 1 154 ? 1.807 31.781 17.797 1 97.06 154 TYR B O 1
ATOM 2853 N N . VAL B 1 155 ? 3.762 31.719 18.906 1 96.31 155 VAL B N 1
ATOM 2854 C CA . VAL B 1 155 ? 3.178 32.219 20.141 1 96.31 155 VAL B CA 1
ATOM 2855 C C . VAL B 1 155 ? 2.672 33.625 19.938 1 96.31 155 VAL B C 1
ATOM 2857 O O . VAL B 1 155 ? 1.528 33.938 20.281 1 96.31 155 VAL B O 1
ATOM 2860 N N . ALA B 1 156 ? 3.482 34.438 19.359 1 97.44 156 ALA B N 1
ATOM 2861 C CA . ALA B 1 156 ? 3.145 35.844 19.156 1 97.44 156 ALA B CA 1
ATOM 2862 C C . ALA B 1 156 ? 1.9 36 18.281 1 97.44 156 ALA B C 1
ATOM 2864 O O . ALA B 1 156 ? 1.009 36.781 18.594 1 97.44 156 ALA B O 1
ATOM 2865 N N . ASN B 1 157 ? 1.862 35.219 17.188 1 97.44 157 ASN B N 1
ATOM 2866 C CA . ASN B 1 157 ? 0.74 35.344 16.25 1 97.44 157 ASN B CA 1
ATOM 2867 C C . ASN B 1 157 ? -0.538 34.75 16.859 1 97.44 157 ASN B C 1
ATOM 2869 O O . ASN B 1 157 ? -1.639 35.219 16.547 1 97.44 157 ASN B O 1
ATOM 2873 N N . THR B 1 158 ? -0.394 33.781 17.703 1 95.81 158 THR B N 1
ATOM 2874 C CA . THR B 1 158 ? -1.555 33.25 18.422 1 95.81 158 THR B CA 1
ATOM 2875 C C . THR B 1 158 ? -2.127 34.344 19.359 1 95.81 158 THR B C 1
ATOM 2877 O O . THR B 1 158 ? -3.344 34.531 19.406 1 95.81 158 THR B O 1
ATOM 2880 N N . ASP B 1 159 ? -1.303 35.031 20.016 1 93.12 159 ASP B N 1
ATOM 2881 C CA . ASP B 1 159 ? -1.73 36.094 20.922 1 93.12 159 ASP B CA 1
ATOM 2882 C C . ASP B 1 159 ? -2.445 37.219 20.156 1 93.12 159 ASP B C 1
ATOM 2884 O O . ASP B 1 159 ? -3.416 37.781 20.656 1 93.12 159 ASP B O 1
ATOM 2888 N N . THR B 1 160 ? -1.915 37.5 19.047 1 91.75 160 THR B N 1
ATOM 2889 C CA . THR B 1 160 ? -2.498 38.531 18.203 1 91.75 160 THR B CA 1
ATOM 2890 C C . THR B 1 160 ? -3.938 38.188 17.844 1 91.75 160 THR B C 1
ATOM 2892 O O . THR B 1 160 ? -4.762 39.094 17.641 1 91.75 160 THR B O 1
ATOM 2895 N N . MET B 1 161 ? -4.27 36.875 17.75 1 90.38 161 MET B N 1
ATOM 2896 C CA . MET B 1 161 ? -5.59 36.438 17.328 1 90.38 161 MET B CA 1
ATOM 2897 C C . MET B 1 161 ? -6.539 36.312 18.516 1 90.38 161 MET B C 1
ATOM 2899 O O . MET B 1 161 ? -7.73 36.062 18.344 1 90.38 161 MET B O 1
ATOM 2903 N N . GLU B 1 162 ? -5.996 36.562 19.656 1 87.56 162 GLU B N 1
ATOM 2904 C CA . GLU B 1 162 ? -6.844 36.469 20.844 1 87.56 162 GLU B CA 1
ATOM 2905 C C . GLU B 1 162 ? -7.957 37.531 20.812 1 87.56 162 GLU B C 1
ATOM 2907 O O . GLU B 1 162 ? -7.695 38.719 20.625 1 87.56 162 GLU B O 1
ATOM 2912 N N . PRO B 1 163 ? -9.211 36.969 20.844 1 82.19 163 PRO B N 1
ATOM 2913 C CA . PRO B 1 163 ? -10.312 37.938 20.828 1 82.19 163 PRO B CA 1
ATOM 2914 C C . PRO B 1 163 ? -10.297 38.906 22.016 1 82.19 163 PRO B C 1
ATOM 2916 O O . PRO B 1 163 ? -9.898 38.5 23.125 1 82.19 163 PRO B O 1
ATOM 2919 N N . LEU B 1 164 ? -10.508 40.188 21.797 1 71.81 164 LEU B N 1
ATOM 2920 C CA . LEU B 1 164 ? -10.547 41.219 22.828 1 71.81 164 LEU B CA 1
ATOM 2921 C C . LEU B 1 164 ? -11.656 40.906 23.844 1 71.81 164 LEU B C 1
ATOM 2923 O O . LEU B 1 164 ? -11.477 41.125 25.047 1 71.81 164 LEU B O 1
ATOM 2927 N N . ALA B 1 165 ? -12.977 40.938 23.391 1 62.03 165 ALA B N 1
ATOM 2928 C CA . ALA B 1 165 ? -14.117 40.844 24.297 1 62.03 165 ALA B CA 1
ATOM 2929 C C . ALA B 1 165 ? -14.391 39.406 24.688 1 62.03 165 ALA B C 1
ATOM 2931 O O . ALA B 1 165 ? -14.117 38.469 23.906 1 62.03 165 ALA B O 1
ATOM 2932 N N . ASP B 1 166 ? -14.5 39.125 26.016 1 54.09 166 ASP B N 1
ATOM 2933 C CA . ASP B 1 166 ? -14.812 37.812 26.609 1 54.09 166 ASP B CA 1
ATOM 2934 C C . ASP B 1 166 ? -15.875 37.094 25.797 1 54.09 166 ASP B C 1
ATOM 2936 O O . ASP B 1 166 ? -17.062 37.375 25.922 1 54.09 166 ASP B O 1
ATOM 2940 N N . CYS B 1 167 ? -15.68 36.844 24.516 1 57.31 167 CYS B N 1
ATOM 2941 C CA . CYS B 1 167 ? -16.625 35.844 24.031 1 57.31 167 CYS B CA 1
ATOM 2942 C C . CYS B 1 167 ? -16.938 34.844 25.109 1 57.31 167 CYS B C 1
ATOM 2944 O O . CYS B 1 167 ? -16.078 34.469 25.906 1 57.31 167 CYS B O 1
ATOM 2946 N N . ASN B 1 168 ? -18.016 34.969 25.859 1 49.53 168 ASN B N 1
ATOM 2947 C CA . ASN B 1 168 ? -18.266 33.938 26.891 1 49.53 168 ASN B CA 1
ATOM 2948 C C . ASN B 1 168 ? -17.516 32.656 26.594 1 49.53 168 ASN B C 1
ATOM 2950 O O . ASN B 1 168 ? -17.812 31.969 25.625 1 49.53 168 ASN B O 1
ATOM 2954 N N . THR B 1 169 ? -16.328 32.688 26.875 1 47.5 169 THR B N 1
ATOM 2955 C CA . THR B 1 169 ? -15.398 31.578 26.688 1 47.5 169 THR B CA 1
ATOM 2956 C C . THR B 1 169 ? -16.109 30.25 26.828 1 47.5 169 THR B C 1
ATOM 2958 O O . THR B 1 169 ? -15.648 29.234 26.312 1 47.5 169 THR B O 1
ATOM 2961 N N . HIS B 1 170 ? -17.109 30.297 27.828 1 46.31 170 HIS B N 1
ATOM 2962 C CA . HIS B 1 170 ? -17.859 29.062 28.047 1 46.31 170 HIS B CA 1
ATOM 2963 C C . HIS B 1 170 ? -18.812 28.781 26.891 1 46.31 170 HIS B C 1
ATOM 2965 O O . HIS B 1 170 ? -19.438 27.719 26.828 1 46.31 170 HIS B O 1
ATOM 2971 N N . ALA B 1 171 ? -19.391 29.781 26.359 1 46.66 171 ALA B N 1
ATOM 2972 C CA . ALA B 1 171 ? -20.25 29.547 25.203 1 46.66 171 ALA B CA 1
ATOM 2973 C C . ALA B 1 171 ? -19.422 29.219 23.969 1 46.66 171 ALA B C 1
ATOM 2975 O O . ALA B 1 171 ? -19.859 29.469 22.844 1 46.66 171 ALA B O 1
ATOM 2976 N N . MET B 1 172 ? -18.219 28.984 24.172 1 44.25 172 MET B N 1
ATOM 2977 C CA . MET B 1 172 ? -17.266 28.594 23.141 1 44.25 172 MET B CA 1
ATOM 2978 C C . MET B 1 172 ? -17.844 27.516 22.234 1 44.25 172 MET B C 1
ATOM 2980 O O . MET B 1 172 ? -17.219 27.109 21.25 1 44.25 172 MET B O 1
ATOM 2984 N N . ASP B 1 173 ? -18.75 26.953 22.875 1 46.31 173 ASP B N 1
ATOM 2985 C CA . ASP B 1 173 ? -19.422 26.031 21.984 1 46.31 173 ASP B CA 1
ATOM 2986 C C . ASP B 1 173 ? -20.125 26.781 20.844 1 46.31 173 ASP B C 1
ATOM 2988 O O . ASP B 1 173 ? -20.594 26.172 19.875 1 46.31 173 ASP B O 1
ATOM 2992 N N . SER B 1 174 ? -20.641 27.938 21.266 1 48.44 174 SER B N 1
ATOM 2993 C CA . SER B 1 174 ? -21.141 28.797 20.203 1 48.44 174 SER B CA 1
ATOM 2994 C C . SER B 1 174 ? -20.016 29.516 19.469 1 48.44 174 SER B C 1
ATOM 2996 O O . SER B 1 174 ? -19.484 30.516 19.953 1 48.44 174 SER B O 1
ATOM 2998 N N . ALA B 1 175 ? -19.078 28.875 19.047 1 52.75 175 ALA B N 1
ATOM 2999 C CA . ALA B 1 175 ? -17.797 29.281 18.484 1 52.75 175 ALA B CA 1
ATOM 3000 C C . ALA B 1 175 ? -17.938 30.5 17.594 1 52.75 175 ALA B C 1
ATOM 3002 O O . ALA B 1 175 ? -18.562 30.438 16.531 1 52.75 175 ALA B O 1
ATOM 3003 N N . CYS B 1 176 ? -18.047 31.688 18.156 1 67.19 176 CYS B N 1
ATOM 3004 C CA . CYS B 1 176 ? -17.812 32.781 17.219 1 67.19 176 CYS B CA 1
ATOM 3005 C C . CYS B 1 176 ? -16.562 32.531 16.375 1 67.19 176 CYS B C 1
ATOM 3007 O O . CYS B 1 176 ? -15.672 31.766 16.797 1 67.19 176 CYS B O 1
ATOM 3009 N N . GLU B 1 177 ? -16.703 32.844 15.125 1 66.38 177 GLU B N 1
ATOM 3010 C CA . GLU B 1 177 ? -15.656 32.625 14.125 1 66.38 177 GLU B CA 1
ATOM 3011 C C . GLU B 1 177 ? -14.289 33.031 14.656 1 66.38 177 GLU B C 1
ATOM 3013 O O . GLU B 1 177 ? -13.305 32.312 14.461 1 66.38 177 GLU B O 1
ATOM 3018 N N . ASP B 1 178 ? -14.25 34.188 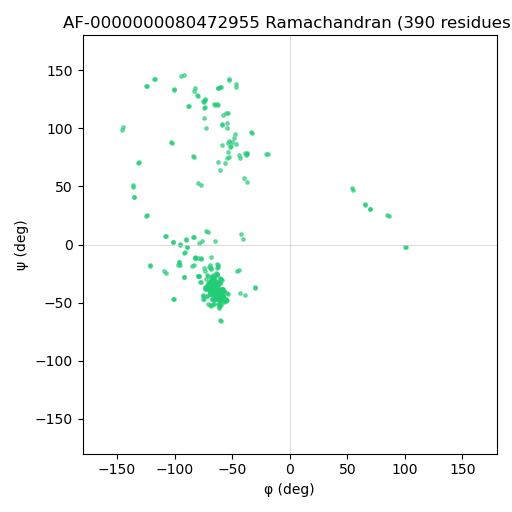15.375 1 66.25 178 ASP B N 1
ATOM 3019 C CA . ASP B 1 178 ? -12.961 34.656 15.859 1 66.25 178 ASP B CA 1
ATOM 3020 C C . ASP B 1 178 ? -12.422 33.75 16.969 1 66.25 178 ASP B C 1
ATOM 3022 O O . ASP B 1 178 ? -11.219 33.469 17.016 1 66.25 178 ASP B O 1
ATOM 3026 N N . CYS B 1 179 ? -13.297 33.281 17.688 1 83.38 179 CYS B N 1
ATOM 3027 C CA . CYS B 1 179 ? -12.867 32.438 18.781 1 83.38 179 CYS B CA 1
ATOM 3028 C C . CYS B 1 179 ? -12.398 31.078 18.266 1 83.38 179 CYS B C 1
ATOM 3030 O O . CYS B 1 179 ? -11.531 30.453 18.859 1 83.38 179 CYS B O 1
ATOM 3032 N N . TYR B 1 180 ? -12.906 30.828 17.141 1 89.38 180 TYR B N 1
ATOM 3033 C CA . TYR B 1 180 ? -12.602 29.5 16.609 1 89.38 180 TYR B CA 1
ATOM 3034 C C . TYR B 1 180 ? -11.133 29.391 16.219 1 89.38 180 TYR B C 1
ATOM 3036 O O . TYR B 1 180 ? -10.43 28.484 16.656 1 89.38 180 TYR B O 1
ATOM 3044 N N . TYR B 1 181 ? -10.688 30.359 15.406 1 93.94 181 TYR B N 1
ATOM 3045 C CA . TYR B 1 181 ? -9.32 30.297 14.891 1 93.94 181 TYR B CA 1
ATOM 3046 C C . TYR B 1 181 ? -8.305 30.422 16.031 1 93.94 181 TYR B C 1
ATOM 3048 O O . TYR B 1 181 ? -7.32 29.688 16.062 1 93.94 181 TYR B O 1
ATOM 3056 N N . PHE B 1 182 ? -8.594 31.312 16.906 1 93.69 182 PHE B N 1
ATOM 3057 C CA . PHE B 1 182 ? -7.727 31.484 18.062 1 93.69 182 PHE B CA 1
ATOM 3058 C C . PHE B 1 182 ? -7.637 30.188 18.859 1 93.69 182 PHE B C 1
ATOM 3060 O O . PHE B 1 182 ? -6.543 29.75 19.234 1 93.69 182 PHE B O 1
ATOM 3067 N N . LYS B 1 183 ? -8.719 29.578 19.078 1 92.5 183 LYS B N 1
ATOM 3068 C CA . LYS B 1 183 ? -8.781 28.344 19.859 1 92.5 183 LYS B CA 1
ATOM 3069 C C . LYS B 1 183 ? -7.965 27.234 19.188 1 92.5 183 LYS B C 1
ATOM 3071 O O . LYS B 1 183 ? -7.223 26.516 19.859 1 92.5 183 LYS B O 1
ATOM 3076 N N . LYS B 1 184 ? -8.156 27.094 17.922 1 94.88 184 LYS B N 1
ATOM 3077 C CA . LYS B 1 184 ? -7.449 26.047 17.188 1 94.88 184 LYS B CA 1
ATOM 3078 C C . LYS B 1 184 ? -5.941 26.297 17.188 1 94.88 184 LYS B C 1
ATOM 3080 O O . LYS B 1 184 ? -5.156 25.359 17.344 1 94.88 184 LYS B O 1
ATOM 3085 N N . MET B 1 185 ? -5.516 27.562 17 1 96.19 185 MET B N 1
ATOM 3086 C CA . MET B 1 185 ? -4.102 27.906 17.109 1 96.19 185 MET B CA 1
ATOM 3087 C C . MET B 1 185 ? -3.553 27.562 18.484 1 96.19 185 MET B C 1
ATOM 3089 O O . MET B 1 185 ? -2.488 26.938 18.594 1 96.19 185 MET B O 1
ATOM 3093 N N . LYS B 1 186 ? -4.281 27.938 19.469 1 95.69 186 LYS B N 1
ATOM 3094 C CA . LYS B 1 186 ? -3.861 27.719 20.844 1 95.69 186 LYS B CA 1
ATOM 3095 C C . LYS B 1 186 ? -3.717 26.234 21.156 1 95.69 186 LYS B C 1
ATOM 3097 O O . LYS B 1 186 ? -2.77 25.828 21.828 1 95.69 186 LYS B O 1
ATOM 3102 N N . GLU B 1 187 ? -4.629 25.469 20.719 1 95.81 187 GLU B N 1
ATOM 3103 C CA . GLU B 1 187 ? -4.559 24.016 20.922 1 95.81 187 GLU B CA 1
ATOM 3104 C C . GLU B 1 187 ? -3.285 23.438 20.312 1 95.81 187 GLU B C 1
ATOM 3106 O O . GLU B 1 187 ? -2.625 22.594 20.922 1 95.81 187 GLU B O 1
ATOM 3111 N N . PHE B 1 188 ? -3.025 23.859 19.156 1 97.19 188 PHE B N 1
ATOM 3112 C CA . PHE B 1 188 ? -1.833 23.375 18.484 1 97.19 188 PHE B CA 1
ATOM 3113 C C . PHE B 1 188 ? -0.57 23.844 19.188 1 97.19 188 PHE B C 1
ATOM 3115 O O . PHE B 1 188 ? 0.325 23.047 19.469 1 97.19 188 PHE B O 1
ATOM 3122 N N . VAL B 1 189 ? -0.416 25.109 19.469 1 97.19 189 VAL B N 1
ATOM 3123 C CA . VAL B 1 189 ? 0.768 25.688 20.078 1 97.19 189 VAL B CA 1
ATOM 3124 C C . VAL B 1 189 ? 0.979 25.094 21.469 1 97.19 189 VAL B C 1
ATOM 3126 O O . VAL B 1 189 ? 2.107 24.766 21.844 1 97.19 189 VAL B O 1
ATOM 3129 N N . ASP B 1 190 ? -0.081 24.938 22.203 1 95.62 190 ASP B N 1
ATOM 3130 C CA . ASP B 1 190 ? 0.022 24.312 23.531 1 95.62 190 ASP B CA 1
ATOM 3131 C C . ASP B 1 190 ? 0.539 22.891 23.406 1 95.62 190 ASP B C 1
ATOM 3133 O O . ASP B 1 190 ? 1.338 22.438 24.234 1 95.62 190 ASP B O 1
ATOM 3137 N N . TYR B 1 191 ? 0.016 22.234 22.438 1 96.25 191 TYR B N 1
ATOM 3138 C CA . TYR B 1 191 ? 0.473 20.859 22.234 1 96.25 191 TYR B CA 1
ATOM 3139 C C . TYR B 1 191 ? 1.973 20.812 21.969 1 96.25 191 TYR B C 1
ATOM 3141 O O . TYR B 1 191 ? 2.699 20.047 22.594 1 96.25 191 TYR B O 1
ATOM 3149 N N . ILE B 1 192 ? 2.463 21.609 21 1 94.69 192 ILE B N 1
ATOM 3150 C CA . ILE B 1 192 ? 3.869 21.562 20.609 1 94.69 192 ILE B CA 1
ATOM 3151 C C . ILE B 1 192 ? 4.738 22.031 21.781 1 94.69 192 ILE B C 1
ATOM 3153 O O . ILE B 1 192 ? 5.852 21.531 21.969 1 94.69 192 ILE B O 1
ATOM 3157 N N . ARG B 1 193 ? 4.254 22.906 22.562 1 92.25 193 ARG B N 1
ATOM 3158 C CA . ARG B 1 193 ? 4.977 23.422 23.734 1 92.25 193 ARG B CA 1
ATOM 3159 C C . ARG B 1 193 ? 5.129 22.344 24.797 1 92.25 193 ARG B C 1
ATOM 3161 O O . ARG B 1 193 ? 6.164 22.266 25.469 1 92.25 193 ARG B O 1
ATOM 3168 N N . ASN B 1 194 ? 4.207 21.562 24.953 1 91.31 194 ASN B N 1
ATOM 3169 C CA . ASN B 1 194 ? 4.176 20.594 26.047 1 91.31 194 ASN B CA 1
ATOM 3170 C C . ASN B 1 194 ? 4.672 19.219 25.609 1 91.31 194 ASN B C 1
ATOM 3172 O O . ASN B 1 194 ? 4.867 18.328 26.438 1 91.31 194 ASN B O 1
ATOM 3176 N N . LYS B 1 195 ? 4.672 19.078 24.328 1 88.5 195 LYS B N 1
ATOM 3177 C CA . LYS B 1 195 ? 5.129 17.781 23.812 1 88.5 195 LYS B CA 1
ATOM 3178 C C . LYS B 1 195 ? 6.555 17.484 24.266 1 88.5 195 LYS B C 1
ATOM 3180 O O . LYS B 1 195 ? 7.438 18.328 24.156 1 88.5 195 LYS B O 1
ATOM 3185 N N . LYS B 1 196 ? 6.617 16.562 25.328 1 67.81 196 LYS B N 1
ATOM 3186 C CA . LYS B 1 196 ? 7.914 16.094 25.812 1 67.81 196 LYS B CA 1
ATOM 3187 C C . LYS B 1 196 ? 8.758 15.523 24.672 1 67.81 196 LYS B C 1
ATOM 3189 O O . LYS B 1 196 ? 8.258 14.766 23.844 1 67.81 196 LYS B O 1
ATOM 3194 N N . GLN B 1 197 ? 9.844 16.125 24.297 1 65.94 197 GLN B N 1
ATOM 3195 C CA . GLN B 1 197 ? 10.758 15.719 23.234 1 65.94 197 GLN B CA 1
ATOM 3196 C C . GLN B 1 197 ? 11.375 14.352 23.531 1 65.94 197 GLN B C 1
ATOM 3198 O O . GLN B 1 197 ? 11.5 13.961 24.703 1 65.94 197 GLN B O 1
#

Foldseek 3Di:
DDDPPPPPPPPPPPPPPPVVVVVPDDDLLRVLLPDDDLVCLLVLVCCVPPPVVSLVSNVVSLNLSSLQSVLCCCCFQVVNNVSSLVSLVSSLVVVPLLSLLVNLLVCLLQPVPVSSLVSVVVQVCQVPVVSSVVSVVSVCSNCLPTQGDADPSSVVSLVVLDDDDPPVVVVCVNVDSSNVSSVSSCVVNVCNHPRDD/DDDPPPPPPPPPPPVVPPVVVVVPDDDLLRVLLPDDDLVCLLVLVCCVPPPVVSLVSNVVSLNLSSLQSVLCCCCFQVVNNVSSLVSLVSSLVVVPLLSLLVNLLVCLLQPVPVSSLVSVVVQVCVVPVVSSVVSVVSVCSNCLPTQGDADPSSVVSLVVLDDDDPPVVVVCVNVDSSNVSSVSSCVVNVCNVPRDD

Secondary structure (DSSP, 8-state):
--------------TTSSTTGGGGG--HHHHHHT---HHHHH-HHHHHHH-HHHHHHHHHTT-HHHHHHHHHIIIIIS--HHHHHHHHHHHHHTT-HHHHHHHHHHHHHTT-HHHHHHHHHTTTTTT-THHHHHHHHHHHHHHTTS-----HHHHHHHHHTS-SS---TTSTTS--HHHHHHHHHHHHHHHHHH---/--------------GGGSTTGGGGG--HHHHHHT---HHHHH-HHHHHHH-HHHHHHHHHTT-HHHHHHHHHIIIIIS--HHHHHHHHHHHHHTT-HHHHHHHHHHHHHTT-HHHHHHHHHTTTTTT-THHHHHHHHHHHHHHTTS-----HHHHHHHHHTS-SS---GGGTTS--HHHHHHHHHHHHHHHHHH---

InterPro domains:
  IPR040338 Putative F-box protein At1g67623-like [PTHR33784] (23-177)
  IPR057136 At2g35280-like, TPR domain [PF23310] (56-143)

Solvent-accessible surface area (backbone atoms only — not comparable to full-atom values): 20996 Å² total; per-residue (Å²): 138,83,83,71,76,56,79,64,76,78,75,74,79,71,70,78,68,68,63,65,74,69,41,72,66,51,52,63,53,59,52,34,31,63,55,85,49,56,62,35,48,37,35,35,65,54,34,64,76,60,33,48,56,58,44,49,50,14,43,76,36,60,10,25,61,40,20,29,35,50,8,48,43,28,30,46,66,66,62,34,56,70,62,6,49,53,26,15,45,50,2,26,75,57,70,29,65,54,18,22,44,52,39,12,47,50,29,30,28,71,59,42,47,70,63,9,49,54,37,41,52,72,57,41,44,91,82,36,58,63,55,59,52,51,30,51,54,48,48,52,45,32,41,63,87,47,56,56,78,69,51,70,58,36,56,52,36,37,58,70,43,49,70,84,69,80,58,58,71,83,48,48,80,61,54,49,71,62,53,41,57,31,49,55,38,48,54,51,53,51,45,41,62,62,51,78,117,138,82,80,76,77,54,77,62,75,78,75,73,79,71,67,78,69,65,64,68,75,68,42,70,64,51,52,63,51,60,52,33,31,64,54,87,49,58,60,35,48,38,35,35,64,56,35,64,76,59,33,47,57,58,44,49,51,14,44,76,36,61,10,26,63,41,21,30,35,50,10,49,42,29,32,46,64,66,61,34,54,69,64,6,49,52,27,14,45,50,1,26,76,57,70,30,64,54,18,22,42,53,41,11,45,50,28,31,28,71,59,40,48,70,62,9,50,53,38,42,52,72,57,41,45,92,82,36,56,62,55,58,53,50,30,51,53,47,48,51,45,30,40,63,87,45,56,57,78,69,53,69,58,36,56,54,35,38,58,71,43,50,68,86,67,80,58,59,71,82,48,47,80,62,52,47,72,60,51,42,57,30,49,54,41,45,54,52,53,51,47,40,64,62,50,78,118

Sequence (394 aa):
MVSDISEHNYDSDESIGSSEENSYNIPPTIFFKNQNLSYFVAEPLRMLYNFNDLKNECLVAGNPRAHYIEGLLQYFQCRKSIKGLDHLRQSADGNYDNGTYIYGILMLCRGNFADGQYYLDMLSWKTNQDRTTRCLTMLKQSLKAIRVSVKAKYVANTDTMEPLADCNTHAMDSACEDCYYFKKMKEFVDYIRNKKQMVSDISEHNYDSDESIGSSEENSYNIPPTIFFKNQNLSYFVAEPLRMLYNFNDLKNECLVAGNPRAHYIEGLLQYFQCRKSIKGLDHLRQSADGNYDNGTYIYGILMLCRGNFADGQYYLDMLSWKTNQDRTTRCLTMLKQSLKAIRVSVKAKYVANTDTMEPLADCNTHAMDSACEDCYYFKKMKEFVDYIRNKKQ

Radius of gyration: 28.25 Å; Cα contacts (8 Å, |Δi|>4): 511; chains: 2; bounding box: 74×83×56 Å

Nearest PDB structures (foldseek):
  5jjo-assembly1_A  TM=5.135E-01  e=4.360E-01  Pseudomonas aeruginosa PAO1
  5jkp-assembly1_A  TM=4.440E-01  e=4.360E-01  Pseudomonas aeruginosa PAO1
  6lch-assembly1_A  TM=4.031E-01  e=2.599E-01  Pseudomonas aeruginosa
  7qo5-assembly1_N  TM=3.608E-01  e=6.662E+00  Saccharomyces cerevisiae
  6j2q-assembly1_N  TM=3.190E-01  e=9.703E+00  Saccharomyces cerevisiae S288C

Organism: Brassica campestris (NCBI:txid3711)

pLDDT: mean 84.31, std 23.01, range [21.84, 98.94]